Protein AF-0000000086457293 (afdb_homodimer)

Organism: Eptatretus burgeri (NCBI:txid7764)

InterPro domains:
  IPR001478 PDZ domain [PF00595] (113-181)
  IPR001478 PDZ domain [PF00595] (197-268)
  IPR001478 PDZ domain [PS50106] (112-191)
  IPR001478 PDZ domain [PS50106] (196-271)
  IPR001478 PDZ domain [SM00228] (121-192)
  IPR001478 PDZ domain [SM00228] (205-271)
  IPR036034 PDZ superfamily [G3DSA:2.30.42.10] (98-192)
  IPR036034 PDZ superfamily [G3DSA:2.30.42.10] (193-277)
  IPR036034 PDZ superfamily [SSF50156] (101-192)
  IPR036034 PDZ superfamily [SSF50156] (193-292)
  IPR051230 Amyloid-beta A4 Precursor Protein-Binding [PTHR12345] (1-294)

Radius of gyration: 26.19 Å; Cα contacts (8 Å, |Δi|>4): 1211; chains: 2; bounding box: 53×84×74 Å

Solvent-accessible surface area (backbone atoms only — not comparable to full-atom values): 31393 Å² total; per-residue (Å²): 133,70,31,8,63,25,54,68,15,44,52,52,46,51,51,50,51,50,50,51,50,50,51,50,50,50,50,51,42,43,66,70,59,75,51,61,75,77,72,60,65,71,63,62,79,63,64,82,56,70,62,60,34,61,45,93,40,26,82,49,51,72,65,55,34,46,70,31,41,65,71,71,72,76,58,90,91,63,78,82,71,75,74,54,28,83,64,91,62,22,35,27,36,70,57,38,83,44,62,30,48,68,48,37,58,72,47,76,28,31,33,75,42,68,39,34,37,45,98,82,70,40,39,34,70,39,63,36,53,54,54,40,28,32,28,31,57,39,30,24,57,91,24,36,37,39,74,62,62,59,47,68,46,22,31,46,25,24,54,69,83,40,68,31,49,66,40,48,40,66,57,53,51,50,52,59,68,70,40,55,53,78,57,39,43,30,37,34,35,41,28,77,72,50,45,55,45,44,35,42,34,32,82,88,56,48,40,33,68,45,63,58,89,44,26,26,70,45,67,38,81,94,22,35,32,25,48,49,56,57,48,37,61,18,26,51,42,20,56,40,33,20,42,42,61,56,55,54,56,70,58,51,52,49,51,58,62,69,42,64,58,62,44,22,37,27,33,27,50,36,71,58,48,52,63,59,47,54,97,53,58,65,69,53,39,48,71,36,42,44,57,63,72,68,89,119,134,70,31,7,62,24,53,66,15,43,54,50,47,51,50,50,52,51,50,51,49,50,50,49,50,50,50,50,43,44,66,70,59,76,51,62,74,76,72,60,64,72,63,63,81,63,64,81,56,71,61,61,34,62,45,91,42,25,81,48,51,72,66,55,34,47,69,30,42,65,70,72,73,76,57,89,90,62,79,83,71,76,73,54,28,85,63,91,63,21,34,26,36,70,58,38,82,43,61,28,49,67,47,38,60,71,47,78,29,32,34,77,42,69,39,36,38,45,99,82,70,41,40,34,69,39,63,37,53,53,55,40,28,31,26,30,60,38,30,22,56,91,26,36,37,40,74,62,62,58,48,68,46,23,30,45,23,23,55,70,82,40,67,31,49,65,40,47,40,66,58,52,50,50,51,59,68,70,41,55,54,78,58,38,43,30,36,36,33,42,28,78,72,47,45,54,45,44,36,42,34,32,83,87,56,47,39,33,67,46,64,58,89,45,26,27,70,46,66,39,82,93,21,34,32,24,48,50,57,54,48,38,60,18,27,50,41,20,56,40,34,20,41,42,63,57,56,53,56,70,59,51,52,49,52,58,62,70,42,66,58,61,44,21,37,28,34,28,50,35,70,58,48,51,62,59,47,54,96,53,56,64,70,53,37,47,72,36,41,43,58,62,72,68,88,120

Sequence (592 aa):
MSLYPSLEDMKVDQALQAQEQFAQQQNMAAIDGALSPEAGAARAQTSLYPALEEYMGLSLTSNEISRNMPLVVKNPAGPLALRHSGLNQMVAPVTGNDIGLRRAETQSGIREVTLCKDGEEKIGLRLRAIDKGIFVQLVQAGKPAALVGLRFGDQILQIDGQNCCGWDADKAHKALKKASAERIVMAVRDRPFERTITLHKDSAGYVGFTFKNGKITSIAKDTSAARNGLLIDHHLCEVNGQNVIGVKDAQISEMLQTAGSVITLTIMPSYIYDHMMKKMAFSLVKKQMDHSIPEVMSLYPSLEDMKVDQALQAQEQFAQQQNMAAIDGALSPEAGAARAQTSLYPALEEYMGLSLTSNEISRNMPLVVKNPAGPLALRHSGLNQMVAPVTGNDIGLRRAETQSGIREVTLCKDGEEKIGLRLRAIDKGIFVQLVQAGKPAALVGLRFGDQILQIDGQNCCGWDADKAHKALKKASAERIVMAVRDRPFERTITLHKDSAGYVGFTFKNGKITSIAKDTSAARNGLLIDHHLCEVNGQNVIGVKDAQISEMLQTAGSVITLTIMPSYIYDHMMKKMAFSLVKKQMDHSIPEV

Structure (mmCIF, N/CA/C/O backbone):
data_AF-0000000086457293-model_v1
#
loop_
_entity.id
_entity.type
_entity.pdbx_description
1 polymer 'Syndecan binding protein (syntenin) 2'
#
loop_
_atom_site.group_PDB
_atom_site.id
_atom_site.type_symbol
_atom_site.label_atom_id
_atom_site.label_alt_id
_atom_site.label_comp_id
_atom_site.label_asym_id
_atom_site.label_entity_id
_atom_site.label_seq_id
_atom_site.pdbx_PDB_ins_code
_atom_site.Cartn_x
_atom_site.Cartn_y
_atom_site.Cartn_z
_atom_site.occupancy
_atom_site.B_iso_or_equiv
_atom_site.auth_seq_id
_atom_site.auth_comp_id
_atom_site.auth_asym_id
_atom_site.auth_atom_id
_atom_site.pdbx_PDB_model_num
ATOM 1 N N . MET A 1 1 ? 7.617 5.387 17.172 1 67.25 1 MET A N 1
ATOM 2 C CA . MET A 1 1 ? 6.52 6.324 16.938 1 67.25 1 MET A CA 1
ATOM 3 C C . MET A 1 1 ? 5.242 5.586 16.562 1 67.25 1 MET A C 1
ATOM 5 O O . MET A 1 1 ? 5.289 4.562 15.883 1 67.25 1 MET A O 1
ATOM 9 N N . SER A 1 2 ? 4.145 6.035 17.109 1 81.56 2 SER A N 1
ATOM 10 C CA . SER A 1 2 ? 2.869 5.355 16.906 1 81.56 2 SER A CA 1
ATOM 11 C C . SER A 1 2 ? 2.301 5.641 15.523 1 81.56 2 SER A C 1
ATOM 13 O O . SER A 1 2 ? 2.545 6.707 14.953 1 81.56 2 SER A O 1
ATOM 15 N N . LEU A 1 3 ? 1.694 4.641 14.977 1 87.81 3 LEU A N 1
ATOM 16 C CA . LEU A 1 3 ? 0.96 4.777 13.719 1 87.81 3 LEU A CA 1
ATOM 17 C C . LEU A 1 3 ? -0.543 4.805 13.969 1 87.81 3 LEU A C 1
ATOM 19 O O . LEU A 1 3 ? -1.037 4.137 14.883 1 87.81 3 LEU A O 1
ATOM 23 N N . TYR A 1 4 ? -1.226 5.645 13.141 1 90.5 4 TYR A N 1
ATOM 24 C CA . TYR A 1 4 ? -2.666 5.824 13.289 1 90.5 4 TYR A CA 1
ATOM 25 C C . TYR A 1 4 ? -3.385 5.574 11.969 1 90.5 4 TYR A C 1
ATOM 27 O O . TYR A 1 4 ? -2.895 5.965 10.906 1 90.5 4 TYR A O 1
ATOM 35 N N . PRO A 1 5 ? -4.543 4.996 12.016 1 89.94 5 PRO A N 1
ATOM 36 C CA . PRO A 1 5 ? -5.301 4.801 10.781 1 89.94 5 PRO A CA 1
ATOM 37 C C . PRO A 1 5 ? -5.785 6.117 10.172 1 89.94 5 PRO A C 1
ATOM 39 O O . PRO A 1 5 ? -5.98 6.207 8.953 1 89.94 5 PRO A O 1
ATOM 42 N N . SER A 1 6 ? -6.027 7.035 11.055 1 91.62 6 SER A N 1
ATOM 43 C CA . SER A 1 6 ? -6.543 8.32 10.594 1 91.62 6 SER A CA 1
ATOM 44 C C . SER A 1 6 ? -5.973 9.469 11.43 1 91.62 6 SER A C 1
ATOM 46 O O . SER A 1 6 ? -5.422 9.25 12.508 1 91.62 6 SER A O 1
ATOM 48 N N . LEU A 1 7 ? -6.133 10.633 10.82 1 92.81 7 LEU A N 1
ATOM 49 C CA . LEU A 1 7 ? -5.707 11.812 11.562 1 92.81 7 LEU A CA 1
ATOM 50 C C . LEU A 1 7 ? -6.543 12 12.82 1 92.81 7 LEU A C 1
ATOM 52 O O . LEU A 1 7 ? -6.023 12.414 13.859 1 92.81 7 LEU A O 1
ATOM 56 N N . GLU A 1 8 ? -7.832 11.727 12.789 1 90.75 8 GLU A N 1
ATOM 57 C CA . GLU A 1 8 ? -8.703 11.789 13.961 1 90.75 8 GLU A CA 1
ATOM 58 C C . GLU A 1 8 ? -8.188 10.883 15.078 1 90.75 8 GLU A C 1
ATOM 60 O O . GLU A 1 8 ? -8.172 11.273 16.25 1 90.75 8 GLU A O 1
ATOM 65 N N . ASP A 1 9 ? -7.816 9.711 14.664 1 89.12 9 ASP A N 1
ATOM 66 C CA . ASP A 1 9 ? -7.266 8.797 15.656 1 89.12 9 ASP A CA 1
ATOM 67 C C . ASP A 1 9 ? -6.023 9.391 16.328 1 89.12 9 ASP A C 1
ATOM 69 O O . ASP A 1 9 ? -5.867 9.305 17.547 1 89.12 9 ASP A O 1
ATOM 73 N N . MET A 1 10 ? -5.18 9.906 15.531 1 90.25 10 MET A N 1
ATOM 74 C CA . MET A 1 10 ? -3.939 10.484 16.047 1 90.25 10 MET A CA 1
ATOM 75 C C . MET A 1 10 ? -4.23 11.641 17 1 90.25 10 MET A C 1
ATOM 77 O O . MET A 1 10 ? -3.715 11.672 18.109 1 90.25 10 MET A O 1
ATOM 81 N N . LYS A 1 11 ? -5.055 12.578 16.625 1 88.94 11 LYS A N 1
ATOM 82 C CA . LYS A 1 11 ? -5.352 13.773 17.406 1 88.94 11 LYS A CA 1
ATOM 83 C C . LYS A 1 11 ? -6.062 13.414 18.703 1 88.94 11 LYS A C 1
ATOM 85 O O . LYS A 1 11 ? -5.766 13.984 19.766 1 88.94 11 LYS A O 1
ATOM 90 N N . VAL A 1 12 ? -6.957 12.516 18.641 1 84.56 12 VAL A N 1
ATOM 91 C CA . VAL A 1 12 ? -7.684 12.102 19.828 1 84.56 12 VAL A CA 1
ATOM 92 C C . VAL A 1 12 ? -6.73 11.422 20.812 1 84.56 12 VAL A C 1
ATOM 94 O O . VAL A 1 12 ? -6.789 11.664 22.016 1 84.56 12 VAL A O 1
ATOM 97 N N . ASP A 1 13 ? -5.906 10.531 20.234 1 84 13 ASP A N 1
ATOM 98 C CA . ASP A 1 13 ? -4.926 9.883 21.109 1 84 13 ASP A CA 1
ATOM 99 C C . ASP A 1 13 ? -4.031 10.914 21.797 1 84 13 ASP A C 1
ATOM 101 O O . ASP A 1 13 ? -3.746 10.797 22.984 1 84 13 ASP A O 1
ATOM 105 N N . GLN A 1 14 ? -3.578 11.836 21.078 1 83.69 14 GLN A N 1
ATOM 106 C CA . GLN A 1 14 ? -2.713 12.883 21.625 1 83.69 14 GLN A CA 1
ATOM 107 C C . GLN A 1 14 ? -3.432 13.688 22.703 1 83.69 14 GLN A C 1
ATOM 109 O O . GLN A 1 14 ? -2.836 14.039 23.719 1 83.69 14 GLN A O 1
ATOM 114 N N . ALA A 1 15 ? -4.668 13.992 22.438 1 81.69 15 ALA A N 1
ATOM 115 C CA . ALA A 1 15 ? -5.469 14.711 23.422 1 81.69 15 ALA A CA 1
ATOM 116 C C . ALA A 1 15 ? -5.625 13.891 24.703 1 81.69 15 ALA A C 1
ATOM 118 O O . ALA A 1 15 ? -5.527 14.43 25.797 1 81.69 15 ALA A O 1
ATOM 119 N N . LEU A 1 16 ? -5.871 12.656 24.531 1 77.31 16 LEU A N 1
ATOM 120 C CA . LEU A 1 16 ? -6.02 11.758 25.688 1 77.31 16 LEU A CA 1
ATOM 121 C C . LEU A 1 16 ? -4.73 11.695 26.5 1 77.31 16 LEU A C 1
ATOM 123 O O . LEU A 1 16 ? -4.762 11.711 27.719 1 77.31 16 LEU A O 1
ATOM 127 N N . GLN A 1 17 ? -3.658 11.578 25.781 1 77.44 17 GLN A N 1
ATOM 128 C CA . GLN A 1 17 ? -2.365 11.523 26.453 1 77.44 17 GLN A CA 1
ATOM 129 C C . GLN A 1 17 ? -2.084 12.82 27.219 1 77.44 17 GLN A C 1
ATOM 131 O O . GLN A 1 17 ? -1.538 12.789 28.328 1 77.44 17 GLN A O 1
ATOM 136 N N . ALA A 1 18 ? -2.428 13.914 26.641 1 75.38 18 ALA A N 1
ATOM 137 C CA . ALA A 1 18 ? -2.242 15.203 27.297 1 75.38 18 ALA A CA 1
ATOM 138 C C . ALA A 1 18 ? -3.094 15.312 28.562 1 75.38 18 ALA A C 1
ATOM 140 O O . ALA A 1 18 ? -2.641 15.836 29.578 1 75.38 18 ALA A O 1
ATOM 141 N N . GLN A 1 19 ? -4.266 14.852 28.438 1 72.88 19 GLN A N 1
ATOM 142 C CA . GLN A 1 19 ? -5.168 14.883 29.578 1 72.88 19 GLN A CA 1
ATOM 143 C C . GLN A 1 19 ? -4.648 14 30.719 1 72.88 19 GLN A C 1
ATOM 145 O O . GLN A 1 19 ? -4.734 14.375 31.875 1 72.88 19 GLN A O 1
ATOM 150 N N . GLU A 1 20 ? -4.156 12.883 30.297 1 68.56 20 GLU A N 1
ATOM 151 C CA . GLU A 1 20 ? -3.6 11.977 31.297 1 68.56 20 GLU A CA 1
ATOM 152 C C . GLU A 1 20 ? -2.379 12.594 31.969 1 68.56 20 GLU A C 1
ATOM 154 O O . GLU A 1 20 ? -2.203 12.453 33.188 1 68.56 20 GLU A O 1
ATOM 159 N N . GLN A 1 21 ? -1.556 13.172 31.25 1 67.88 21 GLN A N 1
ATOM 160 C CA . GLN A 1 21 ? -0.372 13.82 31.812 1 67.88 21 GLN A CA 1
ATOM 161 C C . GLN A 1 21 ? -0.757 14.961 32.75 1 67.88 21 GLN A C 1
ATOM 163 O O . GLN A 1 21 ? -0.141 15.148 33.812 1 67.88 21 GLN A O 1
ATOM 168 N N . PHE A 1 22 ? -1.698 15.695 32.312 1 67.75 22 PHE A N 1
ATOM 169 C CA . PHE A 1 22 ? -2.172 16.797 33.156 1 67.75 22 PHE A CA 1
ATOM 170 C C . PHE A 1 22 ? -2.75 16.266 34.469 1 67.75 22 PHE A C 1
ATOM 172 O O . PHE A 1 22 ? -2.486 16.828 35.531 1 67.75 22 PHE A O 1
ATOM 179 N N . ALA A 1 23 ? -3.471 15.266 34.344 1 66.12 23 ALA A N 1
ATOM 180 C CA . ALA A 1 23 ? -4.059 14.664 35.531 1 66.12 23 ALA A CA 1
ATOM 181 C C . ALA A 1 23 ? -2.975 14.141 36.5 1 66.12 23 ALA A C 1
ATOM 183 O O . ALA A 1 23 ? -3.074 14.297 37.719 1 66.12 23 ALA A O 1
ATOM 184 N N . GLN A 1 24 ? -2.016 13.562 35.906 1 64.62 24 GLN A N 1
ATOM 185 C CA . GLN A 1 24 ? -0.916 13.039 36.719 1 64.62 24 GLN A CA 1
ATOM 186 C C . GLN A 1 24 ? -0.141 14.164 37.375 1 64.62 24 GLN A C 1
ATOM 188 O O . GLN A 1 24 ? 0.27 14.031 38.531 1 64.62 24 GLN A O 1
ATOM 193 N N . GLN A 1 25 ? -0.002 15.195 36.688 1 66.38 25 GLN A N 1
ATOM 194 C CA . GLN A 1 25 ? 0.709 16.328 37.25 1 66.38 25 GLN A CA 1
ATOM 195 C C . GLN A 1 25 ? -0.081 16.969 38.375 1 66.38 25 GLN A C 1
ATOM 197 O O . GLN A 1 25 ? 0.498 17.375 39.375 1 66.38 25 GLN A O 1
ATOM 202 N N . GLN A 1 26 ? -1.304 16.953 38.188 1 65 26 GLN A N 1
ATOM 203 C CA . GLN A 1 26 ? -2.152 17.5 39.219 1 65 26 GLN A CA 1
ATOM 204 C C . GLN A 1 26 ? -2.129 16.625 40.469 1 65 26 GLN A C 1
ATOM 206 O O . GLN A 1 26 ? -2.119 17.125 41.594 1 65 26 GLN A O 1
ATOM 211 N N . ASN A 1 27 ? -2.107 15.336 40.156 1 63.84 27 ASN A N 1
ATOM 212 C CA . ASN A 1 27 ? -2.047 14.391 41.281 1 63.84 27 ASN A CA 1
ATOM 213 C C . ASN A 1 27 ? -0.717 14.484 42.031 1 63.84 27 ASN A C 1
ATOM 215 O O . ASN A 1 27 ? -0.682 14.414 43.25 1 63.84 27 ASN A O 1
ATOM 219 N N . MET A 1 28 ? 0.253 14.617 41.312 1 60.53 28 MET A N 1
ATOM 220 C CA . MET A 1 28 ? 1.57 14.742 41.938 1 60.53 28 MET A CA 1
ATOM 221 C C . MET A 1 28 ? 1.688 16.047 42.719 1 60.53 28 MET A C 1
ATOM 223 O O . MET A 1 28 ? 2.287 16.094 43.781 1 60.53 28 MET A O 1
ATOM 227 N N . ALA A 1 29 ? 1.139 17.125 42.156 1 59.19 29 ALA A N 1
ATOM 228 C CA . ALA A 1 29 ? 1.15 18.406 42.844 1 59.19 29 ALA A CA 1
ATOM 229 C C . ALA A 1 29 ? 0.328 18.344 44.125 1 59.19 29 ALA A C 1
ATOM 231 O O . ALA A 1 29 ? 0.687 18.969 45.125 1 59.19 29 ALA A O 1
ATOM 232 N N . ALA A 1 30 ? -0.702 17.578 44.094 1 58.66 30 ALA A N 1
ATOM 233 C CA . ALA A 1 30 ? -1.539 17.422 45.281 1 58.66 30 ALA A CA 1
ATOM 234 C C . ALA A 1 30 ? -0.799 16.656 46.375 1 58.66 30 ALA A C 1
ATOM 236 O O . ALA A 1 30 ? -0.928 16.969 47.562 1 58.66 30 ALA A O 1
ATOM 237 N N . ILE A 1 31 ? -0.049 15.703 45.906 1 58.56 31 ILE A N 1
ATOM 238 C CA . ILE A 1 31 ? 0.693 14.914 46.875 1 58.56 31 ILE A CA 1
ATOM 239 C C . ILE A 1 31 ? 1.797 15.758 47.5 1 58.56 31 ILE A C 1
ATOM 241 O O . ILE A 1 31 ? 2.078 15.641 48.688 1 58.56 31 ILE A O 1
ATOM 245 N N . ASP A 1 32 ? 2.43 16.516 46.688 1 57.28 32 ASP A N 1
ATOM 246 C CA . ASP A 1 32 ? 3.559 17.266 47.219 1 57.28 32 ASP A CA 1
ATOM 247 C C . ASP A 1 32 ? 3.082 18.438 48.062 1 57.28 32 ASP A C 1
ATOM 249 O O . ASP A 1 32 ? 3.895 19.203 48.594 1 57.28 32 ASP A O 1
ATOM 253 N N . GLY A 1 33 ? 1.852 18.438 48.719 1 55.47 33 GLY A N 1
ATOM 254 C CA . GLY A 1 33 ? 1.354 19.328 49.75 1 55.47 33 GLY A CA 1
ATOM 255 C C . GLY A 1 33 ? 1.064 20.719 49.219 1 55.47 33 GLY A C 1
ATOM 256 O O . GLY A 1 33 ? 0.696 21.609 50 1 55.47 33 GLY A O 1
ATOM 257 N N . ALA A 1 34 ? 1.504 21.172 48.188 1 49.59 34 ALA A N 1
ATOM 258 C CA . ALA A 1 34 ? 1.335 22.578 47.812 1 49.59 34 ALA A CA 1
ATOM 259 C C . ALA A 1 34 ? -0.129 22.891 47.531 1 49.59 34 ALA A C 1
ATOM 261 O O . ALA A 1 34 ? -0.514 24.062 47.438 1 49.59 34 ALA A O 1
ATOM 262 N N . LEU A 1 35 ? -1.016 22 47 1 45.31 35 LEU A N 1
ATOM 263 C CA . LEU A 1 35 ? -2.424 22.312 46.781 1 45.31 35 LEU A CA 1
ATOM 264 C C . LEU A 1 35 ? -3.264 21.891 48 1 45.31 35 LEU A C 1
ATOM 266 O O . LEU A 1 35 ? -3.117 20.781 48.5 1 45.31 35 LEU A O 1
ATOM 270 N N . SER A 1 36 ? -3.607 22.781 49.062 1 43.38 36 SER A N 1
ATOM 271 C CA . SER A 1 36 ? -4.543 22.562 50.156 1 43.38 36 SER A CA 1
ATOM 272 C C . SER A 1 36 ? -5.73 21.719 49.719 1 43.38 36 SER A C 1
ATOM 274 O O . SER A 1 36 ? -6.176 21.812 48.562 1 43.38 36 SER A O 1
ATOM 276 N N . PRO A 1 37 ? -6.152 20.688 50.438 1 43.75 37 PRO A N 1
ATOM 277 C CA . PRO A 1 37 ? -7.285 19.797 50.219 1 43.75 37 PRO A CA 1
ATOM 278 C C . PRO A 1 37 ? -8.555 20.547 49.812 1 43.75 37 PRO A C 1
ATOM 280 O O . PRO A 1 37 ? -9.445 19.984 49.188 1 43.75 37 PRO A O 1
ATOM 283 N N . GLU A 1 38 ? -9 21.641 50.594 1 40 38 GLU A N 1
ATOM 284 C CA . GLU A 1 38 ? -10.289 22.312 50.438 1 40 38 GLU A CA 1
ATOM 285 C C . GLU A 1 38 ? -10.469 22.859 49.031 1 40 38 GLU A C 1
ATOM 287 O O . GLU A 1 38 ? -11.594 23.047 48.562 1 40 38 GLU A O 1
ATOM 292 N N . ALA A 1 39 ? -9.469 23.594 48.5 1 36.81 39 ALA A N 1
ATOM 293 C CA . ALA A 1 39 ? -9.57 24.219 47.188 1 36.81 39 ALA A CA 1
ATOM 294 C C . ALA A 1 39 ? -9.656 23.172 46.094 1 36.81 39 ALA A C 1
ATOM 296 O O . ALA A 1 39 ? -9.805 23.5 44.906 1 36.81 39 ALA A O 1
ATOM 297 N N . GLY A 1 40 ? -9.359 21.953 46.375 1 37.09 40 GLY A N 1
ATOM 298 C CA . GLY A 1 40 ? -9.406 20.875 45.375 1 37.09 40 GLY A CA 1
ATOM 299 C C . GLY A 1 40 ? -10.82 20.484 45 1 37.09 40 GLY A C 1
ATOM 300 O O . GLY A 1 40 ? -11.016 19.578 44.188 1 37.09 40 GLY A O 1
ATOM 301 N N . ALA A 1 41 ? -11.766 20.641 46 1 35.78 41 ALA A N 1
ATOM 302 C CA . ALA A 1 41 ? -13.117 20.188 45.656 1 35.78 41 ALA A CA 1
ATOM 303 C C . ALA A 1 41 ? -13.641 20.891 44.406 1 35.78 41 ALA A C 1
ATOM 305 O O . ALA A 1 41 ? -14.289 20.266 43.562 1 35.78 41 ALA A O 1
ATOM 306 N N . ALA A 1 42 ? -13.938 22.234 44.594 1 34.53 42 ALA A N 1
ATOM 307 C CA . ALA A 1 42 ? -14.852 22.969 43.719 1 34.53 42 ALA A CA 1
ATOM 308 C C . ALA A 1 42 ? -14.258 23.141 42.344 1 34.53 42 ALA A C 1
ATOM 310 O O . ALA A 1 42 ? -14.898 23.719 41.438 1 34.53 42 ALA A O 1
ATOM 311 N N . ARG A 1 43 ? -12.93 23.359 42.344 1 36.19 43 ARG A N 1
ATOM 312 C CA . ARG A 1 43 ? -12.664 23.609 40.906 1 36.19 43 ARG A CA 1
ATOM 313 C C . ARG A 1 43 ? -13.117 22.422 40.062 1 36.19 43 ARG A C 1
ATOM 315 O O . ARG A 1 43 ? -12.625 21.297 40.25 1 36.19 43 ARG A O 1
ATOM 322 N N . ALA A 1 44 ? -14.234 22.297 39.812 1 34.06 44 ALA A N 1
ATOM 323 C CA . ALA A 1 44 ? -14.859 21.656 38.656 1 34.06 44 ALA A CA 1
ATOM 324 C C . ALA A 1 44 ? -13.859 21.438 37.531 1 34.06 44 ALA A C 1
ATOM 326 O O . ALA A 1 44 ? -13.211 22.391 37.062 1 34.06 44 ALA A O 1
ATOM 327 N N . GLN A 1 45 ? -13.086 20.359 37.469 1 35.75 45 GLN A N 1
ATOM 328 C CA . GLN A 1 45 ? -12.344 19.875 36.312 1 35.75 45 GLN A CA 1
ATOM 329 C C . GLN A 1 45 ? -12.93 20.438 35.031 1 35.75 45 GLN A C 1
ATOM 331 O O . GLN A 1 45 ? -13.875 19.875 34.469 1 35.75 45 GLN A O 1
ATOM 336 N N . THR A 1 46 ? -13.336 21.625 34.969 1 36.28 46 THR A N 1
ATOM 337 C CA . THR A 1 46 ? -13.586 22.172 33.625 1 36.28 46 THR A CA 1
ATOM 338 C C . THR A 1 46 ? -12.602 21.594 32.625 1 36.28 46 THR A C 1
ATOM 340 O O . THR A 1 46 ? -11.391 21.734 32.781 1 36.28 46 THR A O 1
ATOM 343 N N . SER A 1 47 ? -12.773 20.438 32.156 1 40.75 47 SER A N 1
ATOM 344 C CA . SER A 1 47 ? -12.062 19.812 31.031 1 40.75 47 SER A CA 1
ATOM 345 C C . SER A 1 47 ? -11.414 20.859 30.141 1 40.75 47 SER A C 1
ATOM 347 O O . SER A 1 47 ? -12.109 21.656 29.5 1 40.75 47 SER A O 1
ATOM 349 N N . LEU A 1 48 ? -10.547 21.688 30.672 1 41.44 48 LEU A N 1
ATOM 350 C CA . LEU A 1 48 ? -9.75 22.594 29.844 1 41.44 48 LEU A CA 1
ATOM 351 C C . LEU A 1 48 ? -9.672 22.109 28.406 1 41.44 48 LEU A C 1
ATOM 353 O O . LEU A 1 48 ? -9.234 22.844 27.516 1 41.44 48 LEU A O 1
ATOM 357 N N . TYR A 1 49 ? -9.625 20.828 28.234 1 44.78 49 TYR A N 1
ATOM 358 C CA . TYR A 1 49 ? -9.586 20.344 26.844 1 44.78 49 TYR A CA 1
ATOM 359 C C . TYR A 1 49 ? -10.992 20.188 26.281 1 44.78 49 TYR A C 1
ATOM 361 O O . TYR A 1 49 ? -11.914 19.781 27 1 44.78 49 TYR A O 1
ATOM 369 N N . PRO A 1 50 ? -11.391 21.078 25.453 1 46.72 50 PRO A N 1
ATOM 370 C CA . PRO A 1 50 ? -12.688 20.875 24.812 1 46.72 50 PRO A CA 1
ATOM 371 C C . PRO A 1 50 ? -13.117 19.406 24.812 1 46.72 50 PRO A C 1
ATOM 373 O O . PRO A 1 50 ? -12.273 18.516 24.781 1 46.72 50 PRO A O 1
ATOM 376 N N . ALA A 1 51 ? -14.289 19.234 25.312 1 49.12 51 ALA A N 1
ATOM 377 C CA . ALA A 1 51 ? -14.914 17.906 25.219 1 49.12 51 ALA A CA 1
ATOM 378 C C . ALA A 1 51 ? -14.641 17.266 23.859 1 49.12 51 ALA A C 1
ATOM 380 O O . ALA A 1 51 ? -14.75 17.922 22.828 1 49.12 51 ALA A O 1
ATOM 381 N N . LEU A 1 52 ? -13.789 16.203 23.844 1 50.78 52 LEU A N 1
ATOM 382 C CA . LEU A 1 52 ? -13.5 15.43 22.641 1 50.78 52 LEU A CA 1
ATOM 383 C C . LEU A 1 52 ? -14.727 15.32 21.75 1 50.78 52 LEU A C 1
ATOM 385 O O . LEU A 1 52 ? -14.609 15.047 20.562 1 50.78 52 LEU A O 1
ATOM 389 N N . GLU A 1 53 ? -15.984 15.711 22.312 1 48.16 53 GLU A N 1
ATOM 390 C CA . GLU A 1 53 ? -17.234 15.562 21.562 1 48.16 53 GLU A CA 1
ATOM 391 C C . GLU A 1 53 ? -17.25 16.453 20.328 1 48.16 53 GLU A C 1
ATOM 393 O O . GLU A 1 53 ? -17.875 16.109 19.328 1 48.16 53 GLU A O 1
ATOM 398 N N . GLU A 1 54 ? -16.562 17.562 20.438 1 55.12 54 GLU A N 1
ATOM 399 C CA . GLU A 1 54 ? -16.594 18.453 19.281 1 55.12 54 GLU A CA 1
ATOM 400 C C . GLU A 1 54 ? -15.227 18.531 18.609 1 55.12 54 GLU A C 1
ATOM 402 O O . GLU A 1 54 ? -15.023 19.344 17.703 1 55.12 54 GLU A O 1
ATOM 407 N N . TYR A 1 55 ? -14.531 17.547 19 1 58.19 55 TYR A N 1
ATOM 408 C CA . TYR A 1 55 ? -13.172 17.625 18.453 1 58.19 55 TYR A CA 1
ATOM 409 C C . TYR A 1 55 ? -13.125 17.125 17.031 1 58.19 55 TYR A C 1
ATOM 411 O O . TYR A 1 55 ? -13.508 15.984 16.75 1 58.19 55 TYR A O 1
ATOM 419 N N . MET A 1 56 ? -12.711 18.016 16.203 1 65.88 56 MET A N 1
ATOM 420 C CA . MET A 1 56 ? -12.594 17.75 14.766 1 65.88 56 MET A CA 1
ATOM 421 C C . MET A 1 56 ? -13.953 17.391 14.164 1 65.88 56 MET A C 1
ATOM 423 O O . MET A 1 56 ? -14.031 16.641 13.195 1 65.88 56 MET A O 1
ATOM 427 N N . GLY A 1 57 ? -15.055 17.828 14.797 1 63.66 57 GLY A N 1
ATOM 428 C CA . GLY A 1 57 ? -16.406 17.562 14.32 1 63.66 57 GLY A CA 1
ATOM 429 C C . GLY A 1 57 ? -16.922 16.188 14.703 1 63.66 57 GLY A C 1
ATOM 430 O O . GLY A 1 57 ? -17.938 15.734 14.18 1 63.66 57 GLY A O 1
ATOM 431 N N . LEU A 1 58 ? -16.094 15.562 15.586 1 67.62 58 LEU A N 1
ATOM 432 C CA . LEU A 1 58 ? -16.469 14.219 16.016 1 67.62 58 LEU A CA 1
ATOM 433 C C . LEU A 1 58 ? -17.406 14.266 17.203 1 67.62 58 LEU A C 1
ATOM 435 O O . LEU A 1 58 ? -17.344 15.188 18.016 1 67.62 58 LEU A O 1
ATOM 439 N N . SER A 1 59 ? -18.484 13.492 17.172 1 62.28 59 SER A N 1
ATOM 440 C CA . SER A 1 59 ? -19.328 13.273 18.344 1 62.28 59 SER A CA 1
ATOM 441 C C . SER A 1 59 ? -18.859 12.055 19.141 1 62.28 59 SER A C 1
ATOM 443 O O . SER A 1 59 ? -19.375 10.953 18.953 1 62.28 59 SER A O 1
ATOM 445 N N . LEU A 1 60 ? -17.719 12.273 19.797 1 62.25 60 LEU A N 1
ATOM 446 C CA . LEU A 1 60 ? -17.125 11.133 20.5 1 62.25 60 LEU A CA 1
ATOM 447 C C . LEU A 1 60 ? -17.562 11.109 21.969 1 62.25 60 LEU A C 1
ATOM 449 O O . LEU A 1 60 ? -17.578 12.156 22.625 1 62.25 60 LEU A O 1
ATOM 453 N N . THR A 1 61 ? -18.281 10.031 22.297 1 62.12 61 THR A N 1
ATOM 454 C CA . THR A 1 61 ? -18.547 9.859 23.719 1 62.12 61 THR A CA 1
ATOM 455 C C . THR A 1 61 ? -17.375 9.18 24.422 1 62.12 61 THR A C 1
ATOM 457 O O . THR A 1 61 ? -16.609 8.445 23.781 1 62.12 61 THR A O 1
ATOM 460 N N . SER A 1 62 ? -17.062 9.57 25.562 1 60.28 62 SER A N 1
ATOM 461 C CA . SER A 1 62 ? -16.031 8.961 26.375 1 60.28 62 SER A CA 1
ATOM 462 C C . SER A 1 62 ? -16.125 7.441 26.359 1 60.28 62 SER A C 1
ATOM 464 O O . SER A 1 62 ? -15.109 6.742 26.344 1 60.28 62 SER A O 1
ATOM 466 N N . ASN A 1 63 ? -17.25 6.98 26.25 1 59.34 63 ASN A N 1
ATOM 467 C CA . ASN A 1 63 ? -17.484 5.543 26.266 1 59.34 63 ASN A CA 1
ATOM 468 C C . ASN A 1 63 ? -16.969 4.879 24.984 1 59.34 63 ASN A C 1
ATOM 470 O O . ASN A 1 63 ? -16.422 3.781 25.047 1 59.34 63 ASN A O 1
ATOM 474 N N . GLU A 1 64 ? -17.078 5.578 23.953 1 63.41 64 GLU A N 1
ATOM 475 C CA . GLU A 1 64 ? -16.609 5.02 22.688 1 63.41 64 GLU A CA 1
ATOM 476 C C . GLU A 1 64 ? -15.094 4.902 22.656 1 63.41 64 GLU A C 1
ATOM 478 O O . GLU A 1 64 ? -14.555 3.906 22.172 1 63.41 64 GLU A O 1
ATOM 483 N N . ILE A 1 65 ? -14.484 5.84 23.219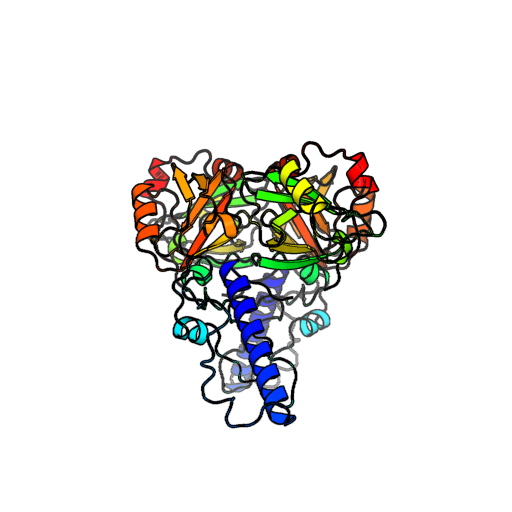 1 67.75 65 ILE A N 1
ATOM 484 C CA . ILE A 1 65 ? -13.031 5.855 23.25 1 67.75 65 ILE A CA 1
ATOM 485 C C . ILE A 1 65 ? -12.508 4.754 24.156 1 67.75 65 ILE A C 1
ATOM 487 O O . ILE A 1 65 ? -11.562 4.043 23.812 1 67.75 65 ILE A O 1
ATOM 491 N N . SER A 1 66 ? -13.141 4.629 25.281 1 64.75 66 SER A N 1
ATOM 492 C CA . SER A 1 66 ? -12.734 3.602 26.234 1 64.75 66 SER A CA 1
ATOM 493 C C . SER A 1 66 ? -12.883 2.205 25.641 1 64.75 66 SER A C 1
ATOM 495 O O . SER A 1 66 ? -12.062 1.323 25.906 1 64.75 66 SER A O 1
ATOM 497 N N . ARG A 1 67 ? -13.867 2.107 24.859 1 63.38 67 ARG A N 1
ATOM 498 C CA . ARG A 1 67 ? -14.102 0.811 24.234 1 63.38 67 ARG A CA 1
ATOM 499 C C . ARG A 1 67 ? -13.031 0.509 23.188 1 63.38 67 ARG A C 1
ATOM 501 O O . ARG A 1 67 ? -12.656 -0.649 22.984 1 63.38 67 ARG A O 1
ATOM 508 N N . ASN A 1 68 ? -12.594 1.572 22.641 1 68.06 68 ASN A N 1
ATOM 509 C CA . ASN A 1 68 ? -11.625 1.399 21.562 1 68.06 68 ASN A CA 1
ATOM 510 C C . ASN A 1 68 ? -10.203 1.306 22.094 1 68.06 68 ASN A C 1
ATOM 512 O O . ASN A 1 68 ? -9.305 0.812 21.406 1 68.06 68 ASN A O 1
ATOM 516 N N . MET A 1 69 ? -9.977 1.894 23.266 1 60.19 69 MET A N 1
ATOM 517 C CA . MET A 1 69 ? -8.648 1.865 23.859 1 60.19 69 MET A CA 1
ATOM 518 C C . MET A 1 69 ? -8.68 1.213 25.234 1 60.19 69 MET A C 1
ATOM 520 O O . MET A 1 69 ? -8.617 1.901 26.25 1 60.19 69 MET A O 1
ATOM 524 N N . PRO A 1 70 ? -8.961 -0.131 25.203 1 47.97 70 PRO A N 1
ATOM 525 C CA . PRO A 1 70 ? -8.961 -0.676 26.562 1 47.97 70 PRO A CA 1
ATOM 526 C C . PRO A 1 70 ? -7.66 -0.39 27.297 1 47.97 70 PRO A C 1
ATOM 528 O O . PRO A 1 70 ? -6.582 -0.418 26.703 1 47.97 70 PRO A O 1
ATOM 531 N N . LEU A 1 71 ? -7.77 0.575 28.203 1 46.25 71 LEU A N 1
ATOM 532 C CA . LEU A 1 71 ? -6.648 0.961 29.047 1 46.25 71 LEU A CA 1
ATOM 533 C C . LEU A 1 71 ? -5.855 -0.264 29.5 1 46.25 71 LEU A C 1
ATOM 535 O O . LEU A 1 71 ? -6.434 -1.234 29.984 1 46.25 71 LEU A O 1
ATOM 539 N N . VAL A 1 72 ? -4.84 -0.631 28.688 1 42.19 72 VAL A N 1
ATOM 540 C CA . VAL A 1 72 ? -3.982 -1.534 29.453 1 42.19 72 VAL A CA 1
ATOM 541 C C . VAL A 1 72 ? -3.568 -0.871 30.766 1 42.19 72 VAL A C 1
ATOM 543 O O . VAL A 1 72 ? -3.082 0.262 30.766 1 42.19 72 VAL A O 1
ATOM 546 N N . VAL A 1 73 ? -4.227 -1.184 31.719 1 37.28 73 VAL A N 1
ATOM 547 C CA . VAL A 1 73 ? -3.936 -0.781 33.094 1 37.28 73 VAL A CA 1
ATOM 548 C C . VAL A 1 73 ? -2.426 -0.768 33.312 1 37.28 73 VAL A C 1
ATOM 550 O O . VAL A 1 73 ? -1.743 -1.761 33.062 1 37.28 73 VAL A O 1
ATOM 553 N N . LYS A 1 74 ? -1.896 0.554 33.344 1 37.16 74 LYS A N 1
ATOM 554 C CA . LYS A 1 74 ? -0.565 0.819 33.875 1 37.16 74 LYS A CA 1
ATOM 555 C C . LYS A 1 74 ? -0.304 -0.007 35.125 1 37.16 74 LYS A C 1
ATOM 557 O O . LYS A 1 74 ? -1.037 0.104 36.125 1 37.16 74 LYS A O 1
ATOM 562 N N . ASN A 1 75 ? 0.2 -1.225 34.938 1 35.28 75 ASN A N 1
ATOM 563 C CA . ASN A 1 75 ? 0.788 -1.65 36.219 1 35.28 75 ASN A CA 1
ATOM 564 C C . ASN A 1 75 ? 1.819 -0.645 36.719 1 35.28 75 ASN A C 1
ATOM 566 O O . ASN A 1 75 ? 2.615 -0.121 35.938 1 35.28 75 ASN A O 1
ATOM 570 N N . PRO A 1 76 ? 1.761 0.006 37.938 1 34.66 76 PRO A N 1
ATOM 571 C CA . PRO A 1 76 ? 2.727 0.923 38.562 1 34.66 76 PRO A CA 1
ATOM 572 C C . PRO A 1 76 ? 4.164 0.633 38.125 1 34.66 76 PRO A C 1
ATOM 574 O O . PRO A 1 76 ? 5.02 1.519 38.188 1 34.66 76 PRO A O 1
ATOM 577 N N . ALA A 1 77 ? 4.793 -0.592 38.438 1 37.16 77 ALA A N 1
ATOM 578 C CA . ALA A 1 77 ? 6.238 -0.797 38.469 1 37.16 77 ALA A CA 1
ATOM 579 C C . ALA A 1 77 ? 6.832 -0.689 37.062 1 37.16 77 ALA A C 1
ATOM 581 O O . ALA A 1 77 ? 8.055 -0.65 36.906 1 37.16 77 ALA A O 1
ATOM 582 N N . GLY A 1 78 ? 6.363 -1.308 35.906 1 34.28 78 GLY A N 1
ATOM 583 C CA . GLY A 1 78 ? 7.113 -1.582 34.688 1 34.28 78 GLY A CA 1
ATOM 584 C C . GLY A 1 78 ? 6.688 -0.713 33.5 1 34.28 78 GLY A C 1
ATOM 585 O O . GLY A 1 78 ? 5.707 0.027 33.594 1 34.28 78 GLY A O 1
ATOM 586 N N . PRO A 1 79 ? 7.488 -0.813 32.312 1 35.06 79 PRO A N 1
ATOM 587 C CA . PRO A 1 79 ? 7.547 -0 31.094 1 35.06 79 PRO A CA 1
ATOM 588 C C . PRO A 1 79 ? 6.172 0.246 30.469 1 35.06 79 PRO A C 1
ATOM 590 O O . PRO A 1 79 ? 5.238 -0.522 30.719 1 35.06 79 PRO A O 1
ATOM 593 N N . LEU A 1 80 ? 5.883 1.446 30.016 1 35.94 80 LEU A N 1
ATOM 594 C CA . LEU A 1 80 ? 4.77 2.027 29.281 1 35.94 80 LEU A CA 1
ATOM 595 C C . LEU A 1 80 ? 4.121 0.987 28.359 1 35.94 80 LEU A C 1
ATOM 597 O O . LEU A 1 80 ? 4.82 0.263 27.656 1 35.94 80 LEU A O 1
ATOM 601 N N . ALA A 1 81 ? 3.094 0.353 28.812 1 35.84 81 ALA A N 1
ATOM 602 C CA . ALA A 1 81 ? 2.227 -0.517 28.016 1 35.84 81 ALA A CA 1
ATOM 603 C C . ALA A 1 81 ? 2.004 0.056 26.625 1 35.84 81 ALA A C 1
ATOM 605 O O . ALA A 1 81 ? 1.546 1.191 26.484 1 35.84 81 ALA A O 1
ATOM 606 N N . LEU A 1 82 ? 2.768 -0.347 25.766 1 40 82 LEU A N 1
ATOM 607 C CA . LEU A 1 82 ? 2.576 0.061 24.375 1 40 82 LEU A CA 1
ATOM 608 C C . LEU A 1 82 ? 1.122 -0.118 23.953 1 40 82 LEU A C 1
ATOM 610 O O . LEU A 1 82 ? 0.542 -1.188 24.156 1 40 82 LEU A O 1
ATOM 614 N N . ARG A 1 83 ? 0.2 0.9 24.203 1 41.69 83 ARG A N 1
ATOM 615 C CA . ARG A 1 83 ? -1.168 1.094 23.719 1 41.69 83 ARG A CA 1
ATOM 616 C C . ARG A 1 83 ? -1.342 0.549 22.312 1 41.69 83 ARG A C 1
ATOM 618 O O . ARG A 1 83 ? -1.233 1.294 21.344 1 41.69 83 ARG A O 1
ATOM 625 N N . HIS A 1 84 ? -0.643 -0.637 22.047 1 42.59 84 HIS A N 1
ATOM 626 C CA . HIS A 1 84 ? -0.823 -1.03 20.656 1 42.59 84 HIS A CA 1
ATOM 627 C C . HIS A 1 84 ? -2.234 -1.553 20.406 1 42.59 84 HIS A C 1
ATOM 629 O O . HIS A 1 84 ? -2.758 -2.338 21.203 1 42.59 84 HIS A O 1
ATOM 635 N N . SER A 1 85 ? -3.145 -0.757 19.938 1 42.91 85 SER A N 1
ATOM 636 C CA . SER A 1 85 ? -4.418 -1.27 19.438 1 42.91 85 SER A CA 1
ATOM 637 C C . SER A 1 85 ? -4.203 -2.391 18.438 1 42.91 85 SER A C 1
ATOM 639 O O . SER A 1 85 ? -3.127 -2.506 17.844 1 42.91 85 SER A O 1
ATOM 641 N N . GLY A 1 86 ? -5.031 -3.344 18.484 1 39.78 86 GLY A N 1
ATOM 642 C CA . GLY A 1 86 ? -5.133 -4.617 17.797 1 39.78 86 GLY A CA 1
ATOM 643 C C . GLY A 1 86 ? -4.77 -4.527 16.328 1 39.78 86 GLY A C 1
ATOM 644 O O . GLY A 1 86 ? -4.316 -5.508 15.734 1 39.78 86 GLY A O 1
ATOM 645 N N . LEU A 1 87 ? -5.242 -3.502 15.562 1 46.41 87 LEU A N 1
ATOM 646 C CA . LEU A 1 87 ? -5.109 -3.635 14.117 1 46.41 87 LEU A CA 1
ATOM 647 C C . LEU A 1 87 ? -3.682 -3.33 13.672 1 46.41 87 LEU A C 1
ATOM 649 O O . LEU A 1 87 ? -3.205 -2.203 13.836 1 46.41 87 LEU A O 1
ATOM 653 N N . ASN A 1 88 ? -2.945 -4.254 13.109 1 58.78 88 ASN A N 1
ATOM 654 C CA . ASN A 1 88 ? -1.623 -4.145 12.5 1 58.78 88 ASN A CA 1
ATOM 655 C C . ASN A 1 88 ? -0.715 -3.215 13.297 1 58.78 88 ASN A C 1
ATOM 657 O O . ASN A 1 88 ? -0.026 -2.369 12.719 1 58.78 88 ASN A O 1
ATOM 661 N N . GLN A 1 89 ? -0.938 -3.148 14.75 1 67.62 89 GLN A N 1
ATOM 662 C CA . GLN A 1 89 ? -0.048 -2.441 15.664 1 67.62 89 GLN A CA 1
ATOM 663 C C . GLN A 1 89 ? -0.292 -0.936 15.617 1 67.62 89 GLN A C 1
ATOM 665 O O . GLN A 1 89 ? 0.59 -0.147 15.969 1 67.62 89 GLN A O 1
ATOM 670 N N . MET A 1 90 ? -1.483 -0.5 15.102 1 80.38 90 MET A N 1
ATOM 671 C CA . MET A 1 90 ? -1.794 0.927 15.07 1 80.38 90 MET A CA 1
ATOM 672 C C . MET A 1 90 ? -2.633 1.326 16.281 1 80.38 90 MET A C 1
ATOM 674 O O . MET A 1 90 ? -3.371 0.505 16.828 1 80.38 90 MET A O 1
ATOM 678 N N . VAL A 1 91 ? -2.537 2.59 16.688 1 83.5 91 VAL A N 1
ATOM 679 C CA . VAL A 1 91 ? -3.342 3.18 17.766 1 83.5 91 VAL A CA 1
ATOM 680 C C . VAL A 1 91 ? -4.602 3.807 17.172 1 83.5 91 VAL A C 1
ATOM 682 O O . VAL A 1 91 ? -4.52 4.734 16.359 1 83.5 91 VAL A O 1
ATOM 685 N N . ALA A 1 92 ? -5.789 3.275 17.578 1 87.5 92 ALA A N 1
ATOM 686 C CA . ALA A 1 92 ? -7.031 3.68 16.922 1 87.5 92 ALA A CA 1
ATOM 687 C C . ALA A 1 92 ? -8.117 3.971 17.953 1 87.5 92 ALA A C 1
ATOM 689 O O . ALA A 1 92 ? -9.141 3.285 18 1 87.5 92 ALA A O 1
ATOM 690 N N . PRO A 1 93 ? -8 5.027 18.641 1 81.25 93 PRO A N 1
ATOM 691 C CA . PRO A 1 93 ? -8.992 5.324 19.688 1 81.25 93 PRO A CA 1
ATOM 692 C C . PRO A 1 93 ? -10.367 5.664 19.109 1 81.25 93 PRO A C 1
ATOM 694 O O . PRO A 1 93 ? -11.375 5.535 19.797 1 81.25 93 PRO A O 1
ATOM 697 N N . VAL A 1 94 ? -10.445 6.133 17.875 1 85.62 94 VAL A N 1
ATOM 698 C CA . VAL A 1 94 ? -11.719 6.504 17.266 1 85.62 94 VAL A CA 1
ATOM 699 C C . VAL A 1 94 ? -12.203 5.379 16.359 1 85.62 94 VAL A C 1
ATOM 701 O O . VAL A 1 94 ? -13.32 4.883 16.516 1 85.62 94 VAL A O 1
ATOM 704 N N . THR A 1 95 ? -11.32 4.922 15.547 1 87.06 95 THR A N 1
ATOM 705 C CA . THR A 1 95 ? -11.648 3.867 14.594 1 87.06 95 THR A CA 1
ATOM 706 C C . THR A 1 95 ? -11.914 2.547 15.312 1 87.06 95 THR A C 1
ATOM 708 O O . THR A 1 95 ? -12.75 1.752 14.883 1 87.06 95 THR A O 1
ATOM 711 N N . GLY A 1 96 ? -11.188 2.338 16.375 1 83.25 96 GLY A N 1
ATOM 712 C CA . GLY A 1 96 ? -11.344 1.104 17.125 1 83.25 96 GLY A CA 1
ATOM 713 C C . GLY A 1 96 ? -11.164 -0.141 16.281 1 83.25 96 GLY A C 1
ATOM 714 O O . GLY A 1 96 ? -10.227 -0.231 15.484 1 83.25 96 GLY A O 1
ATOM 715 N N . ASN A 1 97 ? -12.016 -1.104 16.547 1 80.75 97 ASN A N 1
ATOM 716 C CA . ASN A 1 97 ? -11.984 -2.363 15.812 1 80.75 97 ASN A CA 1
ATOM 717 C C . ASN A 1 97 ? -13 -2.377 14.68 1 80.75 97 ASN A C 1
ATOM 719 O O . ASN A 1 97 ? -13.648 -3.398 14.43 1 80.75 97 ASN A O 1
ATOM 723 N N . ASP A 1 98 ? -13.102 -1.322 14.07 1 86.81 98 ASP A N 1
ATOM 724 C CA . ASP A 1 98 ? -14.078 -1.19 12.992 1 86.81 98 ASP A CA 1
ATOM 725 C C . ASP A 1 98 ? -13.914 -2.309 11.969 1 86.81 98 ASP A C 1
ATOM 727 O O . ASP A 1 98 ? -12.812 -2.543 11.469 1 86.81 98 ASP A O 1
ATOM 731 N N . ILE A 1 99 ? -14.961 -2.924 11.633 1 89.31 99 ILE A N 1
ATOM 732 C CA . ILE A 1 99 ? -14.953 -4.09 10.75 1 89.31 99 ILE A CA 1
ATOM 733 C C . ILE A 1 99 ? -14.633 -3.656 9.32 1 89.31 99 ILE A C 1
ATOM 735 O O . ILE A 1 99 ? -14.039 -4.418 8.555 1 89.31 99 ILE A O 1
ATOM 739 N N . GLY A 1 100 ? -15.062 -2.459 8.938 1 91.62 100 GLY A N 1
ATOM 740 C CA . GLY A 1 100 ? -14.75 -1.942 7.613 1 91.62 100 GLY A CA 1
ATOM 741 C C . GLY A 1 100 ? -13.258 -1.832 7.355 1 91.62 100 GLY A C 1
ATOM 742 O O . GLY A 1 100 ? -12.789 -2.16 6.266 1 91.62 100 GLY A O 1
ATOM 743 N N . LEU A 1 101 ? -12.578 -1.377 8.336 1 90.38 101 LEU A N 1
ATOM 744 C CA . LEU A 1 101 ? -11.125 -1.28 8.219 1 90.38 101 LEU A CA 1
ATOM 745 C C . LEU A 1 101 ? -10.5 -2.664 8.094 1 90.38 101 LEU A C 1
ATOM 747 O O . LEU A 1 101 ? -9.609 -2.877 7.262 1 90.38 101 LEU A O 1
ATOM 751 N N . ARG A 1 102 ? -10.922 -3.596 8.852 1 88.94 102 ARG A N 1
ATOM 752 C CA . ARG A 1 102 ? -10.383 -4.953 8.812 1 88.94 102 ARG A CA 1
ATOM 753 C C . ARG A 1 102 ? -10.633 -5.602 7.453 1 88.94 102 ARG A C 1
ATOM 755 O O . ARG A 1 102 ? -9.773 -6.312 6.93 1 88.94 102 ARG A O 1
ATOM 762 N N . ARG A 1 103 ? -11.812 -5.312 6.887 1 91.75 103 ARG A N 1
ATOM 763 C CA . ARG A 1 103 ? -12.18 -5.875 5.59 1 91.75 103 ARG A CA 1
ATOM 764 C C . ARG A 1 103 ? -11.375 -5.23 4.469 1 91.75 103 ARG A C 1
ATOM 766 O O . ARG A 1 103 ? -11.039 -5.887 3.48 1 91.75 103 ARG A O 1
ATOM 773 N N . ALA A 1 104 ? -11.07 -3.988 4.637 1 92.38 104 ALA A N 1
ATOM 774 C CA . ALA A 1 104 ? -10.523 -3.201 3.537 1 92.38 104 ALA A CA 1
ATOM 775 C C . ALA A 1 104 ? -8.992 -3.236 3.545 1 92.38 104 ALA A C 1
ATOM 777 O O . ALA A 1 104 ? -8.359 -2.889 2.549 1 92.38 104 ALA A O 1
ATOM 778 N N . GLU A 1 105 ? -8.43 -3.652 4.582 1 86 105 GLU A N 1
ATOM 779 C CA . GLU A 1 105 ? -6.984 -3.57 4.758 1 86 105 GLU A CA 1
ATOM 780 C C . GLU A 1 105 ? -6.254 -4.273 3.617 1 86 105 GLU A C 1
ATOM 782 O O . GLU A 1 105 ? -6.578 -5.41 3.271 1 86 105 GLU A O 1
ATOM 787 N N . THR A 1 106 ? -5.383 -3.533 2.967 1 85.38 106 THR A N 1
ATOM 788 C CA . THR A 1 106 ? -4.492 -4.098 1.957 1 85.38 106 THR A CA 1
ATOM 789 C C . THR A 1 106 ? -3.154 -4.496 2.576 1 85.38 106 THR A C 1
ATOM 791 O O . THR A 1 106 ? -2.502 -3.682 3.234 1 85.38 106 THR A O 1
ATOM 794 N N . GLN A 1 107 ? -2.859 -5.734 2.416 1 77.44 107 GLN A N 1
ATOM 795 C CA . GLN A 1 107 ? -1.593 -6.238 2.938 1 77.44 107 GLN A CA 1
ATOM 796 C C . GLN A 1 107 ? -0.617 -6.551 1.808 1 77.44 107 GLN A C 1
ATOM 798 O O . GLN A 1 107 ? -1.033 -6.879 0.695 1 77.44 107 GLN A O 1
ATOM 803 N N . SER A 1 108 ? 0.604 -6.172 1.866 1 80.88 108 SER A N 1
ATOM 804 C CA . SER A 1 108 ? 1.592 -6.438 0.825 1 80.88 108 SER A CA 1
ATOM 805 C C . SER A 1 108 ? 1.979 -7.91 0.79 1 80.88 108 SER A C 1
ATOM 807 O O . SER A 1 108 ? 2.85 -8.312 0.014 1 80.88 108 SER A O 1
ATOM 809 N N . GLY A 1 109 ? 1.312 -8.734 1.424 1 88.38 109 GLY A N 1
ATOM 810 C CA . GLY A 1 109 ? 1.671 -10.141 1.528 1 88.38 109 GLY A CA 1
ATOM 811 C C . GLY A 1 109 ? 1.044 -11 0.447 1 88.38 109 GLY A C 1
ATOM 812 O O . GLY A 1 109 ? 0.202 -10.523 -0.319 1 88.38 109 GLY A O 1
ATOM 813 N N . ILE A 1 110 ? 1.613 -12.203 0.322 1 93.94 110 ILE A N 1
ATOM 814 C CA . ILE A 1 110 ? 1.138 -13.211 -0.622 1 93.94 110 ILE A CA 1
ATOM 815 C C . ILE A 1 110 ? 0.321 -14.266 0.118 1 93.94 110 ILE A C 1
ATOM 817 O O . ILE A 1 110 ? 0.693 -14.695 1.214 1 93.94 110 ILE A O 1
ATOM 821 N N . ARG A 1 111 ? -0.754 -14.648 -0.487 1 93.5 111 ARG A N 1
ATOM 822 C CA . ARG A 1 111 ? -1.573 -15.719 0.075 1 93.5 111 ARG A CA 1
ATOM 823 C C . ARG A 1 111 ? -1.896 -16.766 -0.979 1 93.5 111 ARG A C 1
ATOM 825 O O . ARG A 1 111 ? -1.862 -16.484 -2.178 1 93.5 111 ARG A O 1
ATOM 832 N N . GLU A 1 112 ? -2.205 -17.906 -0.5 1 94.12 112 GLU A N 1
ATOM 833 C CA . GLU A 1 112 ? -2.674 -18.969 -1.381 1 94.12 112 GLU A CA 1
ATOM 834 C C . GLU A 1 112 ? -4.199 -19.031 -1.415 1 94.12 112 GLU A C 1
ATOM 836 O O . GLU A 1 112 ? -4.855 -18.875 -0.383 1 94.12 112 GLU A O 1
ATOM 841 N N . VAL A 1 113 ? -4.688 -19.234 -2.607 1 94.62 113 VAL A N 1
ATOM 842 C CA . VAL A 1 113 ? -6.121 -19.406 -2.814 1 94.62 113 VAL A CA 1
ATOM 843 C C . VAL A 1 113 ? -6.383 -20.688 -3.6 1 94.62 113 VAL A C 1
ATOM 845 O O . VAL A 1 113 ? -5.707 -20.969 -4.594 1 94.62 113 VAL A O 1
ATOM 848 N N . THR A 1 114 ? -7.273 -21.484 -3.104 1 95.69 114 THR A N 1
ATOM 849 C CA . THR A 1 114 ? -7.684 -22.688 -3.801 1 95.69 114 THR A CA 1
ATOM 850 C C . THR A 1 114 ? -9.133 -22.578 -4.266 1 95.69 114 THR A C 1
ATOM 852 O O . THR A 1 114 ? -10.023 -22.266 -3.473 1 95.69 114 THR A O 1
ATOM 855 N N . LEU A 1 115 ? -9.297 -22.797 -5.57 1 94.06 115 LEU A N 1
ATOM 856 C CA . LEU A 1 115 ? -10.664 -22.734 -6.066 1 94.06 115 LEU A CA 1
ATOM 857 C C . LEU A 1 115 ? -10.945 -23.875 -7.031 1 94.06 115 LEU A C 1
ATOM 859 O O . LEU A 1 115 ? -10.055 -24.688 -7.328 1 94.06 115 LEU A O 1
ATOM 863 N N . CYS A 1 116 ? -12.227 -24.094 -7.359 1 96.12 116 CYS A N 1
ATOM 864 C CA . CYS A 1 116 ? -12.695 -25.094 -8.305 1 96.12 116 CYS A CA 1
ATOM 865 C C . CYS A 1 116 ? -13.57 -24.469 -9.375 1 96.12 116 CYS A C 1
ATOM 867 O O . CYS A 1 116 ? -13.914 -23.281 -9.289 1 96.12 116 CYS A O 1
ATOM 869 N N . LYS A 1 117 ? -13.828 -25.266 -10.305 1 95.69 117 LYS A N 1
ATOM 870 C CA . LYS A 1 117 ? -14.789 -24.844 -11.32 1 95.69 117 LYS A CA 1
ATOM 871 C C . LYS A 1 117 ? -16.219 -25.188 -10.914 1 95.69 117 LYS A C 1
ATOM 873 O O . LYS A 1 117 ? -16.438 -26.141 -10.156 1 95.69 117 LYS A O 1
ATOM 878 N N . ASP A 1 118 ? -17.125 -24.391 -11.406 1 94.62 118 ASP A N 1
ATOM 879 C CA . ASP A 1 118 ? -18.516 -24.703 -11.117 1 94.62 118 ASP A CA 1
ATOM 880 C C . ASP A 1 118 ? -19.078 -25.734 -12.109 1 94.62 118 ASP A C 1
ATOM 882 O O . ASP A 1 118 ? -18.312 -26.344 -12.852 1 94.62 118 ASP A O 1
ATOM 886 N N . GLY A 1 119 ? -20.438 -26 -12.055 1 93.19 119 GLY A N 1
ATOM 887 C CA . GLY A 1 119 ? -21.062 -27 -12.891 1 93.19 119 GLY A CA 1
ATOM 888 C C . GLY A 1 119 ? -20.938 -26.703 -14.375 1 93.19 119 GLY A C 1
ATOM 889 O O . GLY A 1 119 ? -21.016 -27.609 -15.203 1 93.19 119 GLY A O 1
ATOM 890 N N . GLU A 1 120 ? -20.672 -25.484 -14.719 1 93.88 120 GLU A N 1
ATOM 891 C CA . GLU A 1 120 ? -20.516 -25.078 -16.109 1 93.88 120 GLU A CA 1
ATOM 892 C C . GLU A 1 120 ? -19.031 -24.938 -16.484 1 93.88 120 GLU A C 1
ATOM 894 O O . GLU A 1 120 ? -18.703 -24.328 -17.5 1 93.88 120 GLU A O 1
ATOM 899 N N . GLU A 1 121 ? -18.125 -25.328 -15.586 1 93.56 121 GLU A N 1
ATOM 900 C CA . GLU A 1 121 ? -16.672 -25.312 -15.758 1 93.56 121 GLU A CA 1
ATOM 901 C C . GLU A 1 121 ? -16.156 -23.875 -15.781 1 93.56 121 GLU A C 1
ATOM 903 O O . GLU A 1 121 ? -15.219 -23.562 -16.516 1 93.56 121 GLU A O 1
ATOM 908 N N . LYS A 1 122 ? -16.875 -23.094 -15.062 1 94.19 122 LYS A N 1
ATOM 909 C CA . LYS A 1 122 ? -16.469 -21.688 -14.992 1 94.19 122 LYS A CA 1
ATOM 910 C C . LYS A 1 122 ? -15.906 -21.344 -13.617 1 94.19 122 LYS A C 1
ATOM 912 O O . LYS A 1 122 ? -16.266 -21.969 -12.617 1 94.19 122 LYS A O 1
ATOM 917 N N . ILE A 1 123 ? -15 -20.375 -13.641 1 95.75 123 ILE A N 1
ATOM 918 C CA . ILE A 1 123 ? -14.406 -19.938 -12.375 1 95.75 123 ILE A CA 1
ATOM 919 C C . ILE A 1 123 ? -14.938 -18.547 -12.016 1 95.75 123 ILE A C 1
ATOM 921 O O . ILE A 1 123 ? -14.953 -18.172 -10.844 1 95.75 123 ILE A O 1
ATOM 925 N N . GLY A 1 124 ? -15.367 -17.781 -13.023 1 97.12 124 GLY A N 1
ATOM 926 C CA . GLY A 1 124 ? -15.922 -16.453 -12.805 1 97.12 124 GLY A CA 1
ATOM 927 C C . GLY A 1 124 ? -14.859 -15.383 -12.641 1 97.12 124 GLY A C 1
ATOM 928 O O . GLY A 1 124 ? -14.984 -14.508 -11.781 1 97.12 124 GLY A O 1
ATOM 929 N N . LEU A 1 125 ? -13.844 -15.484 -13.445 1 96.44 125 LEU A N 1
ATOM 930 C CA . LEU A 1 125 ? -12.727 -14.547 -13.359 1 96.44 125 LEU A CA 1
ATOM 931 C C . LEU A 1 125 ? -12.375 -14 -14.742 1 96.44 125 LEU A C 1
ATOM 933 O O . LEU A 1 125 ? -12.383 -14.734 -15.727 1 96.44 125 LEU A O 1
ATOM 937 N N . ARG A 1 126 ? -12.172 -12.758 -14.773 1 96.81 126 ARG A N 1
ATOM 938 C CA . ARG A 1 126 ? -11.492 -12.164 -15.914 1 96.81 126 ARG A CA 1
ATOM 939 C C . ARG A 1 126 ? -10.148 -11.57 -15.5 1 96.81 126 ARG A C 1
ATOM 941 O O . ARG A 1 126 ? -10.07 -10.859 -14.5 1 96.81 126 ARG A O 1
ATOM 948 N N . LEU A 1 127 ? -9.133 -11.844 -16.281 1 97.12 127 LEU A N 1
ATOM 949 C CA . LEU A 1 127 ? -7.773 -11.422 -15.961 1 97.12 127 LEU A CA 1
ATOM 950 C C . LEU A 1 127 ? -7.258 -10.422 -16.984 1 97.12 127 LEU A C 1
ATOM 952 O O . LEU A 1 127 ? -7.68 -10.438 -18.141 1 97.12 127 LEU A O 1
ATOM 956 N N . ARG A 1 128 ? -6.352 -9.555 -16.516 1 96.44 128 ARG A N 1
ATOM 957 C CA . ARG A 1 128 ? -5.707 -8.531 -17.344 1 96.44 128 ARG A CA 1
ATOM 958 C C . ARG A 1 128 ? -4.191 -8.562 -17.156 1 96.44 128 ARG A C 1
ATOM 960 O O . ARG A 1 128 ? -3.699 -8.742 -16.031 1 96.44 128 ARG A O 1
ATOM 967 N N . ALA A 1 129 ? -3.521 -8.445 -18.297 1 96.44 129 ALA A N 1
ATOM 968 C CA . ALA A 1 129 ? -2.066 -8.328 -18.25 1 96.44 129 ALA A CA 1
ATOM 969 C C . ALA A 1 129 ? -1.633 -6.863 -18.219 1 96.44 129 ALA A C 1
ATOM 971 O O . ALA A 1 129 ? -2.045 -6.07 -19.062 1 96.44 129 ALA A O 1
ATOM 972 N N . ILE A 1 130 ? -0.857 -6.508 -17.219 1 94.75 130 ILE A N 1
ATOM 973 C CA . ILE A 1 130 ? -0.307 -5.164 -17.078 1 94.75 130 ILE A CA 1
ATOM 974 C C . ILE A 1 130 ? 1.163 -5.246 -16.672 1 94.75 130 ILE A C 1
ATOM 976 O O . ILE A 1 130 ? 1.496 -5.82 -15.633 1 94.75 130 ILE A O 1
ATOM 980 N N . ASP A 1 131 ? 2.07 -4.719 -17.469 1 96.06 131 ASP A N 1
ATOM 981 C CA . ASP A 1 131 ? 3.482 -4.57 -17.141 1 96.06 131 ASP A CA 1
ATOM 982 C C . ASP A 1 131 ? 4.094 -5.906 -16.719 1 96.06 131 ASP A C 1
ATOM 984 O O . ASP A 1 131 ? 4.785 -5.992 -15.703 1 96.06 131 ASP A O 1
ATOM 988 N N . LYS A 1 132 ? 3.705 -6.938 -17.344 1 97.25 132 LYS A N 1
ATOM 989 C CA . LYS A 1 132 ? 4.215 -8.297 -17.188 1 97.25 132 LYS A CA 1
ATOM 990 C C . LYS A 1 132 ? 3.625 -8.969 -15.945 1 97.25 132 LYS A C 1
ATOM 992 O O . LYS A 1 132 ? 4.117 -10.016 -15.508 1 97.25 132 LYS A O 1
ATOM 997 N N . GLY A 1 133 ? 2.607 -8.328 -15.375 1 97.62 133 GLY A N 1
ATOM 998 C CA . GLY A 1 133 ? 1.83 -8.945 -14.32 1 97.62 133 GLY A CA 1
ATOM 999 C C . GLY A 1 133 ? 0.427 -9.328 -14.75 1 97.62 133 GLY A C 1
ATOM 1000 O O . GLY A 1 133 ? -0.07 -8.836 -15.766 1 97.62 133 GLY A O 1
ATOM 1001 N N . ILE A 1 134 ? -0.133 -10.273 -14.039 1 98.25 134 ILE A N 1
ATOM 1002 C CA . ILE A 1 134 ? -1.509 -10.703 -14.273 1 98.25 134 ILE A CA 1
ATOM 1003 C C . ILE A 1 134 ? -2.391 -10.266 -13.109 1 98.25 134 ILE A C 1
ATOM 1005 O O . ILE A 1 134 ? -2.102 -10.578 -11.953 1 98.25 134 ILE A O 1
ATOM 1009 N N . PHE A 1 135 ? -3.496 -9.562 -13.477 1 98.19 135 PHE A N 1
ATOM 1010 C CA . PHE A 1 135 ? -4.332 -8.969 -12.445 1 98.19 135 PHE A CA 1
ATOM 1011 C C . PHE A 1 135 ? -5.793 -9.367 -12.625 1 98.19 135 PHE A C 1
ATOM 1013 O O . PHE A 1 135 ? -6.238 -9.602 -13.75 1 98.19 135 PHE A O 1
ATOM 1020 N N . VAL A 1 136 ? -6.473 -9.422 -11.5 1 98 136 VAL A N 1
ATOM 1021 C CA . VAL A 1 136 ? -7.902 -9.695 -11.516 1 98 136 VAL A CA 1
ATOM 1022 C C . VAL A 1 136 ? -8.664 -8.438 -11.93 1 98 136 VAL A C 1
ATOM 1024 O O . VAL A 1 136 ? -8.609 -7.418 -11.242 1 98 136 VAL A O 1
ATOM 1027 N N . GLN A 1 137 ? -9.375 -8.57 -12.984 1 96.94 137 GLN A N 1
ATOM 1028 C CA . GLN A 1 137 ? -10.117 -7.449 -13.547 1 96.94 137 GLN A CA 1
ATOM 1029 C C . GLN A 1 137 ? -11.602 -7.539 -13.203 1 96.94 137 GLN A C 1
ATOM 1031 O O . GLN A 1 137 ? -12.273 -6.516 -13.055 1 96.94 137 GLN A O 1
ATOM 1036 N N . LEU A 1 138 ? -12.086 -8.727 -13.117 1 97.5 138 LEU A N 1
ATOM 1037 C CA . LEU A 1 138 ? -13.492 -8.984 -12.828 1 97.5 138 LEU A CA 1
ATOM 1038 C C . LEU A 1 138 ? -13.648 -10.258 -12 1 97.5 138 LEU A C 1
ATOM 1040 O O . LEU A 1 138 ? -13.016 -11.281 -12.297 1 97.5 138 LEU A O 1
ATOM 1044 N N . VAL A 1 139 ? -14.383 -10.172 -10.961 1 98 139 VAL A N 1
ATOM 1045 C CA . VAL A 1 139 ? -14.844 -11.312 -10.18 1 98 139 VAL A CA 1
ATOM 1046 C C . VAL A 1 139 ? -16.359 -11.438 -10.273 1 98 139 VAL A C 1
ATOM 1048 O O . VAL A 1 139 ? -17.094 -10.531 -9.859 1 98 139 VAL A O 1
ATOM 1051 N N . GLN A 1 140 ? -16.797 -12.492 -10.781 1 97.62 140 GLN A N 1
ATOM 1052 C CA . GLN A 1 140 ? -18.234 -12.656 -11.023 1 97.62 140 GLN A CA 1
ATOM 1053 C C . GLN A 1 140 ? -18.953 -13.109 -9.758 1 97.62 140 GLN A C 1
ATOM 1055 O O . GLN A 1 140 ? -18.5 -14.023 -9.07 1 97.62 140 GLN A O 1
ATOM 1060 N N . ALA A 1 141 ? -20.141 -12.492 -9.562 1 97 141 ALA A N 1
ATOM 1061 C CA . ALA A 1 141 ? -20.953 -12.773 -8.383 1 97 141 ALA A CA 1
ATOM 1062 C C . ALA A 1 141 ? -21.422 -14.219 -8.375 1 97 141 ALA A C 1
ATOM 1064 O O . ALA A 1 141 ? -21.906 -14.727 -9.398 1 97 141 ALA A O 1
ATOM 1065 N N . GLY A 1 142 ? -21.234 -14.844 -7.273 1 94.69 142 GLY A N 1
ATOM 1066 C CA . GLY A 1 142 ? -21.781 -16.172 -7.086 1 94.69 142 GLY A CA 1
ATOM 1067 C C . GLY A 1 142 ? -20.922 -17.266 -7.711 1 94.69 142 GLY A C 1
ATOM 1068 O O . GLY A 1 142 ? -21.25 -18.453 -7.637 1 94.69 142 GLY A O 1
ATOM 1069 N N . LYS A 1 143 ? -19.844 -16.969 -8.312 1 96.06 143 LYS A N 1
ATOM 1070 C CA . LYS A 1 143 ? -18.953 -17.922 -8.938 1 96.06 143 LYS A CA 1
ATOM 1071 C C . LYS A 1 143 ? -17.797 -18.297 -8.008 1 96.06 143 LYS A C 1
ATOM 1073 O O . LYS A 1 143 ? -17.578 -17.625 -7 1 96.06 143 LYS A O 1
ATOM 1078 N N . PRO A 1 144 ? -17.078 -19.328 -8.305 1 95.94 144 PRO A N 1
ATOM 1079 C CA . PRO A 1 144 ? -16.031 -19.844 -7.414 1 95.94 144 PRO A CA 1
ATOM 1080 C C . PRO A 1 144 ? -15 -18.781 -7.039 1 95.94 144 PRO A C 1
ATOM 1082 O O . PRO A 1 144 ? -14.562 -18.719 -5.887 1 95.94 144 PRO A O 1
ATOM 1085 N N . ALA A 1 145 ? -14.609 -17.969 -7.953 1 96.88 145 ALA A N 1
ATOM 1086 C CA . ALA A 1 145 ? -13.609 -16.938 -7.672 1 96.88 145 ALA A CA 1
ATOM 1087 C C . ALA A 1 145 ? -14.07 -16.031 -6.535 1 96.88 145 ALA A C 1
ATOM 1089 O O . ALA A 1 145 ? -13.281 -15.688 -5.652 1 96.88 145 ALA A O 1
ATOM 1090 N N . ALA A 1 146 ? -15.32 -15.641 -6.562 1 96.12 146 ALA A N 1
ATOM 1091 C CA . ALA A 1 146 ? -15.875 -14.797 -5.508 1 96.12 146 ALA A CA 1
ATOM 1092 C C . ALA A 1 146 ? -15.914 -15.531 -4.172 1 96.12 146 ALA A C 1
ATOM 1094 O O . ALA A 1 146 ? -15.617 -14.953 -3.125 1 96.12 146 ALA A O 1
ATOM 1095 N N . LEU A 1 147 ? -16.203 -16.766 -4.227 1 93.44 147 LEU A N 1
ATOM 1096 C CA . LEU A 1 147 ? -16.391 -17.578 -3.02 1 93.44 147 LEU A CA 1
ATOM 1097 C C . LEU A 1 147 ? -15.07 -17.75 -2.275 1 93.44 147 LEU A C 1
ATOM 1099 O O . LEU A 1 147 ? -15.055 -17.859 -1.047 1 93.44 147 LEU A O 1
ATOM 1103 N N . VAL A 1 148 ? -14.039 -17.75 -3.016 1 94.12 148 VAL A N 1
ATOM 1104 C CA . VAL A 1 148 ? -12.758 -17.984 -2.357 1 94.12 148 VAL A CA 1
ATOM 1105 C C . VAL A 1 148 ? -12.109 -16.656 -1.981 1 94.12 148 VAL A C 1
ATOM 1107 O O . VAL A 1 148 ? -10.992 -16.625 -1.47 1 94.12 148 VAL A O 1
ATOM 1110 N N . GLY A 1 149 ? -12.672 -15.539 -2.377 1 94.25 149 GLY A N 1
ATOM 1111 C CA . GLY A 1 149 ? -12.25 -14.25 -1.86 1 94.25 149 GLY A CA 1
ATOM 1112 C C . GLY A 1 149 ? -11.32 -13.5 -2.799 1 94.25 149 GLY A C 1
ATOM 1113 O O . GLY A 1 149 ? -10.594 -12.602 -2.377 1 94.25 149 GLY A O 1
ATOM 1114 N N . LEU A 1 150 ? -11.211 -13.867 -4.008 1 96.56 150 LEU A N 1
ATOM 1115 C CA . LEU A 1 150 ? -10.477 -13.055 -4.969 1 96.56 150 LEU A CA 1
ATOM 1116 C C . LEU A 1 150 ? -11.148 -11.695 -5.156 1 96.56 150 LEU A C 1
ATOM 1118 O O . LEU A 1 150 ? -12.383 -11.594 -5.113 1 96.56 150 LEU A O 1
ATOM 1122 N N . ARG A 1 151 ? -10.344 -10.711 -5.324 1 96.5 151 ARG A N 1
ATOM 1123 C CA . ARG A 1 151 ? -10.852 -9.344 -5.441 1 96.5 151 ARG A CA 1
ATOM 1124 C C . ARG A 1 151 ? -10.273 -8.648 -6.672 1 96.5 151 ARG A C 1
ATOM 1126 O O . ARG A 1 151 ? -9.203 -9.031 -7.16 1 96.5 151 ARG A O 1
ATOM 1133 N N . PHE A 1 152 ? -11.016 -7.648 -7.102 1 97.5 152 PHE A N 1
ATOM 1134 C CA . PHE A 1 152 ? -10.477 -6.77 -8.133 1 97.5 152 PHE A CA 1
ATOM 1135 C C . PHE A 1 152 ? -9.125 -6.207 -7.723 1 97.5 152 PHE A C 1
ATOM 1137 O O . PHE A 1 152 ? -8.961 -5.734 -6.594 1 97.5 152 PHE A O 1
ATOM 1144 N N . GLY A 1 153 ? -8.211 -6.312 -8.641 1 97.19 153 GLY A N 1
ATOM 1145 C CA . GLY A 1 153 ? -6.914 -5.699 -8.375 1 97.19 153 GLY A CA 1
ATOM 1146 C C . GLY A 1 153 ? -5.898 -6.68 -7.824 1 97.19 153 GLY A C 1
ATOM 1147 O O . GLY A 1 153 ? -4.699 -6.387 -7.793 1 97.19 153 GLY A O 1
ATOM 1148 N N . ASP A 1 154 ? -6.336 -7.828 -7.383 1 97.81 154 ASP A N 1
ATOM 1149 C CA . ASP A 1 154 ? -5.387 -8.852 -6.965 1 97.81 154 ASP A CA 1
ATOM 1150 C C . ASP A 1 154 ? -4.406 -9.188 -8.086 1 97.81 154 ASP A C 1
ATOM 1152 O O . ASP A 1 154 ? -4.793 -9.258 -9.258 1 97.81 154 ASP A O 1
ATOM 1156 N N . GLN A 1 155 ? -3.164 -9.391 -7.695 1 98.19 155 GLN A N 1
ATOM 1157 C CA . GLN A 1 155 ? -2.188 -9.883 -8.656 1 98.19 155 GLN A CA 1
ATOM 1158 C C . GLN A 1 155 ? -2.004 -11.391 -8.539 1 98.19 155 GLN A C 1
ATOM 1160 O O . GLN A 1 155 ? -1.715 -11.898 -7.453 1 98.19 155 GLN A O 1
ATOM 1165 N N . ILE A 1 156 ? -2.203 -12.078 -9.656 1 98.44 156 ILE A N 1
ATOM 1166 C CA . ILE A 1 156 ? -1.982 -13.516 -9.68 1 98.44 156 ILE A CA 1
ATOM 1167 C C . ILE A 1 156 ? -0.523 -13.812 -10.023 1 98.44 156 ILE A C 1
ATOM 1169 O O . ILE A 1 156 ? -0.054 -13.469 -11.109 1 98.44 156 ILE A O 1
ATOM 1173 N N . LEU A 1 157 ? 0.122 -14.469 -9.094 1 98.12 157 LEU A N 1
ATOM 1174 C CA . LEU A 1 157 ? 1.544 -14.742 -9.273 1 98.12 157 LEU A CA 1
ATOM 1175 C C . LEU A 1 157 ? 1.763 -16.125 -9.875 1 98.12 157 LEU A C 1
ATOM 1177 O O . LEU A 1 157 ? 2.643 -16.312 -10.719 1 98.12 157 LEU A O 1
ATOM 1181 N N . GLN A 1 158 ? 0.968 -17.078 -9.43 1 97.56 158 GLN A N 1
ATOM 1182 C CA . GLN A 1 158 ? 1.064 -18.453 -9.906 1 97.56 158 GLN A CA 1
ATOM 1183 C C . GLN A 1 158 ? -0.319 -19.078 -10.078 1 97.56 158 GLN A C 1
ATOM 1185 O O . GLN A 1 158 ? -1.232 -18.797 -9.305 1 97.56 158 GLN A O 1
ATOM 1190 N N . ILE A 1 159 ? -0.456 -19.891 -11.055 1 97.31 159 ILE A N 1
ATOM 1191 C CA . ILE A 1 159 ? -1.589 -20.781 -11.234 1 97.31 159 ILE A CA 1
ATOM 1192 C C . ILE A 1 159 ? -1.094 -22.234 -11.328 1 97.31 159 ILE A C 1
ATOM 1194 O O . ILE A 1 159 ? -0.37 -22.578 -12.258 1 97.31 159 ILE A O 1
ATOM 1198 N N . ASP A 1 160 ? -1.437 -23.016 -10.383 1 96.12 160 ASP A N 1
ATOM 1199 C CA . ASP A 1 160 ? -1.032 -24.406 -10.312 1 96.12 160 ASP A CA 1
ATOM 1200 C C . ASP A 1 160 ? 0.481 -24.562 -10.461 1 96.12 160 ASP A C 1
ATOM 1202 O O . ASP A 1 160 ? 0.958 -25.359 -11.258 1 96.12 160 ASP A O 1
ATOM 1206 N N . GLY A 1 161 ? 1.138 -23.672 -9.797 1 92.94 161 GLY A N 1
ATOM 1207 C CA . GLY A 1 161 ? 2.586 -23.781 -9.727 1 92.94 161 GLY A CA 1
ATOM 1208 C C . GLY A 1 161 ? 3.297 -23.125 -10.883 1 92.94 161 GLY A C 1
ATOM 1209 O O . GLY A 1 161 ? 4.52 -22.969 -10.867 1 92.94 161 GLY A O 1
ATOM 1210 N N . GLN A 1 162 ? 2.59 -22.672 -11.844 1 95.62 162 GLN A N 1
ATOM 1211 C CA . GLN A 1 162 ? 3.199 -21.984 -12.977 1 95.62 162 GLN A CA 1
ATOM 1212 C C . GLN A 1 162 ? 3.254 -20.484 -12.742 1 95.62 162 GLN A C 1
ATOM 1214 O O . GLN A 1 162 ? 2.24 -19.859 -12.414 1 95.62 162 GLN A O 1
ATOM 1219 N N . ASN A 1 163 ? 4.434 -19.922 -12.945 1 95.38 163 ASN A N 1
ATOM 1220 C CA . ASN A 1 163 ? 4.59 -18.484 -12.789 1 95.38 163 ASN A CA 1
ATOM 1221 C C . ASN A 1 163 ? 3.885 -17.719 -13.898 1 95.38 163 ASN A C 1
ATOM 1223 O O . ASN A 1 163 ? 4.043 -18.047 -15.078 1 95.38 163 ASN A O 1
ATOM 1227 N N . CYS A 1 164 ? 3.199 -16.672 -13.547 1 97.5 164 CYS A N 1
ATOM 1228 C CA . CYS A 1 164 ? 2.354 -15.953 -14.5 1 97.5 164 CYS A CA 1
ATOM 1229 C C . CYS A 1 164 ? 3.094 -14.766 -15.102 1 97.5 164 CYS A C 1
ATOM 1231 O O . CYS A 1 164 ? 2.592 -14.117 -16.031 1 97.5 164 CYS A O 1
ATOM 1233 N N . CYS A 1 165 ? 4.25 -14.5 -14.586 1 97.06 165 CYS A N 1
ATOM 1234 C CA . CYS A 1 165 ? 4.992 -13.344 -15.086 1 97.06 165 CYS A CA 1
ATOM 1235 C C . CYS A 1 165 ? 5.18 -13.43 -16.594 1 97.06 165 CYS A C 1
ATOM 1237 O O . CYS A 1 165 ? 5.633 -14.453 -17.109 1 97.06 165 CYS A O 1
ATOM 1239 N N . GLY A 1 166 ? 4.812 -12.336 -17.281 1 97 166 GLY A N 1
ATOM 1240 C CA . GLY A 1 166 ? 5.039 -12.25 -18.719 1 97 166 GLY A CA 1
ATOM 1241 C C . GLY A 1 166 ? 3.9 -12.828 -19.531 1 97 166 GLY A C 1
ATOM 1242 O O . GLY A 1 166 ? 3.883 -12.695 -20.75 1 97 166 GLY A O 1
ATOM 1243 N N . TRP A 1 167 ? 2.957 -13.477 -18.875 1 97.44 167 TRP A N 1
ATOM 1244 C CA . TRP A 1 167 ? 1.787 -13.984 -19.594 1 97.44 167 TRP A CA 1
ATOM 1245 C C . TRP A 1 167 ? 0.927 -12.836 -20.109 1 97.44 167 TRP A C 1
ATOM 1247 O O . TRP A 1 167 ? 0.928 -11.742 -19.531 1 97.44 167 TRP A O 1
ATOM 1257 N N . ASP A 1 168 ? 0.31 -13.07 -21.188 1 96.88 168 ASP A N 1
ATOM 1258 C CA . ASP A 1 168 ? -0.82 -12.211 -21.547 1 96.88 168 ASP A CA 1
ATOM 1259 C C . ASP A 1 168 ? -2.131 -12.789 -21.016 1 96.88 168 ASP A C 1
ATOM 1261 O O . ASP A 1 168 ? -2.143 -13.867 -20.406 1 96.88 168 ASP A O 1
ATOM 1265 N N . ALA A 1 169 ? -3.188 -12.07 -21.203 1 95.06 169 ALA A N 1
ATOM 1266 C CA . ALA A 1 169 ? -4.484 -12.469 -20.672 1 95.06 169 ALA A CA 1
ATOM 1267 C C . ALA A 1 169 ? -4.953 -13.789 -21.281 1 95.06 169 ALA A C 1
ATOM 1269 O O . ALA A 1 169 ? -5.508 -14.641 -20.578 1 95.06 169 ALA A O 1
ATOM 1270 N N . ASP A 1 170 ? -4.738 -14.008 -22.562 1 97.12 170 ASP A N 1
ATOM 1271 C CA . ASP A 1 170 ? -5.164 -15.219 -23.25 1 97.12 170 ASP A CA 1
ATOM 1272 C C . ASP A 1 170 ? -4.465 -16.453 -22.672 1 97.12 170 ASP A C 1
ATOM 1274 O O . ASP A 1 170 ? -5.102 -17.469 -22.422 1 97.12 170 ASP A O 1
ATOM 1278 N N . LYS A 1 171 ? -3.205 -16.312 -22.5 1 97.75 171 LYS A N 1
ATOM 1279 C CA . LYS A 1 171 ? -2.445 -17.422 -21.938 1 97.75 171 LYS A CA 1
ATOM 1280 C C . LYS A 1 171 ? -2.924 -17.75 -20.531 1 97.75 171 LYS A C 1
ATOM 1282 O O . LYS A 1 171 ? -3.027 -18.922 -20.172 1 97.75 171 LYS A O 1
ATOM 1287 N N . ALA A 1 172 ? -3.156 -16.75 -19.75 1 97.75 172 ALA A N 1
ATOM 1288 C CA . ALA A 1 172 ? -3.65 -16.969 -18.391 1 97.75 172 ALA A CA 1
ATOM 1289 C C . ALA A 1 172 ? -4.996 -17.688 -18.406 1 97.75 172 ALA A C 1
ATOM 1291 O O . ALA A 1 172 ? -5.203 -18.641 -17.656 1 97.75 172 ALA A O 1
ATOM 1292 N N . HIS A 1 173 ? -5.871 -17.297 -19.281 1 97 173 HIS A N 1
ATOM 1293 C CA . HIS A 1 173 ? -7.191 -17.922 -19.359 1 97 173 HIS A CA 1
ATOM 1294 C C . HIS A 1 173 ? -7.098 -19.344 -19.891 1 97 173 HIS A C 1
ATOM 1296 O O . HIS A 1 173 ? -7.875 -20.219 -19.484 1 97 173 HIS A O 1
ATOM 1302 N N . LYS A 1 174 ? -6.207 -19.562 -20.797 1 97.38 174 LYS A N 1
ATOM 1303 C CA . LYS A 1 174 ? -5.984 -20.906 -21.297 1 97.38 174 LYS A CA 1
ATOM 1304 C C . LYS A 1 174 ? -5.5 -21.828 -20.188 1 97.38 174 LYS A C 1
ATOM 1306 O O . LYS A 1 174 ? -5.926 -22.984 -20.094 1 97.38 174 LYS A O 1
ATOM 1311 N N . ALA A 1 175 ? -4.625 -21.266 -19.375 1 97.19 175 ALA A N 1
ATOM 1312 C CA . ALA A 1 175 ? -4.137 -22.047 -18.25 1 97.19 175 ALA A CA 1
ATOM 1313 C C . ALA A 1 175 ? -5.281 -22.422 -17.312 1 97.19 175 ALA A C 1
ATOM 1315 O O . ALA A 1 175 ? -5.336 -23.547 -16.812 1 97.19 175 ALA A O 1
ATOM 1316 N N . LEU A 1 176 ? -6.18 -21.531 -17.078 1 96.56 176 LEU A N 1
ATOM 1317 C CA . LEU A 1 176 ? -7.324 -21.781 -16.203 1 96.56 176 LEU A CA 1
ATOM 1318 C C . LEU A 1 176 ? -8.273 -22.797 -16.828 1 96.56 176 LEU A C 1
ATOM 1320 O O . LEU A 1 176 ? -8.828 -23.641 -16.141 1 96.56 176 LEU A O 1
ATOM 1324 N N . LYS A 1 177 ? -8.453 -22.688 -18.109 1 95.38 177 LYS A N 1
ATOM 1325 C CA . LYS A 1 177 ? -9.32 -23.625 -18.828 1 95.38 177 LYS A CA 1
ATOM 1326 C C . LYS A 1 177 ? -8.766 -25.047 -18.75 1 95.38 177 LYS A C 1
ATOM 1328 O O . LYS A 1 177 ? -9.523 -26 -18.609 1 95.38 177 LYS A O 1
ATOM 1333 N N . LYS A 1 178 ? -7.477 -25.156 -18.828 1 95.88 178 LYS A N 1
ATOM 1334 C CA . LYS A 1 178 ? -6.82 -26.469 -18.844 1 95.88 178 LYS A CA 1
ATOM 1335 C C . LYS A 1 178 ? -6.703 -27.031 -17.438 1 95.88 178 LYS A C 1
ATOM 1337 O O . LYS A 1 178 ? -6.508 -28.25 -17.266 1 95.88 178 LYS A O 1
ATOM 1342 N N . ALA A 1 179 ? -6.773 -26.141 -16.484 1 95.38 179 ALA A N 1
ATOM 1343 C CA . ALA A 1 179 ? -6.617 -26.578 -15.102 1 95.38 179 ALA A CA 1
ATOM 1344 C C . ALA A 1 179 ? -7.73 -27.531 -14.703 1 95.38 179 ALA A C 1
ATOM 1346 O O . ALA A 1 179 ? -8.805 -27.531 -15.297 1 95.38 179 ALA A O 1
ATOM 1347 N N . SER A 1 180 ? -7.445 -28.359 -13.664 1 94.12 180 SER A N 1
ATOM 1348 C CA . SER A 1 180 ? -8.414 -29.312 -13.141 1 94.12 180 SER A CA 1
ATOM 1349 C C . SER A 1 180 ? -9.664 -28.609 -12.617 1 94.12 180 SER A C 1
ATOM 1351 O O . SER A 1 180 ? -9.57 -27.516 -12.062 1 94.12 180 SER A O 1
ATOM 1353 N N . ALA A 1 181 ? -10.766 -29.25 -12.773 1 93.19 181 ALA A N 1
ATOM 1354 C CA . ALA A 1 181 ? -12.023 -28.672 -12.312 1 93.19 181 ALA A CA 1
ATOM 1355 C C . ALA A 1 181 ? -12.133 -28.734 -10.789 1 93.19 181 ALA A C 1
ATOM 1357 O O . ALA A 1 181 ? -12.797 -27.891 -10.172 1 93.19 181 ALA A O 1
ATOM 1358 N N . GLU A 1 182 ? -11.43 -29.625 -10.211 1 93.94 182 GLU A N 1
ATOM 1359 C CA . GLU A 1 182 ? -11.609 -29.906 -8.789 1 93.94 182 GLU A CA 1
ATOM 1360 C C . GLU A 1 182 ? -10.75 -29 -7.922 1 93.94 182 GLU A C 1
ATOM 1362 O O . GLU A 1 182 ? -11.133 -28.641 -6.805 1 93.94 182 GLU A O 1
ATOM 1367 N N . ARG A 1 183 ? -9.625 -28.734 -8.484 1 95.69 183 ARG A N 1
ATOM 1368 C CA . ARG A 1 183 ? -8.711 -28.016 -7.617 1 95.69 183 ARG A CA 1
ATOM 1369 C C . ARG A 1 183 ? -7.746 -27.156 -8.43 1 95.69 183 ARG A C 1
ATOM 1371 O O . ARG A 1 183 ? -6.938 -27.688 -9.195 1 95.69 183 ARG A O 1
ATOM 1378 N N . ILE A 1 184 ? -7.84 -25.844 -8.336 1 96.56 184 ILE A N 1
ATOM 1379 C CA . ILE A 1 184 ? -6.922 -24.859 -8.898 1 96.56 184 ILE A CA 1
ATOM 1380 C C . ILE A 1 184 ? -6.262 -24.062 -7.773 1 96.56 184 ILE A C 1
ATOM 1382 O O . ILE A 1 184 ? -6.945 -23.453 -6.949 1 96.56 184 ILE A O 1
ATOM 1386 N N . VAL A 1 185 ? -4.953 -24.109 -7.656 1 96.31 185 VAL A N 1
ATOM 1387 C CA . VAL A 1 185 ? -4.223 -23.406 -6.605 1 96.31 185 VAL A CA 1
ATOM 1388 C C . VAL A 1 185 ? -3.551 -22.172 -7.18 1 96.31 185 VAL A C 1
ATOM 1390 O O . VAL A 1 185 ? -2.836 -22.25 -8.18 1 96.31 185 VAL A O 1
ATOM 1393 N N . MET A 1 186 ? -3.803 -21.016 -6.504 1 96.88 186 MET A N 1
ATOM 1394 C CA . MET A 1 186 ? -3.223 -19.766 -6.961 1 96.88 186 MET A CA 1
ATOM 1395 C C . MET A 1 186 ? -2.428 -19.094 -5.844 1 96.88 186 MET A C 1
ATOM 1397 O O . MET A 1 186 ? -2.803 -19.172 -4.672 1 96.88 186 MET A O 1
ATOM 1401 N N . ALA A 1 187 ? -1.279 -18.547 -6.176 1 97.44 187 ALA A N 1
ATOM 1402 C CA . ALA A 1 187 ? -0.608 -17.562 -5.32 1 97.44 187 ALA A CA 1
ATOM 1403 C C . ALA A 1 187 ? -1.008 -16.141 -5.699 1 97.44 187 ALA A C 1
ATOM 1405 O O . ALA A 1 187 ? -0.891 -15.742 -6.859 1 97.44 187 ALA A O 1
ATOM 1406 N N . VAL A 1 188 ? -1.464 -15.391 -4.676 1 97.5 188 VAL A N 1
ATOM 1407 C CA . VAL A 1 188 ? -2.1 -14.109 -4.973 1 97.5 188 VAL A CA 1
ATOM 1408 C C . VAL A 1 188 ? -1.487 -13.016 -4.105 1 97.5 188 VAL A C 1
ATOM 1410 O O . VAL A 1 188 ? -1.317 -13.195 -2.898 1 97.5 188 VAL A O 1
ATOM 1413 N N . ARG A 1 189 ? -1.025 -11.953 -4.727 1 96.88 189 ARG A N 1
ATOM 1414 C CA . ARG A 1 189 ? -0.652 -10.75 -3.996 1 96.88 189 ARG A CA 1
ATOM 1415 C C . ARG A 1 189 ? -1.847 -9.812 -3.834 1 96.88 189 ARG A C 1
ATOM 1417 O O . ARG A 1 189 ? -2.578 -9.562 -4.793 1 96.88 189 ARG A O 1
ATOM 1424 N N . ASP A 1 190 ? -1.966 -9.297 -2.688 1 93.5 190 ASP A N 1
ATOM 1425 C CA . ASP A 1 190 ? -3.145 -8.531 -2.299 1 93.5 190 ASP A CA 1
ATOM 1426 C C . ASP A 1 190 ? -3.07 -7.102 -2.83 1 93.5 190 ASP A C 1
ATOM 1428 O O . ASP A 1 190 ? -2.492 -6.223 -2.188 1 93.5 190 ASP A O 1
ATOM 1432 N N . ARG A 1 191 ? -3.75 -6.793 -3.945 1 94.06 191 ARG A N 1
ATOM 1433 C CA . ARG A 1 191 ? -4.133 -5.516 -4.535 1 94.06 191 ARG A CA 1
ATOM 1434 C C . ARG A 1 191 ? -2.998 -4.5 -4.426 1 94.06 191 ARG A C 1
ATOM 1436 O O . ARG A 1 191 ? -3.146 -3.461 -3.781 1 94.06 191 ARG A O 1
ATOM 1443 N N . PRO A 1 192 ? -1.956 -4.723 -5.184 1 93.75 192 PRO A N 1
ATOM 1444 C CA . PRO A 1 192 ? -0.745 -3.914 -5.027 1 93.75 192 PRO A CA 1
ATOM 1445 C C . PRO A 1 192 ? -0.938 -2.469 -5.48 1 93.75 192 PRO A C 1
ATOM 1447 O O . PRO A 1 192 ? -0.142 -1.594 -5.129 1 93.75 192 PRO A O 1
ATOM 1450 N N . PHE A 1 193 ? -1.958 -2.139 -6.215 1 95 193 PHE A N 1
ATOM 1451 C CA . PHE A 1 193 ? -2.115 -0.788 -6.738 1 95 193 PHE A CA 1
ATOM 1452 C C . PHE A 1 193 ? -3.143 -0.009 -5.922 1 95 193 PHE A C 1
ATOM 1454 O O . PHE A 1 193 ? -3.414 1.159 -6.211 1 95 193 PHE A O 1
ATOM 1461 N N . GLU A 1 194 ? -3.688 -0.655 -4.945 1 95.25 194 GLU A N 1
ATOM 1462 C CA . GLU A 1 194 ? -4.738 -0.018 -4.156 1 95.25 194 GLU A CA 1
ATOM 1463 C C . GLU A 1 194 ? -4.215 0.435 -2.799 1 95.25 194 GLU A C 1
ATOM 1465 O O . GLU A 1 194 ? -3.174 -0.041 -2.338 1 95.25 194 GLU A O 1
ATOM 1470 N N . ARG A 1 195 ? -4.871 1.366 -2.238 1 93.56 195 ARG A N 1
ATOM 1471 C CA . ARG A 1 195 ? -4.598 1.781 -0.867 1 93.56 195 ARG A CA 1
ATOM 1472 C C . ARG A 1 195 ? -5.891 2.029 -0.099 1 93.56 195 ARG A C 1
ATOM 1474 O O . ARG A 1 195 ? -6.938 2.281 -0.7 1 93.56 195 ARG A O 1
ATOM 1481 N N . THR A 1 196 ? -5.777 1.994 1.181 1 94.44 196 THR A N 1
ATOM 1482 C CA . THR A 1 196 ? -6.938 2.188 2.045 1 94.44 196 THR A CA 1
ATOM 1483 C C . THR A 1 196 ? -6.824 3.498 2.818 1 94.44 196 THR A C 1
ATOM 1485 O O . THR A 1 196 ? -5.738 3.857 3.281 1 94.44 196 THR A O 1
ATOM 1488 N N . ILE A 1 197 ? -7.922 4.195 2.947 1 96.25 197 ILE A N 1
ATOM 1489 C CA . ILE A 1 197 ? -8.008 5.43 3.721 1 96.25 197 ILE A CA 1
ATOM 1490 C C . ILE A 1 197 ? -9.195 5.359 4.672 1 96.25 197 ILE A C 1
ATOM 1492 O O . ILE A 1 197 ? -10.328 5.09 4.25 1 96.25 197 ILE A O 1
ATOM 1496 N N . THR A 1 198 ? -8.977 5.621 5.895 1 95.94 198 THR A N 1
ATOM 1497 C CA . THR A 1 198 ? -10.023 5.637 6.902 1 95.94 198 THR A CA 1
ATOM 1498 C C . THR A 1 198 ? -10.508 7.059 7.164 1 95.94 198 THR A C 1
ATOM 1500 O O . THR A 1 198 ? -9.703 7.957 7.414 1 95.94 198 THR A O 1
ATOM 1503 N N . LEU A 1 199 ? -11.766 7.227 7.098 1 96.25 199 LEU A N 1
ATOM 1504 C CA . LEU A 1 199 ? -12.414 8.523 7.285 1 96.25 199 LEU A CA 1
ATOM 1505 C C . LEU A 1 199 ? -13.445 8.461 8.406 1 96.25 199 LEU A C 1
ATOM 1507 O O . LEU A 1 199 ? -13.883 7.375 8.789 1 96.25 199 LEU A O 1
ATOM 1511 N N . HIS A 1 200 ? -13.82 9.648 8.859 1 93.75 200 HIS A N 1
ATOM 1512 C CA . HIS A 1 200 ? -14.82 9.789 9.914 1 93.75 200 HIS A CA 1
ATOM 1513 C C . HIS A 1 200 ? -15.891 10.797 9.531 1 93.75 200 HIS A C 1
ATOM 1515 O O . HIS A 1 200 ? -15.578 11.93 9.156 1 93.75 200 HIS A O 1
ATOM 1521 N N . LYS A 1 201 ? -17.078 10.367 9.703 1 92.31 201 LYS A N 1
ATOM 1522 C CA . LYS A 1 201 ? -18.188 11.273 9.43 1 92.31 201 LYS A CA 1
ATOM 1523 C C . LYS A 1 201 ? -18.219 12.422 10.438 1 92.31 201 LYS A C 1
ATOM 1525 O O . LYS A 1 201 ? -17.953 12.227 11.625 1 92.31 201 LYS A O 1
ATOM 1530 N N . ASP A 1 202 ? -18.594 13.539 9.906 1 87.56 202 ASP A N 1
ATOM 1531 C CA . ASP A 1 202 ? -18.812 14.664 10.812 1 87.56 202 ASP A CA 1
ATOM 1532 C C . ASP A 1 202 ? -20.219 14.617 11.422 1 87.56 202 ASP A C 1
ATOM 1534 O O . ASP A 1 202 ? -20.938 13.625 11.266 1 87.56 202 ASP A O 1
ATOM 1538 N N . SER A 1 203 ? -20.578 15.703 12.164 1 84.88 203 SER A N 1
ATOM 1539 C CA . SER A 1 203 ? -21.859 15.758 12.859 1 84.88 203 SER A CA 1
ATOM 1540 C C . SER A 1 203 ? -23.031 15.766 11.875 1 84.88 203 SER A C 1
ATOM 1542 O O . SER A 1 203 ? -24.141 15.383 12.227 1 84.88 203 SER A O 1
ATOM 1544 N N . ALA A 1 204 ? -22.781 16.219 10.641 1 86.25 204 ALA A N 1
ATOM 1545 C CA . ALA A 1 204 ? -23.812 16.25 9.617 1 86.25 204 ALA A CA 1
ATOM 1546 C C . ALA A 1 204 ? -23.875 14.93 8.852 1 86.25 204 ALA A C 1
ATOM 1548 O O . ALA A 1 204 ? -24.719 14.742 7.977 1 86.25 204 ALA A O 1
ATOM 1549 N N . GLY A 1 205 ? -22.906 14.062 9.117 1 89.62 205 GLY A N 1
ATOM 1550 C CA . GLY A 1 205 ? -22.906 12.75 8.5 1 89.62 205 GLY A CA 1
ATOM 1551 C C . GLY A 1 205 ? -22.109 12.695 7.211 1 89.62 205 GLY A C 1
ATOM 1552 O O . GLY A 1 205 ? -22.266 11.766 6.414 1 89.62 205 GLY A O 1
ATOM 1553 N N . TYR A 1 206 ? -21.266 13.648 6.973 1 90.5 206 TYR A N 1
ATOM 1554 C CA . TYR A 1 206 ? -20.5 13.703 5.727 1 90.5 206 TYR A CA 1
ATOM 1555 C C . TYR A 1 206 ? -19.016 13.469 5.98 1 90.5 206 TYR A C 1
ATOM 1557 O O . TYR A 1 206 ? -18.5 13.82 7.047 1 90.5 206 TYR A O 1
ATOM 1565 N N . VAL A 1 207 ? -18.406 12.852 4.977 1 94.94 207 VAL A N 1
ATOM 1566 C CA . VAL A 1 207 ? -16.969 12.648 5.074 1 94.94 207 VAL A CA 1
ATOM 1567 C C . VAL A 1 207 ? -16.234 13.695 4.234 1 94.94 207 VAL A C 1
ATOM 1569 O O . VAL A 1 207 ? -15.031 13.922 4.418 1 94.94 207 VAL A O 1
ATOM 1572 N N . GLY A 1 208 ? -16.828 14.258 3.227 1 97 208 GLY A N 1
ATOM 1573 C CA . GLY A 1 208 ? -16.328 15.5 2.682 1 97 208 GLY A CA 1
ATOM 1574 C C . GLY A 1 208 ? -15.727 15.352 1.297 1 97 208 GLY A C 1
ATOM 1575 O O . GLY A 1 208 ? -14.719 15.984 0.978 1 97 208 GLY A O 1
ATOM 1576 N N . PHE A 1 209 ? -16.266 14.492 0.352 1 98 209 PHE A N 1
ATOM 1577 C CA . PHE A 1 209 ? -15.789 14.422 -1.021 1 98 209 PHE A CA 1
ATOM 1578 C C . PHE A 1 209 ? -16.938 14.133 -1.983 1 98 209 PHE A C 1
ATOM 1580 O O . PHE A 1 209 ? -18.016 13.703 -1.563 1 98 209 PHE A O 1
ATOM 1587 N N . THR A 1 210 ? -16.719 14.469 -3.232 1 98 210 THR A N 1
ATOM 1588 C CA . THR A 1 210 ? -17.656 14.117 -4.297 1 98 210 THR A CA 1
ATOM 1589 C C . THR A 1 210 ? -16.969 13.258 -5.352 1 98 210 THR A C 1
ATOM 1591 O O . THR A 1 210 ? -15.734 13.203 -5.414 1 98 210 THR A O 1
ATOM 1594 N N . PHE A 1 211 ? -17.75 12.508 -6.043 1 98.31 211 PHE A N 1
ATOM 1595 C CA . PHE A 1 211 ? -17.234 11.633 -7.082 1 98.31 211 PHE A CA 1
ATOM 1596 C C . PHE A 1 211 ? -18.25 11.484 -8.219 1 98.31 211 PHE A C 1
ATOM 1598 O O . PHE A 1 211 ? -19.438 11.766 -8.047 1 98.31 211 PHE A O 1
ATOM 1605 N N . LYS A 1 212 ? -17.703 11.156 -9.352 1 98.19 212 LYS A N 1
ATOM 1606 C CA . LYS A 1 212 ? -18.484 10.859 -10.555 1 98.19 212 LYS A CA 1
ATOM 1607 C C . LYS A 1 212 ? -17.938 9.625 -11.266 1 98.19 212 LYS A C 1
ATOM 1609 O O . LYS A 1 212 ? -16.75 9.547 -11.586 1 98.19 212 LYS A O 1
ATOM 1614 N N . ASN A 1 213 ? -18.844 8.656 -11.539 1 96.12 213 ASN A N 1
ATOM 1615 C CA . ASN A 1 213 ? -18.469 7.371 -12.117 1 96.12 213 ASN A CA 1
ATOM 1616 C C . ASN A 1 213 ? -17.344 6.707 -11.32 1 96.12 213 ASN A C 1
ATOM 1618 O O . ASN A 1 213 ? -16.359 6.234 -11.891 1 96.12 213 ASN A O 1
ATOM 1622 N N . GLY A 1 214 ? -17.375 6.895 -10.039 1 97.19 214 GLY A N 1
ATOM 1623 C CA . GLY A 1 214 ? -16.422 6.266 -9.133 1 97.19 214 GLY A CA 1
ATOM 1624 C C . GLY A 1 214 ? -15.141 7.055 -8.969 1 97.19 214 GLY A C 1
ATOM 1625 O O . GLY A 1 214 ? -14.297 6.711 -8.141 1 97.19 214 GLY A O 1
ATOM 1626 N N . LYS A 1 215 ? -15 8.07 -9.75 1 98.38 215 LYS A N 1
ATOM 1627 C CA . LYS A 1 215 ? -13.789 8.891 -9.68 1 98.38 215 LYS A CA 1
ATOM 1628 C C . LYS A 1 215 ? -13.984 10.078 -8.742 1 98.38 215 LYS A C 1
ATOM 1630 O O . LYS A 1 215 ? -14.93 10.852 -8.898 1 98.38 215 LYS A O 1
ATOM 1635 N N . ILE A 1 216 ? -13.117 10.211 -7.777 1 98.69 216 ILE A N 1
ATOM 1636 C CA . ILE A 1 216 ? -13.172 11.344 -6.855 1 98.69 216 ILE A CA 1
ATOM 1637 C C . ILE A 1 216 ? -12.859 12.633 -7.605 1 98.69 216 ILE A C 1
ATOM 1639 O O . ILE A 1 216 ? -11.828 12.742 -8.266 1 98.69 216 ILE A O 1
ATOM 1643 N N . THR A 1 217 ? -13.672 13.656 -7.441 1 98.56 217 THR A N 1
ATOM 1644 C CA . THR A 1 217 ? -13.562 14.852 -8.266 1 98.56 217 THR A CA 1
ATOM 1645 C C . THR A 1 217 ? -13.281 16.078 -7.398 1 98.56 217 THR A C 1
ATOM 1647 O O . THR A 1 217 ? -12.68 17.047 -7.863 1 98.56 217 THR A O 1
ATOM 1650 N N . SER A 1 218 ? -13.742 16 -6.176 1 98.06 218 SER A N 1
ATOM 1651 C CA . SER A 1 218 ? -13.516 17.156 -5.301 1 98.06 218 SER A CA 1
ATOM 1652 C C . SER A 1 218 ? -13.445 16.734 -3.84 1 98.06 218 SER A C 1
ATOM 1654 O O . SER A 1 218 ? -13.945 15.664 -3.473 1 98.06 218 SER A O 1
ATOM 1656 N N . ILE A 1 219 ? -12.812 17.531 -3.094 1 98 219 ILE A N 1
ATOM 1657 C CA . ILE A 1 219 ? -12.672 17.344 -1.654 1 98 219 ILE A CA 1
ATOM 1658 C C . ILE A 1 219 ? -12.977 18.656 -0.933 1 98 219 ILE A C 1
ATOM 1660 O O . ILE A 1 219 ? -12.438 19.703 -1.281 1 98 219 ILE A O 1
ATOM 1664 N N . ALA A 1 220 ? -13.852 18.562 0.024 1 96.62 220 ALA A N 1
ATOM 1665 C CA . ALA A 1 220 ? -14.234 19.75 0.778 1 96.62 220 ALA A CA 1
ATOM 1666 C C . ALA A 1 220 ? -13.188 20.094 1.836 1 96.62 220 ALA A C 1
ATOM 1668 O O . ALA A 1 220 ? -12.641 19.188 2.482 1 96.62 220 ALA A O 1
ATOM 1669 N N . LYS A 1 221 ? -13.016 21.344 2.043 1 92.56 221 LYS A N 1
ATOM 1670 C CA . LYS A 1 221 ? -12.047 21.812 3.029 1 92.56 221 LYS A CA 1
ATOM 1671 C C . LYS A 1 221 ? -12.469 21.438 4.445 1 92.56 221 LYS A C 1
ATOM 1673 O O . LYS A 1 221 ? -13.664 21.406 4.754 1 92.56 221 LYS A O 1
ATOM 1678 N N . ASP A 1 222 ? -11.508 21.109 5.258 1 89.94 222 ASP A N 1
ATOM 1679 C CA . ASP A 1 222 ? -11.688 20.875 6.688 1 89.94 222 ASP A CA 1
ATOM 1680 C C . ASP A 1 222 ? -12.633 19.703 6.945 1 89.94 222 ASP A C 1
ATOM 1682 O O . ASP A 1 222 ? -13.469 19.766 7.848 1 89.94 222 ASP A O 1
ATOM 1686 N N . THR A 1 223 ? -12.664 18.812 6.02 1 94.31 223 THR A N 1
ATOM 1687 C CA . THR A 1 223 ? -13.398 17.562 6.188 1 94.31 223 THR A CA 1
ATOM 1688 C C . THR A 1 223 ? -12.438 16.406 6.473 1 94.31 223 THR A C 1
ATOM 1690 O O . THR A 1 223 ? -11.219 16.562 6.367 1 94.31 223 THR A O 1
ATOM 1693 N N . SER A 1 224 ? -13.031 15.281 6.926 1 96 224 SER A N 1
ATOM 1694 C CA . SER A 1 224 ? -12.211 14.109 7.184 1 96 224 SER A CA 1
ATOM 1695 C C . SER A 1 224 ? -11.461 13.664 5.93 1 96 224 SER A C 1
ATOM 1697 O O . SER A 1 224 ? -10.312 13.234 6.008 1 96 224 SER A O 1
ATOM 1699 N N . ALA A 1 225 ? -12.109 13.766 4.777 1 97.56 225 ALA A N 1
ATOM 1700 C CA . ALA A 1 225 ? -11.453 13.43 3.516 1 97.56 225 ALA A CA 1
ATOM 1701 C C . ALA A 1 225 ? -10.211 14.281 3.301 1 97.56 225 ALA A C 1
ATOM 1703 O O . ALA A 1 225 ? -9.156 13.773 2.914 1 97.56 225 ALA A O 1
ATOM 1704 N N . ALA A 1 226 ? -10.352 15.508 3.576 1 96.69 226 ALA A N 1
ATOM 1705 C CA . ALA A 1 226 ? -9.227 16.438 3.43 1 96.69 226 ALA A CA 1
ATOM 1706 C C . ALA A 1 226 ? -8.133 16.125 4.445 1 96.69 226 ALA A C 1
ATOM 1708 O O . ALA A 1 226 ? -6.949 16.062 4.098 1 96.69 226 ALA A O 1
ATOM 1709 N N . ARG A 1 227 ? -8.516 15.883 5.656 1 95.5 227 ARG A N 1
ATOM 1710 C CA . ARG A 1 227 ? -7.57 15.672 6.75 1 95.5 227 ARG A CA 1
ATOM 1711 C C . ARG A 1 227 ? -6.773 14.391 6.539 1 95.5 227 ARG A C 1
ATOM 1713 O O . ARG A 1 227 ? -5.602 14.312 6.922 1 95.5 227 ARG A O 1
ATOM 1720 N N . ASN A 1 228 ? -7.398 13.438 5.914 1 96.81 228 ASN A N 1
ATOM 1721 C CA . ASN A 1 228 ? -6.77 12.125 5.84 1 96.81 228 ASN A CA 1
ATOM 1722 C C . ASN A 1 228 ? -6.113 11.898 4.48 1 96.81 228 ASN A C 1
ATOM 1724 O O . ASN A 1 228 ? -5.676 10.781 4.176 1 96.81 228 ASN A O 1
ATOM 1728 N N . GLY A 1 229 ? -6.043 12.875 3.66 1 96.88 229 GLY A N 1
ATOM 1729 C CA . GLY A 1 229 ? -5.215 12.836 2.467 1 96.88 229 GLY A CA 1
ATOM 1730 C C . GLY A 1 229 ? -5.891 12.148 1.295 1 96.88 229 GLY A C 1
ATOM 1731 O O . GLY A 1 229 ? -5.219 11.555 0.448 1 96.88 229 GLY A O 1
ATOM 1732 N N . LEU A 1 230 ? -7.215 12.156 1.3 1 97.81 230 LEU A N 1
ATOM 1733 C CA . LEU A 1 230 ? -7.895 11.68 0.097 1 97.81 230 LEU A CA 1
ATOM 1734 C C . LEU A 1 230 ? -7.465 12.492 -1.122 1 97.81 230 LEU A C 1
ATOM 1736 O O . LEU A 1 230 ? -7.242 13.703 -1.021 1 97.81 230 LEU A O 1
ATOM 1740 N N . LEU A 1 231 ? -7.359 11.828 -2.256 1 97.81 231 LEU A N 1
ATOM 1741 C CA . LEU A 1 231 ? -6.867 12.477 -3.467 1 97.81 231 LEU A CA 1
ATOM 1742 C C . LEU A 1 231 ? -7.93 12.461 -4.559 1 97.81 231 LEU A C 1
ATOM 1744 O O . LEU A 1 231 ? -8.648 11.469 -4.723 1 97.81 231 LEU A O 1
ATOM 1748 N N . ILE A 1 232 ? -7.98 13.516 -5.297 1 98.12 232 ILE A N 1
ATOM 1749 C CA . ILE A 1 232 ? -8.789 13.484 -6.512 1 98.12 232 ILE A CA 1
ATOM 1750 C C . ILE A 1 232 ? -8.078 12.641 -7.574 1 98.12 232 ILE A C 1
ATOM 1752 O O . ILE A 1 232 ? -6.961 12.164 -7.355 1 98.12 232 ILE A O 1
ATOM 1756 N N . ASP A 1 233 ? -8.805 12.367 -8.695 1 97.06 233 ASP A N 1
ATOM 1757 C CA . ASP A 1 233 ? -8.289 11.555 -9.797 1 97.06 233 ASP A CA 1
ATOM 1758 C C . ASP A 1 233 ? -7.898 10.164 -9.312 1 97.06 233 ASP A C 1
ATOM 1760 O O . ASP A 1 233 ? -6.879 9.617 -9.742 1 97.06 233 ASP A O 1
ATOM 1764 N N . HIS A 1 234 ? -8.578 9.719 -8.336 1 98.25 234 HIS A N 1
ATOM 1765 C CA . HIS A 1 234 ? -8.578 8.336 -7.859 1 98.25 234 HIS A CA 1
ATOM 1766 C C . HIS A 1 234 ? -9.969 7.723 -7.945 1 98.25 234 HIS A C 1
ATOM 1768 O O . HIS A 1 234 ? -10.977 8.43 -7.82 1 98.25 234 HIS A O 1
ATOM 1774 N N . HIS A 1 235 ? -10.016 6.469 -8.18 1 98.31 235 HIS A N 1
ATOM 1775 C CA . HIS A 1 235 ? -11.289 5.758 -8.25 1 98.31 235 HIS A CA 1
ATOM 1776 C C . HIS A 1 235 ? -11.57 4.996 -6.961 1 98.31 235 HIS A C 1
ATOM 1778 O O . HIS A 1 235 ? -10.656 4.418 -6.367 1 98.31 235 HIS A O 1
ATOM 1784 N N . LEU A 1 236 ? -12.852 5.02 -6.566 1 98.5 236 LEU A N 1
ATOM 1785 C CA . LEU A 1 236 ? -13.336 4.176 -5.48 1 98.5 236 LEU A CA 1
ATOM 1786 C C . LEU A 1 236 ? -13.383 2.713 -5.91 1 98.5 236 LEU A C 1
ATOM 1788 O O . LEU A 1 236 ? -14.055 2.373 -6.887 1 98.5 236 LEU A O 1
ATOM 1792 N N . CYS A 1 237 ? -12.703 1.89 -5.18 1 98.25 237 CYS A N 1
ATOM 1793 C CA . CYS A 1 237 ? -12.734 0.456 -5.449 1 98.25 237 CYS A CA 1
ATOM 1794 C C . CYS A 1 237 ? -13.633 -0.265 -4.453 1 98.25 237 CYS A C 1
ATOM 1796 O O . CYS A 1 237 ? -14.359 -1.192 -4.82 1 98.25 237 CYS A O 1
ATOM 1798 N N . GLU A 1 238 ? -13.523 0.136 -3.17 1 98.25 238 GLU A N 1
ATOM 1799 C CA . GLU A 1 238 ? -14.32 -0.47 -2.104 1 98.25 238 GLU A CA 1
ATOM 1800 C C . GLU A 1 238 ? -14.758 0.574 -1.081 1 98.25 238 GLU A C 1
ATOM 1802 O O . GLU A 1 238 ? -14.062 1.57 -0.866 1 98.25 238 GLU A O 1
ATOM 1807 N N . VAL A 1 239 ? -15.883 0.332 -0.515 1 98.12 239 VAL A N 1
ATOM 1808 C CA . VAL A 1 239 ? -16.359 1.031 0.672 1 98.12 239 VAL A CA 1
ATOM 1809 C C . VAL A 1 239 ? -16.531 0.041 1.82 1 98.12 239 VAL A C 1
ATOM 1811 O O . VAL A 1 239 ? -17.359 -0.869 1.743 1 98.12 239 VAL A O 1
ATOM 1814 N N . ASN A 1 240 ? -15.766 0.251 2.861 1 96.69 240 ASN A N 1
ATOM 1815 C CA . ASN A 1 240 ? -15.773 -0.646 4.012 1 96.69 240 ASN A CA 1
ATOM 1816 C C . ASN A 1 240 ? -15.555 -2.098 3.594 1 96.69 240 ASN A C 1
ATOM 1818 O O . ASN A 1 240 ? -16.234 -2.996 4.082 1 96.69 240 ASN A O 1
ATOM 1822 N N . GLY A 1 241 ? -14.711 -2.246 2.609 1 96.12 241 GLY A N 1
ATOM 1823 C CA . GLY A 1 241 ? -14.344 -3.584 2.17 1 96.12 241 GLY A CA 1
ATOM 1824 C C . GLY A 1 241 ? -15.25 -4.121 1.075 1 96.12 241 GLY A C 1
ATOM 1825 O O . GLY A 1 241 ? -14.922 -5.117 0.428 1 96.12 241 GLY A O 1
ATOM 1826 N N . GLN A 1 242 ? -16.328 -3.527 0.837 1 97.44 242 GLN A N 1
ATOM 1827 C CA . GLN A 1 242 ? -17.25 -3.967 -0.203 1 97.44 242 GLN A CA 1
ATOM 1828 C C . GLN A 1 242 ? -16.906 -3.346 -1.552 1 97.44 242 GLN A C 1
ATOM 1830 O O . GLN A 1 242 ? -16.812 -2.123 -1.676 1 97.44 242 GLN A O 1
ATOM 1835 N N . ASN A 1 243 ? -16.734 -4.211 -2.535 1 98.06 243 ASN A N 1
ATOM 1836 C CA . ASN A 1 243 ? -16.422 -3.748 -3.885 1 98.06 243 ASN A CA 1
ATOM 1837 C C . ASN A 1 243 ? -17.547 -2.881 -4.449 1 98.06 243 ASN A C 1
ATOM 1839 O O . ASN A 1 243 ? -18.719 -3.246 -4.367 1 98.06 243 ASN A O 1
ATOM 1843 N N . VAL A 1 244 ? -17.188 -1.734 -5.062 1 98.25 244 VAL A N 1
ATOM 1844 C CA . VAL A 1 244 ? -18.219 -0.847 -5.586 1 98.25 244 VAL A CA 1
ATOM 1845 C C . VAL A 1 244 ? -17.969 -0.558 -7.062 1 98.25 244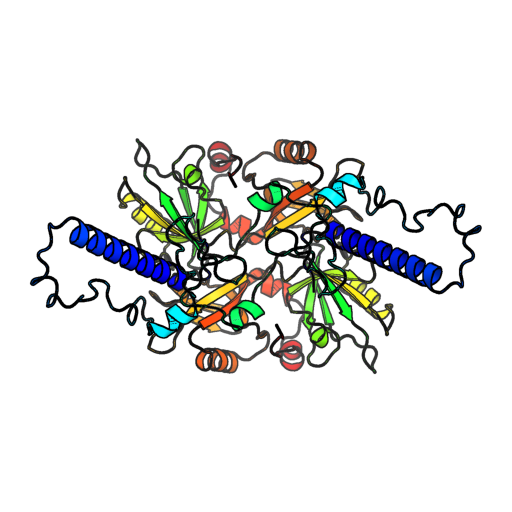 VAL A C 1
ATOM 1847 O O . VAL A 1 244 ? -18.578 0.342 -7.641 1 98.25 244 VAL A O 1
ATOM 1850 N N . ILE A 1 245 ? -17.031 -1.23 -7.637 1 97.38 245 ILE A N 1
ATOM 1851 C CA . ILE A 1 245 ? -16.766 -1.077 -9.062 1 97.38 245 ILE A CA 1
ATOM 1852 C C . ILE A 1 245 ? -17.984 -1.521 -9.859 1 97.38 245 ILE A C 1
ATOM 1854 O O . ILE A 1 245 ? -18.484 -2.633 -9.672 1 97.38 245 ILE A O 1
ATOM 1858 N N . GLY A 1 246 ? -18.469 -0.646 -10.719 1 95.56 246 GLY A N 1
ATOM 1859 C CA . GLY A 1 246 ? -19.656 -0.949 -11.516 1 95.56 246 GLY A CA 1
ATOM 1860 C C . GLY A 1 246 ? -20.953 -0.556 -10.836 1 95.56 246 GLY A C 1
ATOM 1861 O O . GLY A 1 246 ? -22.016 -0.633 -11.445 1 95.56 246 GLY A O 1
ATOM 1862 N N . VAL A 1 247 ? -20.906 -0.214 -9.594 1 97.25 247 VAL A N 1
ATOM 1863 C CA . VAL A 1 247 ? -22.094 0.242 -8.875 1 97.25 247 VAL A CA 1
ATOM 1864 C C . VAL A 1 247 ? -22.391 1.691 -9.25 1 97.25 247 VAL A C 1
ATOM 1866 O O . VAL A 1 247 ? -21.484 2.504 -9.406 1 97.25 247 VAL A O 1
ATOM 1869 N N . LYS A 1 248 ? -23.625 2.006 -9.367 1 96.81 248 LYS A N 1
ATOM 1870 C CA . LYS A 1 248 ? -24.031 3.363 -9.719 1 96.81 248 LYS A CA 1
ATOM 1871 C C . LYS A 1 248 ? -23.656 4.352 -8.625 1 96.81 248 LYS A C 1
ATOM 1873 O O . LYS A 1 248 ? -23.75 4.031 -7.434 1 96.81 248 LYS A O 1
ATOM 1878 N N . ASP A 1 249 ? -23.391 5.543 -8.984 1 97.62 249 ASP A N 1
ATOM 1879 C CA . ASP A 1 249 ? -22.953 6.574 -8.047 1 97.62 249 ASP A CA 1
ATOM 1880 C C . ASP A 1 249 ? -24 6.816 -6.969 1 97.62 249 ASP A C 1
ATOM 1882 O O . ASP A 1 249 ? -23.656 7 -5.797 1 97.62 249 ASP A O 1
ATOM 1886 N N . ALA A 1 250 ? -25.234 6.832 -7.367 1 97.69 250 ALA A N 1
ATOM 1887 C CA . ALA A 1 250 ? -26.312 7.059 -6.406 1 97.69 250 ALA A CA 1
ATOM 1888 C C . ALA A 1 250 ? -26.312 5.984 -5.324 1 97.69 250 ALA A C 1
ATOM 1890 O O . ALA A 1 250 ? -26.562 6.273 -4.152 1 97.69 250 ALA A O 1
ATOM 1891 N N . GLN A 1 251 ? -26.078 4.777 -5.75 1 97.62 251 GLN A N 1
ATOM 1892 C CA . GLN A 1 251 ? -26.047 3.664 -4.805 1 97.62 251 GLN A CA 1
ATOM 1893 C C . GLN A 1 251 ? -24.828 3.746 -3.896 1 97.62 251 GLN A C 1
ATOM 1895 O O . GLN A 1 251 ? -24.906 3.436 -2.707 1 97.62 251 GLN A O 1
ATOM 1900 N N . ILE A 1 252 ? -23.734 4.148 -4.434 1 98.06 252 ILE A N 1
ATOM 1901 C CA . ILE A 1 252 ? -22.531 4.332 -3.627 1 98.06 252 ILE A CA 1
ATOM 1902 C C . ILE A 1 252 ? -22.766 5.422 -2.584 1 98.06 252 ILE A C 1
ATOM 1904 O O . ILE A 1 252 ? -22.391 5.266 -1.418 1 98.06 252 ILE A O 1
ATOM 1908 N N . SER A 1 253 ? -23.375 6.484 -3.016 1 97.38 253 SER A N 1
ATOM 1909 C CA . SER A 1 253 ? -23.688 7.574 -2.1 1 97.38 253 SER A CA 1
ATOM 1910 C C . SER A 1 253 ? -24.578 7.098 -0.963 1 97.38 253 SER A C 1
ATOM 1912 O O . SER A 1 253 ? -24.391 7.488 0.19 1 97.38 253 SER A O 1
ATOM 1914 N N . GLU A 1 254 ? -25.531 6.309 -1.318 1 96.81 254 GLU A N 1
ATOM 1915 C CA . GLU A 1 254 ? -26.406 5.738 -0.305 1 96.81 254 GLU A CA 1
ATOM 1916 C C . GLU A 1 254 ? -25.641 4.844 0.661 1 96.81 254 GLU A C 1
ATOM 1918 O O . GLU A 1 254 ? -25.875 4.867 1.868 1 96.81 254 GLU A O 1
ATOM 1923 N N . MET A 1 255 ? -24.734 4.047 0.127 1 96.12 255 MET A N 1
ATOM 1924 C CA . MET A 1 255 ? -23.891 3.195 0.955 1 96.12 255 MET A CA 1
ATOM 1925 C C . MET A 1 255 ? -23.078 4.031 1.943 1 96.12 255 MET A C 1
ATOM 1927 O O . MET A 1 255 ? -22.938 3.66 3.111 1 96.12 255 MET A O 1
ATOM 1931 N N . LEU A 1 256 ? -22.562 5.125 1.506 1 96.69 256 LEU A N 1
ATOM 1932 C CA . LEU A 1 256 ? -21.781 6.027 2.342 1 96.69 256 LEU A CA 1
ATOM 1933 C C . LEU A 1 256 ? -22.656 6.672 3.414 1 96.69 256 LEU A C 1
ATOM 1935 O O . LEU A 1 256 ? -22.234 6.809 4.562 1 96.69 256 LEU A O 1
ATOM 1939 N N . GLN A 1 257 ? -23.828 7.031 3.061 1 94.62 257 GLN A N 1
ATOM 1940 C CA . GLN A 1 257 ? -24.75 7.695 3.982 1 94.62 257 GLN A CA 1
ATOM 1941 C C . GLN A 1 257 ? -25.203 6.746 5.082 1 94.62 257 GLN A C 1
ATOM 1943 O O . GLN A 1 257 ? -25.391 7.152 6.23 1 94.62 257 GLN A O 1
ATOM 1948 N N . THR A 1 258 ? -25.344 5.512 4.723 1 93.81 258 THR A N 1
ATOM 1949 C CA . THR A 1 258 ? -25.906 4.555 5.664 1 93.81 258 THR A CA 1
ATOM 1950 C C . THR A 1 258 ? -24.812 3.867 6.465 1 93.81 258 THR A C 1
ATOM 1952 O O . THR A 1 258 ? -25.094 3.17 7.441 1 93.81 258 THR A O 1
ATOM 1955 N N . ALA A 1 259 ? -23.641 4.113 6.02 1 92.81 259 ALA A N 1
ATOM 1956 C CA . ALA A 1 259 ? -22.516 3.533 6.742 1 92.81 259 ALA A CA 1
ATOM 1957 C C . ALA A 1 259 ? -22.375 4.141 8.133 1 92.81 259 ALA A C 1
ATOM 1959 O O . ALA A 1 259 ? -22.984 5.176 8.43 1 92.81 259 ALA A O 1
ATOM 1960 N N . GLY A 1 260 ? -21.641 3.447 9.023 1 90.69 260 GLY A N 1
ATOM 1961 C CA . GLY A 1 260 ? -21.375 3.979 10.352 1 90.69 260 GLY A CA 1
ATOM 1962 C C . GLY A 1 260 ? -20.5 5.223 10.328 1 90.69 260 GLY A C 1
ATOM 1963 O O . GLY A 1 260 ? -20.25 5.793 9.266 1 90.69 260 GLY A O 1
ATOM 1964 N N . SER A 1 261 ? -20.078 5.691 11.508 1 90.94 261 SER A N 1
ATOM 1965 C CA . SER A 1 261 ? -19.312 6.93 11.648 1 90.94 261 SER A CA 1
ATOM 1966 C C . SER A 1 261 ? -17.922 6.781 11.062 1 90.94 261 SER A C 1
ATOM 1968 O O . SER A 1 261 ? -17.281 7.777 10.719 1 90.94 261 SER A O 1
ATOM 1970 N N . VAL A 1 262 ? -17.469 5.559 11.055 1 93.38 262 VAL A N 1
ATOM 1971 C CA . VAL A 1 262 ? -16.172 5.277 10.469 1 93.38 262 VAL A CA 1
ATOM 1972 C C . VAL A 1 262 ? -16.344 4.672 9.078 1 93.38 262 VAL A C 1
ATOM 1974 O O . VAL A 1 262 ? -17.125 3.736 8.898 1 93.38 262 VAL A O 1
ATOM 1977 N N . ILE A 1 263 ? -15.664 5.254 8.094 1 96.38 263 ILE A N 1
ATOM 1978 C CA . ILE A 1 263 ? -15.719 4.758 6.723 1 96.38 263 ILE A CA 1
ATOM 1979 C C . ILE A 1 263 ? -14.305 4.492 6.211 1 96.38 263 ILE A C 1
ATOM 1981 O O . ILE A 1 263 ? -13.43 5.355 6.316 1 96.38 263 ILE A O 1
ATOM 1985 N N . THR A 1 264 ? -14.062 3.33 5.703 1 97.06 264 THR A N 1
ATOM 1986 C CA . THR A 1 264 ? -12.789 3.008 5.066 1 97.06 264 THR A CA 1
ATOM 1987 C C . THR A 1 264 ? -12.961 2.867 3.557 1 97.06 264 THR A C 1
ATOM 1989 O O . THR A 1 264 ? -13.781 2.076 3.09 1 97.06 264 THR A O 1
ATOM 1992 N N . LEU A 1 265 ? -12.219 3.637 2.848 1 97.94 265 LEU A N 1
ATOM 1993 C CA . LEU A 1 265 ? -12.242 3.598 1.389 1 97.94 265 LEU A CA 1
ATOM 1994 C C . LEU A 1 265 ? -11.016 2.879 0.845 1 97.94 265 LEU A C 1
ATOM 1996 O O . LEU A 1 265 ? -9.906 3.051 1.366 1 97.94 265 LEU A O 1
ATOM 2000 N N . THR A 1 266 ? -11.18 1.994 -0.119 1 97.75 266 THR A N 1
ATOM 2001 C CA . THR A 1 266 ? -10.094 1.519 -0.967 1 97.75 266 THR A CA 1
ATOM 2002 C C . THR A 1 266 ? -10.086 2.252 -2.305 1 97.75 266 THR A C 1
ATOM 2004 O O . THR A 1 266 ? -11.109 2.297 -2.998 1 97.75 266 THR A O 1
ATOM 2007 N N . ILE A 1 267 ? -8.945 2.826 -2.611 1 97.94 267 ILE A N 1
ATOM 2008 C CA . ILE A 1 267 ? -8.906 3.658 -3.809 1 97.94 267 ILE A CA 1
ATOM 2009 C C . ILE A 1 267 ? -7.715 3.254 -4.676 1 97.94 267 ILE A C 1
ATOM 2011 O O . ILE A 1 267 ? -6.824 2.533 -4.223 1 97.94 267 ILE A O 1
ATOM 2015 N N . MET A 1 268 ? -7.777 3.703 -5.902 1 97.12 268 MET A N 1
ATOM 2016 C CA . MET A 1 268 ? -6.73 3.471 -6.895 1 97.12 268 MET A CA 1
ATOM 2017 C C . MET A 1 268 ? -6.57 4.68 -7.812 1 97.12 268 MET A C 1
ATOM 2019 O O . MET A 1 268 ? -7.562 5.293 -8.211 1 97.12 268 MET A O 1
ATOM 2023 N N . PRO A 1 269 ? -5.27 5.043 -8.117 1 95.94 269 PRO A N 1
ATOM 2024 C CA . PRO A 1 269 ? -5.117 6.129 -9.086 1 95.94 269 PRO A CA 1
ATOM 2025 C C . PRO A 1 269 ? -5.891 5.879 -10.383 1 95.94 269 PRO A C 1
ATOM 2027 O O . PRO A 1 269 ? -5.871 4.766 -10.914 1 95.94 269 PRO A O 1
ATOM 2030 N N . SER A 1 270 ? -6.543 6.93 -10.883 1 96.12 270 SER A N 1
ATOM 2031 C CA . SER A 1 270 ? -7.414 6.781 -12.039 1 96.12 270 SER A CA 1
ATOM 2032 C C . SER A 1 270 ? -6.637 6.273 -13.25 1 96.12 270 SER A C 1
ATOM 2034 O O . SER A 1 270 ? -7.16 5.488 -14.047 1 96.12 270 SER A O 1
ATOM 2036 N N . TYR A 1 271 ? -5.492 6.699 -13.375 1 92.5 271 TYR A N 1
ATOM 2037 C CA . TYR A 1 271 ? -4.664 6.262 -14.492 1 92.5 271 TYR A CA 1
ATOM 2038 C C . TYR A 1 271 ? -4.527 4.746 -14.516 1 92.5 271 TYR A C 1
ATOM 2040 O O . TYR A 1 271 ? -4.672 4.113 -15.562 1 92.5 271 TYR A O 1
ATOM 2048 N N . ILE A 1 272 ? -4.207 4.168 -13.383 1 94.38 272 ILE A N 1
ATOM 2049 C CA . ILE A 1 272 ? -4.043 2.723 -13.266 1 94.38 272 ILE A CA 1
ATOM 2050 C C . ILE A 1 272 ? -5.395 2.033 -13.453 1 94.38 272 ILE A C 1
ATOM 2052 O O . ILE A 1 272 ? -5.492 1.033 -14.172 1 94.38 272 ILE A O 1
ATOM 2056 N N . TYR A 1 273 ? -6.387 2.6 -12.852 1 96.44 273 TYR A N 1
ATOM 2057 C CA . TYR A 1 273 ? -7.738 2.068 -12.977 1 96.44 273 TYR A CA 1
ATOM 2058 C C . TYR A 1 273 ? -8.141 1.959 -14.445 1 96.44 273 TYR A C 1
ATOM 2060 O O . TYR A 1 273 ? -8.672 0.93 -14.875 1 96.44 273 TYR A O 1
ATOM 2068 N N . ASP A 1 274 ? -7.875 3.002 -15.188 1 93.62 274 ASP A N 1
ATOM 2069 C CA . ASP A 1 274 ? -8.242 3.039 -16.594 1 93.62 274 ASP A CA 1
ATOM 2070 C C . ASP A 1 274 ? -7.516 1.948 -17.391 1 93.62 274 ASP A C 1
ATOM 2072 O O . ASP A 1 274 ? -8.094 1.333 -18.281 1 93.62 274 ASP A O 1
ATOM 2076 N N . HIS A 1 275 ? -6.309 1.724 -17 1 91.94 275 HIS A N 1
ATOM 2077 C CA . HIS A 1 275 ? -5.559 0.66 -17.656 1 91.94 275 HIS A CA 1
ATOM 2078 C C . HIS A 1 275 ? -6.117 -0.712 -17.297 1 91.94 275 HIS A C 1
ATOM 2080 O O . HIS A 1 275 ? -6.145 -1.617 -18.125 1 91.94 275 HIS A O 1
ATOM 2086 N N . MET A 1 276 ? -6.516 -0.884 -16.047 1 93.38 276 MET A N 1
ATOM 2087 C CA . MET A 1 276 ? -7.098 -2.133 -15.562 1 93.38 276 MET A CA 1
ATOM 2088 C C . MET A 1 276 ? -8.422 -2.418 -16.266 1 93.38 276 MET A C 1
ATOM 2090 O O . MET A 1 276 ? -8.727 -3.57 -16.578 1 93.38 276 MET A O 1
ATOM 2094 N N . MET A 1 277 ? -9.125 -1.376 -16.531 1 94.19 277 MET A N 1
ATOM 2095 C CA . MET A 1 277 ? -10.484 -1.532 -17.016 1 94.19 277 MET A CA 1
ATOM 2096 C C . MET A 1 277 ? -10.523 -1.433 -18.547 1 94.19 277 MET A C 1
ATOM 2098 O O . MET A 1 277 ? -11.594 -1.556 -19.156 1 94.19 277 MET A O 1
ATOM 2102 N N . LYS A 1 278 ? -9.328 -1.294 -19.047 1 88.12 278 LYS A N 1
ATOM 2103 C CA . LYS A 1 278 ? -9.281 -1.189 -20.516 1 88.12 278 LYS A CA 1
ATOM 2104 C C . LYS A 1 278 ? -9.875 -2.43 -21.172 1 88.12 278 LYS A C 1
ATOM 2106 O O . LYS A 1 278 ? -9.648 -3.551 -20.719 1 88.12 278 LYS A O 1
ATOM 2111 N N . LYS A 1 279 ? -10.648 -2.428 -22.188 1 84.88 279 LYS A N 1
ATOM 2112 C CA . LYS A 1 279 ? -11.266 -3.488 -22.984 1 84.88 279 LYS A CA 1
ATOM 2113 C C . LYS A 1 279 ? -12.367 -4.195 -22.188 1 84.88 279 LYS A C 1
ATOM 2115 O O . LYS A 1 279 ? -12.727 -5.332 -22.5 1 84.88 279 LYS A O 1
ATOM 2120 N N . MET A 1 280 ? -12.688 -3.67 -21.094 1 88.06 280 MET A N 1
ATOM 2121 C CA . MET A 1 280 ? -13.805 -4.188 -20.312 1 88.06 280 MET A CA 1
ATOM 2122 C C . MET A 1 280 ? -15.07 -3.367 -20.562 1 88.06 280 MET A C 1
ATOM 2124 O O . MET A 1 280 ? -15.047 -2.143 -20.453 1 88.06 280 MET A O 1
ATOM 2128 N N . ALA A 1 281 ? -16.062 -4.062 -21 1 85.81 281 ALA A N 1
ATOM 2129 C CA . ALA A 1 281 ? -17.344 -3.373 -21.172 1 85.81 281 ALA A CA 1
ATOM 2130 C C . ALA A 1 281 ? -17.969 -3.031 -19.828 1 85.81 281 ALA A C 1
ATOM 2132 O O . ALA A 1 281 ? -18.125 -3.9 -18.969 1 85.81 281 ALA A O 1
ATOM 2133 N N . PHE A 1 282 ? -18.312 -1.819 -19.719 1 86.38 282 PHE A N 1
ATOM 2134 C CA . PHE A 1 282 ? -18.891 -1.35 -18.469 1 86.38 282 PHE A CA 1
ATOM 2135 C C . PHE A 1 282 ? -20.172 -2.119 -18.156 1 86.38 282 PHE A C 1
ATOM 2137 O O . PHE A 1 282 ? -20.453 -2.395 -16.984 1 86.38 282 PHE A O 1
ATOM 2144 N N . SER A 1 283 ? -20.922 -2.436 -19.172 1 90.06 283 SER A N 1
ATOM 2145 C CA . SER A 1 283 ? -22.172 -3.176 -18.984 1 90.06 283 SER A CA 1
ATOM 2146 C C . SER A 1 283 ? -21.906 -4.535 -18.344 1 90.06 283 SER A C 1
ATOM 2148 O O . SER A 1 283 ? -22.703 -4.996 -17.516 1 90.06 283 SER A O 1
ATOM 2150 N N . LEU A 1 284 ? -20.828 -5.109 -18.703 1 91.19 284 LEU A N 1
ATOM 2151 C CA . LEU A 1 284 ? -20.453 -6.402 -18.141 1 91.19 284 LEU A CA 1
ATOM 2152 C C . LEU A 1 284 ? -20.109 -6.266 -16.656 1 91.19 284 LEU A C 1
ATOM 2154 O O . LEU A 1 284 ? -20.531 -7.078 -15.836 1 91.19 284 LEU A O 1
ATOM 2158 N N . VAL A 1 285 ? -19.359 -5.289 -16.344 1 94 285 VAL A N 1
ATOM 2159 C CA . VAL A 1 285 ? -18.953 -5.039 -14.961 1 94 285 VAL A CA 1
ATOM 2160 C C . VAL A 1 285 ? -20.188 -4.762 -14.102 1 94 285 VAL A C 1
ATOM 2162 O O . VAL A 1 285 ? -20.328 -5.336 -13.016 1 94 285 VAL A O 1
ATOM 2165 N N . LYS A 1 286 ? -21.031 -4.004 -14.562 1 93.06 286 LYS A N 1
ATOM 2166 C CA . LYS A 1 286 ? -22.25 -3.639 -13.836 1 93.06 286 LYS A CA 1
ATOM 2167 C C . LYS A 1 286 ? -23.094 -4.867 -13.547 1 93.06 286 LYS A C 1
ATOM 2169 O O . LYS A 1 286 ? -23.688 -4.98 -12.469 1 93.06 286 LYS A O 1
ATOM 2174 N N . LYS A 1 287 ? -23.094 -5.75 -14.445 1 93.5 287 LYS A N 1
ATOM 2175 C CA . LYS A 1 287 ? -24 -6.895 -14.359 1 93.5 287 LYS A CA 1
ATOM 2176 C C . LYS A 1 287 ? -23.375 -8.039 -13.57 1 93.5 287 LYS A C 1
ATOM 2178 O O . LYS A 1 287 ? -24.062 -8.742 -12.828 1 93.5 287 LYS A O 1
ATOM 2183 N N . GLN A 1 288 ? -22.078 -8.148 -13.711 1 96.12 288 GLN A N 1
ATOM 2184 C CA . GLN A 1 288 ? -21.516 -9.43 -13.289 1 96.12 288 GLN A CA 1
ATOM 2185 C C . GLN A 1 288 ? -20.594 -9.258 -12.086 1 96.12 288 GLN A C 1
ATOM 2187 O O . GLN A 1 288 ? -20.297 -10.219 -11.375 1 96.12 288 GLN A O 1
ATOM 2192 N N . MET A 1 289 ? -20.141 -8.102 -11.812 1 97.44 289 MET A N 1
ATOM 2193 C CA . MET A 1 289 ? -19.172 -7.887 -10.742 1 97.44 289 MET A CA 1
ATOM 2194 C C . MET A 1 289 ? -19.734 -8.297 -9.391 1 97.44 289 MET A C 1
ATOM 2196 O O . MET A 1 289 ? -20.891 -7.996 -9.086 1 97.44 289 MET A O 1
ATOM 2200 N N . ASP A 1 290 ? -18.969 -8.883 -8.555 1 97.31 290 ASP A N 1
ATOM 2201 C CA . ASP A 1 290 ? -19.359 -9.289 -7.203 1 97.31 290 ASP A CA 1
ATOM 2202 C C . ASP A 1 290 ? -19.297 -8.109 -6.238 1 97.31 290 ASP A C 1
ATOM 2204 O O . ASP A 1 290 ? -18.25 -7.469 -6.098 1 97.31 290 ASP A O 1
ATOM 2208 N N . HIS A 1 291 ? -20.344 -7.855 -5.559 1 97.31 291 HIS A N 1
ATOM 2209 C CA . HIS A 1 291 ? -20.406 -6.77 -4.59 1 97.31 291 HIS A CA 1
ATOM 2210 C C . HIS A 1 291 ? -20.766 -7.289 -3.199 1 97.31 291 HIS A C 1
ATOM 2212 O O . HIS A 1 291 ? -21.266 -6.543 -2.361 1 97.31 291 HIS A O 1
ATOM 2218 N N . SER A 1 292 ? -20.484 -8.531 -2.932 1 94.69 292 SER A N 1
ATOM 2219 C CA . SER A 1 292 ? -20.766 -9.086 -1.612 1 94.69 292 SER A CA 1
ATOM 2220 C C . SER A 1 292 ? -19.812 -8.531 -0.559 1 94.69 292 SER A C 1
ATOM 2222 O O . SER A 1 292 ? -18.719 -8.078 -0.885 1 94.69 292 SER A O 1
ATOM 2224 N N . ILE A 1 293 ? -20.234 -8.539 0.638 1 93.31 293 ILE A N 1
ATOM 2225 C CA . ILE A 1 293 ? -19.391 -8.094 1.752 1 93.31 293 ILE A CA 1
ATOM 2226 C C . ILE A 1 293 ? -18.438 -9.219 2.152 1 93.31 293 ILE A C 1
ATOM 2228 O O . ILE A 1 293 ? -18.875 -10.312 2.52 1 93.31 293 ILE A O 1
ATOM 2232 N N . PRO A 1 294 ? -17.172 -8.906 2.031 1 89.69 294 PRO A N 1
ATOM 2233 C CA . PRO A 1 294 ? -16.219 -9.961 2.383 1 89.69 294 PRO A CA 1
ATOM 2234 C C . PRO A 1 294 ? -16.297 -10.367 3.855 1 89.69 294 PRO A C 1
ATOM 2236 O O . PRO A 1 294 ? -16.609 -9.531 4.707 1 89.69 294 PRO A O 1
ATOM 2239 N N . GLU A 1 295 ? -15.984 -11.648 4.113 1 80.94 295 GLU A N 1
ATOM 2240 C CA . GLU A 1 295 ? -15.953 -12.148 5.488 1 80.94 295 GLU A CA 1
ATOM 2241 C C . GLU A 1 295 ? -14.57 -11.969 6.105 1 80.94 295 GLU A C 1
ATOM 2243 O O . GLU A 1 295 ? -13.555 -12.094 5.418 1 80.94 295 GLU A O 1
ATOM 2248 N N . VAL A 1 296 ? -14.5 -11.336 7.191 1 76.25 296 VAL A N 1
ATOM 2249 C CA . VAL A 1 296 ? -13.211 -11.25 7.875 1 76.25 296 VAL A CA 1
ATOM 2250 C C . VAL A 1 296 ? -13.344 -11.781 9.305 1 76.25 296 VAL A C 1
ATOM 2252 O O . VAL A 1 296 ? -14.43 -11.727 9.891 1 76.25 296 VAL A O 1
ATOM 2255 N N . MET B 1 1 ? -6.086 -17.453 6.746 1 67.19 1 MET B N 1
ATOM 2256 C CA . MET B 1 1 ? -5.043 -17.828 5.797 1 67.19 1 MET B CA 1
ATOM 2257 C C . MET B 1 1 ? -3.77 -17.031 6.043 1 67.19 1 MET B C 1
ATOM 2259 O O . MET B 1 1 ? -3.83 -15.852 6.414 1 67.19 1 MET B O 1
ATOM 2263 N N . SER B 1 2 ? -2.654 -17.688 5.934 1 81.44 2 SER B N 1
ATOM 2264 C CA . SER B 1 2 ? -1.375 -17.062 6.25 1 81.44 2 SER B CA 1
ATOM 2265 C C . SER B 1 2 ? -0.92 -16.141 5.121 1 81.44 2 SER B C 1
ATOM 2267 O O . SER B 1 2 ? -1.238 -16.375 3.955 1 81.44 2 SER B O 1
ATOM 2269 N N . LEU B 1 3 ? -0.328 -15.062 5.52 1 87.94 3 LEU B N 1
ATOM 2270 C CA . LEU B 1 3 ? 0.305 -14.141 4.582 1 87.94 3 LEU B CA 1
ATOM 2271 C C . LEU B 1 3 ? 1.822 -14.305 4.602 1 87.94 3 LEU B C 1
ATOM 2273 O O . LEU B 1 3 ? 2.406 -14.586 5.652 1 87.94 3 LEU B O 1
ATOM 2277 N N . TYR B 1 4 ? 2.412 -14.148 3.373 1 90.44 4 TYR B N 1
ATOM 2278 C CA . TYR B 1 4 ? 3.852 -14.328 3.219 1 90.44 4 TYR B CA 1
ATOM 2279 C C . TYR B 1 4 ? 4.48 -13.109 2.543 1 90.44 4 TYR B C 1
ATOM 2281 O O . TYR B 1 4 ? 3.9 -12.539 1.616 1 90.44 4 TYR B O 1
ATOM 2289 N N . PRO B 1 5 ? 5.656 -12.742 2.943 1 90.25 5 PRO B N 1
ATOM 2290 C CA . PRO B 1 5 ? 6.328 -11.625 2.271 1 90.25 5 PRO B CA 1
ATOM 2291 C C . PRO B 1 5 ? 6.723 -11.953 0.832 1 90.25 5 PRO B C 1
ATOM 2293 O O . PRO B 1 5 ? 6.82 -11.055 -0.005 1 90.25 5 PRO B O 1
ATOM 2296 N N . SER B 1 6 ? 6.996 -13.211 0.643 1 92 6 SER B N 1
ATOM 2297 C CA . SER B 1 6 ? 7.43 -13.641 -0.683 1 92 6 SER B CA 1
ATOM 2298 C C . SER B 1 6 ? 6.883 -15.023 -1.022 1 92 6 SER B C 1
ATOM 2300 O O . SER B 1 6 ? 6.418 -15.742 -0.139 1 92 6 SER B O 1
ATOM 2302 N N . LEU B 1 7 ? 6.957 -15.258 -2.32 1 93.06 7 LEU B N 1
ATOM 2303 C CA . LEU B 1 7 ? 6.543 -16.594 -2.756 1 93.06 7 LEU B CA 1
ATOM 2304 C C . LEU B 1 7 ? 7.465 -17.656 -2.182 1 93.06 7 LEU B C 1
ATOM 2306 O O . LEU B 1 7 ? 7.008 -18.75 -1.825 1 93.06 7 LEU B O 1
ATOM 2310 N N . GLU B 1 8 ? 8.758 -17.422 -2.09 1 90.88 8 GLU B N 1
ATOM 2311 C CA . GLU B 1 8 ? 9.711 -18.344 -1.478 1 90.88 8 GLU B CA 1
ATOM 2312 C C . GLU B 1 8 ? 9.312 -18.672 -0.041 1 90.88 8 GLU B C 1
ATOM 2314 O O . GLU B 1 8 ? 9.359 -19.828 0.373 1 90.88 8 GLU B O 1
ATOM 2319 N N . ASP B 1 9 ? 8.953 -17.641 0.647 1 89.19 9 ASP B N 1
ATOM 2320 C CA . ASP B 1 9 ? 8.508 -17.859 2.02 1 89.19 9 ASP B CA 1
ATOM 2321 C C . ASP B 1 9 ? 7.301 -18.797 2.057 1 89.19 9 ASP B C 1
ATOM 2323 O O . ASP B 1 9 ? 7.238 -19.703 2.887 1 89.19 9 ASP B O 1
ATOM 2327 N N . MET B 1 10 ? 6.375 -18.531 1.23 1 90.31 10 MET B N 1
ATOM 2328 C CA . MET B 1 10 ? 5.16 -19.344 1.187 1 90.31 10 MET B CA 1
ATOM 2329 C C . MET B 1 10 ? 5.48 -20.797 0.847 1 90.31 10 MET B C 1
ATOM 2331 O O . MET B 1 10 ? 5.051 -21.703 1.551 1 90.31 10 MET B O 1
ATOM 2335 N N . LYS B 1 11 ? 6.246 -21.047 -0.183 1 89.19 11 LYS B N 1
ATOM 2336 C CA . LYS B 1 11 ? 6.555 -22.406 -0.656 1 89.19 11 LYS B CA 1
ATOM 2337 C C . LYS B 1 11 ? 7.371 -23.172 0.378 1 89.19 11 LYS B C 1
ATOM 2339 O O . LYS B 1 11 ? 7.137 -24.359 0.603 1 89.19 11 LYS B O 1
ATOM 2344 N N . VAL B 1 12 ? 8.289 -22.516 0.97 1 84.62 12 VAL B N 1
ATOM 2345 C CA . VAL B 1 12 ? 9.125 -23.172 1.976 1 84.62 12 VAL B CA 1
ATOM 2346 C C . VAL B 1 12 ? 8.266 -23.547 3.184 1 84.62 12 VAL B C 1
ATOM 2348 O O . VAL B 1 12 ? 8.406 -24.641 3.734 1 84.62 12 VAL B O 1
ATOM 2351 N N . ASP B 1 13 ? 7.441 -22.578 3.594 1 84.12 13 ASP B N 1
ATOM 2352 C CA . ASP B 1 13 ? 6.555 -22.891 4.711 1 84.12 13 ASP B CA 1
ATOM 2353 C C . ASP B 1 13 ? 5.676 -24.094 4.398 1 84.12 13 ASP B C 1
ATOM 2355 O O . ASP B 1 13 ? 5.484 -24.969 5.25 1 84.12 13 ASP B O 1
ATOM 2359 N N . GLN B 1 14 ? 5.133 -24.141 3.271 1 83.56 14 GLN B N 1
ATOM 2360 C CA . GLN B 1 14 ? 4.273 -25.25 2.854 1 83.56 14 GLN B CA 1
ATOM 2361 C C . GLN B 1 14 ? 5.043 -26.562 2.832 1 83.56 14 GLN B C 1
ATOM 2363 O O . GLN B 1 14 ? 4.516 -27.594 3.234 1 83.56 14 GLN B O 1
ATOM 2368 N N . ALA B 1 15 ? 6.246 -26.5 2.322 1 81.56 15 ALA B N 1
ATOM 2369 C CA . ALA B 1 15 ? 7.094 -27.688 2.311 1 81.56 15 ALA B CA 1
ATOM 2370 C C . ALA B 1 15 ? 7.371 -28.172 3.73 1 81.56 15 ALA B C 1
ATOM 2372 O O . ALA B 1 15 ? 7.344 -29.375 3.998 1 81.56 15 ALA B O 1
ATOM 2373 N N . LEU B 1 16 ? 7.648 -27.266 4.586 1 76.94 16 LEU B N 1
ATOM 2374 C CA . LEU B 1 16 ? 7.914 -27.609 5.98 1 76.94 16 LEU B CA 1
ATOM 2375 C C . LEU B 1 16 ? 6.691 -28.25 6.629 1 76.94 16 LEU B C 1
ATOM 2377 O O . LEU B 1 16 ? 6.816 -29.219 7.371 1 76.94 16 LEU B O 1
ATOM 2381 N N . GLN B 1 17 ? 5.578 -27.656 6.367 1 77.19 17 GLN B N 1
ATOM 2382 C CA . GLN B 1 17 ? 4.34 -28.203 6.922 1 77.19 17 GLN B CA 1
ATOM 2383 C C . GLN B 1 17 ? 4.07 -29.609 6.395 1 77.19 17 GLN B C 1
ATOM 2385 O O . GLN B 1 17 ? 3.609 -30.469 7.141 1 77.19 17 GLN B O 1
ATOM 2390 N N . ALA B 1 18 ? 4.316 -29.812 5.164 1 75.38 18 ALA B N 1
ATOM 2391 C CA . ALA B 1 18 ? 4.129 -31.141 4.57 1 75.38 18 ALA B CA 1
ATOM 2392 C C . ALA B 1 18 ? 5.066 -32.156 5.207 1 75.38 18 ALA B C 1
ATOM 2394 O O . ALA B 1 18 ? 4.672 -33.312 5.461 1 75.38 18 ALA B O 1
ATOM 2395 N N . GLN B 1 19 ? 6.242 -31.734 5.391 1 72.19 19 GLN B N 1
ATOM 2396 C CA . GLN B 1 19 ? 7.227 -32.625 6.012 1 72.19 19 GLN B CA 1
ATOM 2397 C C . GLN B 1 19 ? 6.824 -32.969 7.438 1 72.19 19 GLN B C 1
ATOM 2399 O O . GLN B 1 19 ? 6.984 -34.125 7.863 1 72.19 19 GLN B O 1
ATOM 2404 N N . GLU B 1 20 ? 6.348 -31.984 8.094 1 68.38 20 GLU B N 1
ATOM 2405 C CA . GLU B 1 20 ? 5.898 -32.219 9.461 1 68.38 20 GLU B CA 1
ATOM 2406 C C . GLU B 1 20 ? 4.711 -33.188 9.492 1 68.38 20 GLU B C 1
ATOM 2408 O O . GLU B 1 20 ? 4.633 -34.031 10.367 1 68.38 20 GLU B O 1
ATOM 2413 N N . GLN B 1 21 ? 3.818 -33 8.648 1 67.88 21 GLN B N 1
ATOM 2414 C CA . GLN B 1 21 ? 2.656 -33.906 8.578 1 67.88 21 GLN B CA 1
ATOM 2415 C C . GLN B 1 21 ? 3.07 -35.312 8.234 1 67.88 21 GLN B C 1
ATOM 2417 O O . GLN B 1 21 ? 2.527 -36.281 8.789 1 67.88 21 GLN B O 1
ATOM 2422 N N . PHE B 1 22 ? 3.943 -35.406 7.328 1 67.81 22 PHE B N 1
ATOM 2423 C CA . PHE B 1 22 ? 4.438 -36.719 6.953 1 67.81 22 PHE B CA 1
ATOM 2424 C C . PHE B 1 22 ? 5.133 -37.406 8.133 1 67.81 22 PHE B C 1
ATOM 2426 O O . PHE B 1 22 ? 4.918 -38.594 8.383 1 67.81 22 PHE B O 1
ATOM 2433 N N . ALA B 1 23 ? 5.875 -36.625 8.766 1 65.69 23 ALA B N 1
ATOM 2434 C CA . ALA B 1 23 ? 6.578 -37.188 9.93 1 65.69 23 ALA B CA 1
ATOM 2435 C C . ALA B 1 23 ? 5.59 -37.625 11 1 65.69 23 ALA B C 1
ATOM 2437 O O . ALA B 1 23 ? 5.777 -38.656 11.625 1 65.69 23 ALA B O 1
ATOM 2438 N N . GLN B 1 24 ? 4.617 -36.875 11.18 1 64.56 24 GLN B N 1
ATOM 2439 C CA . GLN B 1 24 ? 3.602 -37.188 12.172 1 64.56 24 GLN B CA 1
ATOM 2440 C C . GLN B 1 24 ? 2.836 -38.469 11.766 1 64.56 24 GLN B C 1
ATOM 2442 O O . GLN B 1 24 ? 2.52 -39.281 12.609 1 64.56 24 GLN B O 1
ATOM 2447 N N . GLN B 1 25 ? 2.586 -38.531 10.539 1 66.62 25 GLN B N 1
ATOM 2448 C CA . GLN B 1 25 ? 1.878 -39.719 10.047 1 66.62 25 GLN B CA 1
ATOM 2449 C C . GLN B 1 25 ? 2.727 -40.969 10.203 1 66.62 25 GLN B C 1
ATOM 2451 O O . GLN B 1 25 ? 2.209 -42.031 10.555 1 66.62 25 GLN B O 1
ATOM 2456 N N . GLN B 1 26 ? 3.945 -40.781 10 1 65.25 26 GLN B N 1
ATOM 2457 C CA . GLN B 1 26 ? 4.852 -41.906 10.156 1 65.25 26 GLN B CA 1
ATOM 2458 C C . GLN B 1 26 ? 4.957 -42.312 11.617 1 65.25 26 GLN B C 1
ATOM 2460 O O . GLN B 1 26 ? 5.012 -43.531 11.922 1 65.25 26 GLN B O 1
ATOM 2465 N N . ASN B 1 27 ? 4.965 -41.281 12.414 1 63.59 27 ASN B N 1
ATOM 2466 C CA . ASN B 1 27 ? 5.027 -41.562 13.844 1 63.59 27 ASN B CA 1
ATOM 2467 C C . ASN B 1 27 ? 3.758 -42.25 14.336 1 63.59 27 ASN B C 1
ATOM 2469 O O . ASN B 1 27 ? 3.82 -43.156 15.164 1 63.59 27 ASN B O 1
ATOM 2473 N N . MET B 1 28 ? 2.725 -41.812 13.906 1 60.78 28 MET B N 1
ATOM 2474 C CA . MET B 1 28 ? 1.455 -42.406 14.297 1 60.78 28 MET B CA 1
ATOM 2475 C C . MET B 1 28 ? 1.343 -43.844 13.766 1 60.78 28 MET B C 1
ATOM 2477 O O . MET B 1 28 ? 0.828 -44.719 14.453 1 60.78 28 MET B O 1
ATOM 2481 N N . ALA B 1 29 ? 1.799 -44.062 12.531 1 59.69 29 ALA B N 1
ATOM 2482 C CA . ALA B 1 29 ? 1.788 -45.406 11.961 1 59.69 29 ALA B CA 1
ATOM 2483 C C . ALA B 1 29 ? 2.713 -46.344 12.734 1 59.69 29 ALA B C 1
ATOM 2485 O O . ALA B 1 29 ? 2.412 -47.5 12.898 1 59.69 29 ALA B O 1
ATOM 2486 N N . ALA B 1 30 ? 3.777 -45.781 13.25 1 58.88 30 ALA B N 1
ATOM 2487 C CA . ALA B 1 30 ? 4.711 -46.594 14.047 1 58.88 30 ALA B CA 1
ATOM 2488 C C . ALA B 1 30 ? 4.094 -46.969 15.383 1 58.88 30 ALA B C 1
ATOM 2490 O O . ALA B 1 30 ? 4.301 -48.094 15.859 1 58.88 30 ALA B O 1
ATOM 2491 N N . ILE B 1 31 ? 3.336 -46.031 15.883 1 58.41 31 ILE B N 1
ATOM 2492 C CA . ILE B 1 31 ? 2.713 -46.312 17.172 1 58.41 31 ILE B CA 1
ATOM 2493 C C . ILE B 1 31 ? 1.619 -47.375 16.984 1 58.41 31 ILE B C 1
ATOM 2495 O O . ILE B 1 31 ? 1.438 -48.25 17.844 1 58.41 31 ILE B O 1
ATOM 2499 N N . ASP B 1 32 ? 0.883 -47.188 15.977 1 56.44 32 ASP B N 1
ATOM 2500 C CA . ASP B 1 32 ? -0.241 -48.094 15.82 1 56.44 32 ASP B CA 1
ATOM 2501 C C . ASP B 1 32 ? 0.237 -49.5 15.406 1 56.44 32 ASP B C 1
ATOM 2503 O O . ASP B 1 32 ? -0.574 -50.406 15.188 1 56.44 32 ASP B O 1
ATOM 2507 N N . GLY B 1 33 ? 1.522 -49.969 15.688 1 54.53 33 GLY B N 1
ATOM 2508 C CA . GLY B 1 33 ? 2.059 -51.312 15.594 1 54.53 33 GLY B CA 1
ATOM 2509 C C . GLY B 1 33 ? 2.236 -51.781 14.156 1 54.53 33 GLY B C 1
ATOM 2510 O O . GLY B 1 33 ? 2.625 -52.938 13.914 1 54.53 33 GLY B O 1
ATOM 2511 N N . ALA B 1 34 ? 1.697 -51.281 13.195 1 50.5 34 ALA B N 1
ATOM 2512 C CA . ALA B 1 34 ? 1.76 -51.906 11.867 1 50.5 34 ALA B CA 1
ATOM 2513 C C . ALA B 1 34 ? 3.178 -51.844 11.305 1 50.5 34 ALA B C 1
ATOM 2515 O O . ALA B 1 34 ? 3.482 -52.5 10.312 1 50.5 34 ALA B O 1
ATOM 2516 N N . LEU B 1 35 ? 4.062 -50.844 11.586 1 44.88 35 LEU B N 1
ATOM 2517 C CA . LEU B 1 35 ? 5.43 -50.844 11.07 1 44.88 35 LEU B CA 1
ATOM 2518 C C . LEU B 1 35 ? 6.383 -51.469 12.078 1 44.88 35 LEU B C 1
ATOM 2520 O O . LEU B 1 35 ? 6.332 -51.156 13.273 1 44.88 35 LEU B O 1
ATOM 2524 N N . SER B 1 36 ? 6.77 -52.844 12.055 1 43.12 36 SER B N 1
ATOM 2525 C CA . SER B 1 36 ? 7.801 -53.5 12.836 1 43.12 36 SER B CA 1
ATOM 2526 C C . SER B 1 36 ? 8.984 -52.594 13.102 1 43.12 36 SER B C 1
ATOM 2528 O O . SER B 1 36 ? 9.336 -51.75 12.266 1 43.12 36 SER B O 1
ATOM 2530 N N . PRO B 1 37 ? 9.523 -52.5 14.32 1 43.56 37 PRO B N 1
ATOM 2531 C CA . PRO B 1 37 ? 10.664 -51.719 14.766 1 43.56 37 PRO B CA 1
ATOM 2532 C C . PRO B 1 37 ? 11.867 -51.844 13.836 1 43.56 37 PRO B C 1
ATOM 2534 O O . PRO B 1 37 ? 12.734 -50.969 13.82 1 43.56 37 PRO B O 1
ATOM 2537 N N . GLU B 1 38 ? 12.328 -53.125 13.438 1 39.56 38 GLU B N 1
ATOM 2538 C CA . GLU B 1 38 ? 13.57 -53.375 12.719 1 39.56 38 GLU B CA 1
ATOM 2539 C C . GLU B 1 38 ? 13.625 -52.625 11.406 1 39.56 38 GLU B C 1
ATOM 2541 O O . GLU B 1 38 ? 14.711 -52.344 10.891 1 39.56 38 GLU B O 1
ATOM 2546 N N . ALA B 1 39 ? 12.586 -52.719 10.586 1 36.97 39 ALA B N 1
ATOM 2547 C CA . ALA B 1 39 ? 12.57 -52.094 9.266 1 36.97 39 ALA B CA 1
ATOM 2548 C C . ALA B 1 39 ? 12.594 -50.562 9.375 1 36.97 39 ALA B C 1
ATOM 2550 O O . ALA B 1 39 ? 12.648 -49.844 8.367 1 36.97 39 ALA B O 1
ATOM 2551 N N . GLY B 1 40 ? 12.305 -50.031 10.531 1 37.28 40 GLY B N 1
ATOM 2552 C CA . GLY B 1 40 ? 12.289 -48.594 10.719 1 37.28 40 GLY B CA 1
ATOM 2553 C C . GLY B 1 40 ? 13.68 -48 10.727 1 37.28 40 GLY B C 1
ATOM 2554 O O . GLY B 1 40 ? 13.82 -46.781 10.898 1 37.28 40 GLY B O 1
ATOM 2555 N N . ALA B 1 41 ? 14.672 -48.781 11.188 1 35.97 41 ALA B N 1
ATOM 2556 C CA . ALA B 1 41 ? 16 -48.188 11.25 1 35.97 41 ALA B CA 1
ATOM 2557 C C . ALA B 1 41 ? 16.422 -47.625 9.891 1 35.97 41 ALA B C 1
ATOM 2559 O O . ALA B 1 41 ? 17.016 -46.562 9.805 1 35.97 41 ALA B O 1
ATOM 2560 N N . ALA B 1 42 ? 16.703 -48.594 8.945 1 34.78 42 ALA B N 1
ATOM 2561 C CA . ALA B 1 42 ? 17.531 -48.312 7.773 1 34.78 42 ALA B CA 1
ATOM 2562 C C . ALA B 1 42 ? 16.828 -47.375 6.797 1 34.78 42 ALA B C 1
ATOM 2564 O O . ALA B 1 42 ? 17.375 -47.062 5.738 1 34.78 42 ALA B O 1
ATOM 2565 N N . ARG B 1 43 ? 15.5 -47.562 6.734 1 35.66 43 ARG B N 1
ATOM 2566 C CA . ARG B 1 43 ? 15.125 -46.625 5.684 1 35.66 43 ARG B CA 1
ATOM 2567 C C . ARG B 1 43 ? 15.555 -45.188 6.039 1 35.66 43 ARG B C 1
ATOM 2569 O O . ARG B 1 43 ? 15.133 -44.656 7.055 1 35.66 43 ARG B O 1
ATOM 2576 N N . ALA B 1 44 ? 16.656 -44.875 5.867 1 33.22 44 ALA B N 1
ATOM 2577 C CA . ALA B 1 44 ? 17.219 -43.531 5.621 1 33.22 44 ALA B CA 1
ATOM 2578 C C . ALA B 1 44 ? 16.141 -42.562 5.207 1 33.22 44 ALA B C 1
ATOM 2580 O O . ALA B 1 44 ? 15.383 -42.812 4.266 1 33.22 44 ALA B O 1
ATOM 2581 N N . GLN B 1 45 ? 15.445 -41.875 6.133 1 35.75 45 GLN B N 1
ATOM 2582 C CA . GLN B 1 45 ? 14.672 -40.688 5.852 1 35.75 45 GLN B CA 1
ATOM 2583 C C . GLN B 1 45 ? 15.133 -40 4.559 1 35.75 45 GLN B C 1
ATOM 2585 O O . GLN B 1 45 ? 16.078 -39.219 4.57 1 35.75 45 GLN B O 1
ATOM 2590 N N . THR B 1 46 ? 15.484 -40.688 3.58 1 36.03 46 THR B N 1
ATOM 2591 C CA . THR B 1 46 ? 15.617 -40 2.299 1 36.03 46 THR B CA 1
ATOM 2592 C C . THR B 1 46 ? 14.594 -38.875 2.174 1 36.03 46 THR B C 1
ATOM 2594 O O . THR B 1 46 ? 13.391 -39.125 2.264 1 36.03 46 THR B O 1
ATOM 2597 N N . SER B 1 47 ? 14.789 -37.781 2.777 1 40.75 47 SER B N 1
ATOM 2598 C CA . SER B 1 47 ? 14.039 -36.531 2.59 1 40.75 47 SER B CA 1
ATOM 2599 C C . SER B 1 47 ? 13.305 -36.531 1.254 1 40.75 47 SER B C 1
ATOM 2601 O O . SER B 1 47 ? 13.93 -36.5 0.193 1 40.75 47 SER B O 1
ATOM 2603 N N . LEU B 1 48 ? 12.461 -37.469 1.007 1 41.16 48 LEU B N 1
ATOM 2604 C CA . LEU B 1 48 ? 11.586 -37.469 -0.163 1 41.16 48 LEU B CA 1
ATOM 2605 C C . LEU B 1 48 ? 11.43 -36.031 -0.696 1 41.16 48 LEU B C 1
ATOM 2607 O O . LEU B 1 48 ? 10.922 -35.844 -1.802 1 41.16 48 LEU B O 1
ATOM 2611 N N . TYR B 1 49 ? 11.375 -35.094 0.193 1 44.75 49 TYR B N 1
ATOM 2612 C CA . TYR B 1 49 ? 11.25 -33.719 -0.315 1 44.75 49 TYR B CA 1
ATOM 2613 C C . TYR B 1 49 ? 12.617 -33.156 -0.638 1 44.75 49 TYR B C 1
ATOM 2615 O O . TYR B 1 49 ? 13.594 -33.406 0.07 1 44.75 49 TYR B O 1
ATOM 2623 N N . PRO B 1 50 ? 12.938 -33.031 -1.875 1 46.28 50 PRO B N 1
ATOM 2624 C CA . PRO B 1 50 ? 14.188 -32.344 -2.209 1 46.28 50 PRO B CA 1
ATOM 2625 C C . PRO B 1 50 ? 14.672 -31.422 -1.097 1 46.28 50 PRO B C 1
ATOM 2627 O O . PRO B 1 50 ? 13.852 -30.875 -0.353 1 46.28 50 PRO B O 1
ATOM 2630 N N . ALA B 1 51 ? 15.875 -31.656 -0.713 1 48.62 51 ALA B N 1
ATOM 2631 C CA . ALA B 1 51 ? 16.531 -30.734 0.215 1 48.62 51 ALA B CA 1
ATOM 2632 C C . ALA B 1 51 ? 16.172 -29.281 -0.101 1 48.62 51 ALA B C 1
ATOM 2634 O O . ALA B 1 51 ? 16.188 -28.875 -1.263 1 48.62 51 ALA B O 1
ATOM 2635 N N . LEU B 1 52 ? 15.359 -28.641 0.766 1 50.53 52 LEU B N 1
ATOM 2636 C CA . LEU B 1 52 ? 15.008 -27.234 0.659 1 50.53 52 LEU B CA 1
ATOM 2637 C C . LEU B 1 52 ? 16.172 -26.422 0.105 1 50.53 52 LEU B C 1
ATOM 2639 O O . LEU B 1 52 ? 15.977 -25.312 -0.404 1 50.53 52 LEU B O 1
ATOM 2643 N N . GLU B 1 53 ? 17.453 -27.047 0.043 1 47.75 53 GLU B N 1
ATOM 2644 C CA . GLU B 1 53 ? 18.641 -26.328 -0.398 1 47.75 53 GLU B CA 1
ATOM 2645 C C . GLU B 1 53 ? 18.531 -25.922 -1.862 1 47.75 53 GLU B C 1
ATOM 2647 O O . GLU B 1 53 ? 19.094 -24.906 -2.271 1 47.75 53 GLU B O 1
ATOM 2652 N N . GLU B 1 54 ? 17.812 -26.734 -2.611 1 55.06 54 GLU B N 1
ATOM 2653 C CA . GLU B 1 54 ? 17.734 -26.391 -4.027 1 55.06 54 GLU B CA 1
ATOM 2654 C C . GLU B 1 54 ? 16.312 -25.953 -4.402 1 55.06 54 GLU B C 1
ATOM 2656 O O . GLU B 1 54 ? 16 -25.766 -5.578 1 55.06 54 GLU B O 1
ATOM 2661 N N . TYR B 1 55 ? 15.688 -25.656 -3.336 1 58.47 55 TYR B N 1
ATOM 2662 C CA . TYR B 1 55 ? 14.297 -25.344 -3.613 1 58.47 55 TYR B CA 1
ATOM 2663 C C . TYR B 1 55 ? 14.156 -23.906 -4.098 1 58.47 55 TYR B C 1
ATOM 2665 O O . TYR B 1 55 ? 14.555 -22.969 -3.406 1 58.47 55 TYR B O 1
ATOM 2673 N N . MET B 1 56 ? 13.641 -23.828 -5.281 1 65.81 56 MET B N 1
ATOM 2674 C CA . MET B 1 56 ? 13.43 -22.531 -5.941 1 65.81 56 MET B CA 1
ATOM 2675 C C . MET B 1 56 ? 14.75 -21.797 -6.137 1 65.81 56 MET B C 1
ATOM 2677 O O . MET B 1 56 ? 14.781 -20.562 -6.145 1 65.81 56 MET B O 1
ATOM 2681 N N . GLY B 1 57 ? 15.883 -22.516 -6.164 1 63.66 57 GLY B N 1
ATOM 2682 C CA . GLY B 1 57 ? 17.203 -21.938 -6.352 1 63.66 57 GLY B CA 1
ATOM 2683 C C . GLY B 1 57 ? 17.797 -21.359 -5.078 1 63.66 57 GLY B C 1
ATOM 2684 O O . GLY B 1 57 ? 18.781 -20.625 -5.121 1 63.66 57 GLY B O 1
ATOM 2685 N N . LEU B 1 58 ? 17.078 -21.688 -3.977 1 67.81 58 LEU B N 1
ATOM 2686 C CA . LEU B 1 58 ? 17.516 -21.172 -2.688 1 67.81 58 LEU B CA 1
ATOM 2687 C C . LEU B 1 58 ? 18.531 -22.109 -2.051 1 67.81 58 LEU B C 1
ATOM 2689 O O . LEU B 1 58 ? 18.484 -23.328 -2.256 1 67.81 58 LEU B O 1
ATOM 2693 N N . SER B 1 59 ? 19.641 -21.562 -1.553 1 62.03 59 SER B N 1
ATOM 2694 C CA . SER B 1 59 ? 20.562 -22.328 -0.712 1 62.03 59 SER B CA 1
ATOM 2695 C C . SER B 1 59 ? 20.188 -22.219 0.762 1 62.03 59 SER B C 1
ATOM 2697 O O . SER B 1 59 ? 20.719 -21.359 1.477 1 62.03 59 SER B O 1
ATOM 2699 N N . LEU B 1 60 ? 19.094 -22.922 1.077 1 62.03 60 LEU B N 1
ATOM 2700 C CA . LEU B 1 60 ? 18.594 -22.781 2.441 1 62.03 60 LEU B CA 1
ATOM 2701 C C . LEU B 1 60 ? 19.141 -23.891 3.332 1 62.03 60 LEU B C 1
ATOM 2703 O O . LEU B 1 60 ? 19.172 -25.062 2.922 1 62.03 60 LEU B O 1
ATOM 2707 N N . THR B 1 61 ? 19.938 -23.453 4.336 1 61.69 61 THR B N 1
ATOM 2708 C CA . THR B 1 61 ? 20.312 -24.453 5.332 1 61.69 61 THR B CA 1
ATOM 2709 C C . THR B 1 61 ? 19.219 -24.609 6.383 1 61.69 61 THR B C 1
ATOM 2711 O O . THR B 1 61 ? 18.453 -23.672 6.633 1 61.69 61 THR B O 1
ATOM 2714 N N . SER B 1 62 ? 18.953 -25.766 6.789 1 59.88 62 SER B N 1
ATOM 2715 C CA . SER B 1 62 ? 18 -26.062 7.848 1 59.88 62 SER B CA 1
ATOM 2716 C C . SER B 1 62 ? 18.156 -25.094 9.023 1 59.88 62 SER B C 1
ATOM 2718 O O . SER B 1 62 ? 17.172 -24.688 9.633 1 59.88 62 SER B O 1
ATOM 2720 N N . ASN B 1 63 ? 19.297 -24.688 9.234 1 58.56 63 ASN B N 1
ATOM 2721 C CA . ASN B 1 63 ? 19.578 -23.797 10.352 1 58.56 63 ASN B CA 1
ATOM 2722 C C . ASN B 1 63 ? 19 -22.406 10.125 1 58.56 63 ASN B C 1
ATOM 2724 O O . ASN B 1 63 ? 18.484 -21.781 11.062 1 58.56 63 ASN B O 1
ATOM 2728 N N . GLU B 1 64 ? 18.984 -22.016 8.938 1 62.59 64 GLU B N 1
ATOM 2729 C CA . GLU B 1 64 ? 18.469 -20.688 8.633 1 62.59 64 GLU B CA 1
ATOM 2730 C C . GLU B 1 64 ? 16.953 -20.641 8.812 1 62.59 64 GLU B C 1
ATOM 2732 O O . GLU B 1 64 ? 16.422 -19.656 9.336 1 62.59 64 GLU B O 1
ATOM 2737 N N . ILE B 1 65 ? 16.359 -21.688 8.484 1 67 65 ILE B N 1
ATOM 2738 C CA . ILE B 1 65 ? 14.906 -21.766 8.594 1 67 65 ILE B CA 1
ATOM 2739 C C . ILE B 1 65 ? 14.5 -21.812 10.062 1 67 65 ILE B C 1
ATOM 2741 O O . ILE B 1 65 ? 13.555 -21.141 10.484 1 67 65 ILE B O 1
ATOM 2745 N N . SER B 1 66 ? 15.203 -22.594 10.805 1 64.06 66 SER B N 1
ATOM 2746 C CA . SER B 1 66 ? 14.906 -22.719 12.227 1 64.06 66 SER B CA 1
ATOM 2747 C C . SER B 1 66 ? 15.062 -21.391 12.945 1 64.06 66 SER B C 1
ATOM 2749 O O . SER B 1 66 ? 14.297 -21.078 13.859 1 64.06 66 SER B O 1
ATOM 2751 N N . ARG B 1 67 ? 15.984 -20.672 12.461 1 63.16 67 ARG B N 1
ATOM 2752 C CA . ARG B 1 67 ? 16.219 -19.375 13.078 1 63.16 67 ARG B CA 1
ATOM 2753 C C . ARG B 1 67 ? 15.086 -18.406 12.742 1 63.16 67 ARG B C 1
ATOM 2755 O O . ARG B 1 67 ? 14.75 -17.531 13.555 1 63.16 67 ARG B O 1
ATOM 2762 N N . ASN B 1 68 ? 14.578 -18.641 11.609 1 67.69 68 ASN B N 1
ATOM 2763 C CA . ASN B 1 68 ? 13.539 -17.719 11.148 1 67.69 68 ASN B CA 1
ATOM 2764 C C . ASN B 1 68 ? 12.164 -18.125 11.656 1 67.69 68 ASN B C 1
ATOM 2766 O O . ASN B 1 68 ? 11.242 -17.312 11.688 1 67.69 68 ASN B O 1
ATOM 2770 N N . MET B 1 69 ? 11.992 -19.406 11.938 1 59.62 69 MET B N 1
ATOM 2771 C CA . MET B 1 69 ? 10.711 -19.906 12.43 1 59.62 69 MET B CA 1
ATOM 2772 C C . MET B 1 69 ? 10.875 -20.578 13.789 1 59.62 69 MET B C 1
ATOM 2774 O O . MET B 1 69 ? 10.859 -21.797 13.891 1 59.62 69 MET B O 1
ATOM 2778 N N . PRO B 1 70 ? 11.203 -19.688 14.805 1 47.81 70 PRO B N 1
ATOM 2779 C CA . PRO B 1 70 ? 11.305 -20.406 16.078 1 47.81 70 PRO B CA 1
ATOM 2780 C C . PRO B 1 70 ? 10.047 -21.203 16.406 1 47.81 70 PRO B C 1
ATOM 2782 O O . PRO B 1 70 ? 8.938 -20.75 16.156 1 47.81 70 PRO B O 1
ATOM 2785 N N . LEU B 1 71 ? 10.188 -22.5 16.188 1 46.06 71 LEU B N 1
ATOM 2786 C CA . LEU B 1 71 ? 9.109 -23.438 16.5 1 46.06 71 LEU B CA 1
ATOM 2787 C C . LEU B 1 71 ? 8.414 -23.062 17.797 1 46.06 71 LEU B C 1
ATOM 2789 O O . LEU B 1 71 ? 9.07 -22.828 18.812 1 46.06 71 LEU B O 1
ATOM 2793 N N . VAL B 1 72 ? 7.344 -22.266 17.688 1 41.97 72 VAL B N 1
ATOM 2794 C CA . VAL B 1 72 ? 6.59 -22.344 18.938 1 41.97 72 VAL B CA 1
ATOM 2795 C C . VAL B 1 72 ? 6.246 -23.812 19.234 1 41.97 72 VAL B C 1
ATOM 2797 O O . VAL B 1 72 ? 5.723 -24.516 18.375 1 41.97 72 VAL B O 1
ATOM 2800 N N . VAL B 1 73 ? 6.977 -24.359 20.016 1 37.59 73 VAL B N 1
ATOM 2801 C CA . VAL B 1 73 ? 6.77 -25.688 20.547 1 37.59 73 VAL B CA 1
ATOM 2802 C C . VAL B 1 73 ? 5.285 -25.922 20.797 1 37.59 73 VAL B C 1
ATOM 2804 O O . VAL B 1 73 ? 4.637 -25.141 21.5 1 37.59 73 VAL B O 1
ATOM 2807 N N . LYS B 1 74 ? 4.684 -26.781 19.797 1 37.34 74 LYS B N 1
ATOM 2808 C CA . LYS B 1 74 ? 3.383 -27.406 20.031 1 37.34 74 LYS B CA 1
ATOM 2809 C C . LYS B 1 74 ? 3.258 -27.922 21.453 1 37.34 74 LYS B C 1
ATOM 2811 O O . LYS B 1 74 ? 4.055 -28.75 21.891 1 37.34 74 LYS B O 1
ATOM 2816 N N . ASN B 1 75 ? 2.773 -27.062 22.359 1 35.19 75 ASN B N 1
ATOM 2817 C CA . ASN B 1 75 ? 2.291 -27.844 23.5 1 35.19 75 ASN B CA 1
ATOM 2818 C C . ASN B 1 75 ? 1.257 -28.875 23.062 1 35.19 75 ASN B C 1
ATOM 2820 O O . ASN B 1 75 ? 0.393 -28.594 22.234 1 35.19 75 ASN B O 1
ATOM 2824 N N . PRO B 1 76 ? 1.366 -30.266 23.266 1 34.69 76 PRO B N 1
ATOM 2825 C CA . PRO B 1 76 ? 0.417 -31.328 22.953 1 34.69 76 PRO B CA 1
ATOM 2826 C C . PRO B 1 76 ? -1.037 -30.859 23.016 1 34.69 76 PRO B C 1
ATOM 2828 O O . PRO B 1 76 ? -1.911 -31.469 22.391 1 34.69 76 PRO B O 1
ATOM 2831 N N . ALA B 1 77 ? -1.607 -30.391 24.203 1 37.34 77 ALA B N 1
ATOM 2832 C CA . ALA B 1 77 ? -3.037 -30.328 24.5 1 37.34 77 ALA B CA 1
ATOM 2833 C C . ALA B 1 77 ? -3.732 -29.281 23.625 1 37.34 77 ALA B C 1
ATOM 2835 O O . ALA B 1 77 ? -4.961 -29.203 23.594 1 37.34 77 ALA B O 1
ATOM 2836 N N . GLY B 1 78 ? -3.26 -28.031 23.297 1 34.62 78 GLY B N 1
ATOM 2837 C CA . GLY B 1 78 ? -4.066 -26.922 22.812 1 34.62 78 GLY B CA 1
ATOM 2838 C C . GLY B 1 78 ? -3.758 -26.547 21.375 1 34.62 78 GLY B C 1
ATOM 2839 O O . GLY B 1 78 ? -2.811 -27.062 20.781 1 34.62 78 GLY B O 1
ATOM 2840 N N . PRO B 1 79 ? -4.656 -25.625 20.75 1 35.31 79 PRO B N 1
ATOM 2841 C CA . PRO B 1 79 ? -4.809 -25.203 19.344 1 35.31 79 PRO B CA 1
ATOM 2842 C C . PRO B 1 79 ? -3.484 -24.797 18.719 1 35.31 79 PRO B C 1
ATOM 2844 O O . PRO B 1 79 ? -2.539 -24.438 19.422 1 35.31 79 PRO B O 1
ATOM 2847 N N . LEU B 1 80 ? -3.211 -25.172 17.469 1 36.06 80 LEU B N 1
ATOM 2848 C CA . LEU B 1 80 ? -2.15 -24.891 16.516 1 36.06 80 LEU B CA 1
ATOM 2849 C C . LEU B 1 80 ? -1.602 -23.484 16.719 1 36.06 80 LEU B C 1
ATOM 2851 O O . LEU B 1 80 ? -2.367 -22.531 16.844 1 36.06 80 LEU B O 1
ATOM 2855 N N . ALA B 1 81 ? -0.558 -23.344 17.453 1 36.38 81 ALA B N 1
ATOM 2856 C CA . ALA B 1 81 ? 0.225 -22.109 17.594 1 36.38 81 ALA B CA 1
ATOM 2857 C C . ALA B 1 81 ? 0.373 -21.391 16.266 1 36.38 81 ALA B C 1
ATOM 2859 O O . ALA B 1 81 ? 0.853 -21.969 15.289 1 36.38 81 ALA B O 1
ATOM 2860 N N . LEU B 1 82 ? -0.429 -20.516 16.047 1 40.56 82 LEU B N 1
ATOM 2861 C CA . LEU B 1 82 ? -0.325 -19.688 14.852 1 40.56 82 LEU B CA 1
ATOM 2862 C C . LEU B 1 82 ? 1.1 -19.188 14.656 1 40.56 82 LEU B C 1
ATOM 2864 O O . LEU B 1 82 ? 1.698 -18.641 15.594 1 40.56 82 LEU B O 1
ATOM 2868 N N . ARG B 1 83 ? 2.02 -19.938 13.938 1 42.09 83 ARG B N 1
ATOM 2869 C CA . ARG B 1 83 ? 3.35 -19.625 13.422 1 42.09 83 ARG B CA 1
ATOM 2870 C C . ARG B 1 83 ? 3.439 -18.172 12.977 1 42.09 83 ARG B C 1
ATOM 2872 O O . ARG B 1 83 ? 3.23 -17.859 11.805 1 42.09 83 ARG B O 1
ATOM 2879 N N . HIS B 1 84 ? 2.771 -17.234 13.812 1 42.94 84 HIS B N 1
ATOM 2880 C CA . HIS B 1 84 ? 2.855 -15.891 13.258 1 42.94 84 HIS B CA 1
ATOM 2881 C C . HIS B 1 84 ? 4.262 -15.32 13.414 1 42.94 84 HIS B C 1
ATOM 2883 O O . HIS B 1 84 ? 4.875 -15.445 14.477 1 42.94 84 HIS B O 1
ATOM 2889 N N . SER B 1 85 ? 5.105 -15.398 12.422 1 43.44 85 SER B N 1
ATOM 2890 C CA . SER B 1 85 ? 6.352 -14.641 12.43 1 43.44 85 SER B CA 1
ATOM 2891 C C . SER B 1 85 ? 6.105 -13.164 12.703 1 43.44 85 SER B C 1
ATOM 2893 O O . SER B 1 85 ? 4.992 -12.672 12.508 1 43.44 85 SER B O 1
ATOM 2895 N N . GLY B 1 86 ? 6.918 -12.594 13.469 1 40.31 86 GLY B N 1
ATOM 2896 C CA . GLY B 1 86 ? 6.977 -11.258 14.039 1 40.31 86 GLY B CA 1
ATOM 2897 C C . GLY B 1 86 ? 6.551 -10.172 13.062 1 40.31 86 GLY B C 1
ATOM 2898 O O . GLY B 1 86 ? 6.172 -9.078 13.469 1 40.31 86 GLY B O 1
ATOM 2899 N N . LEU B 1 87 ? 6.918 -10.242 11.75 1 46.91 87 LEU B N 1
ATOM 2900 C CA . LEU B 1 87 ? 6.691 -9.047 10.945 1 46.91 87 LEU B CA 1
ATOM 2901 C C . LEU B 1 87 ? 5.223 -8.93 10.555 1 46.91 87 LEU B C 1
ATOM 2903 O O . LEU B 1 87 ? 4.699 -9.781 9.828 1 46.91 87 LEU B O 1
ATOM 2907 N N . ASN B 1 88 ? 4.496 -7.926 10.969 1 59.19 88 ASN B N 1
ATOM 2908 C CA . ASN B 1 88 ? 3.133 -7.559 10.609 1 59.19 88 ASN B CA 1
ATOM 2909 C C . ASN B 1 88 ? 2.246 -8.789 10.445 1 59.19 88 ASN B C 1
ATOM 2911 O O . ASN B 1 88 ? 1.487 -8.891 9.477 1 59.19 88 ASN B O 1
ATOM 2915 N N . GLN B 1 89 ? 2.578 -9.961 11.273 1 68.12 89 GLN B N 1
ATOM 2916 C CA . GLN B 1 89 ? 1.732 -11.148 11.352 1 68.12 89 GLN B CA 1
ATOM 2917 C C . GLN B 1 89 ? 1.916 -12.039 10.125 1 68.12 89 GLN B C 1
ATOM 2919 O O . GLN B 1 89 ? 1.035 -12.828 9.797 1 68.12 89 GLN B O 1
ATOM 2924 N N . MET B 1 90 ? 3.033 -11.867 9.367 1 80.94 90 MET B N 1
ATOM 2925 C CA . MET B 1 90 ? 3.293 -12.719 8.211 1 80.94 90 MET B CA 1
ATOM 2926 C C . MET B 1 90 ? 4.203 -13.883 8.594 1 80.94 90 MET B C 1
ATOM 2928 O O . MET B 1 90 ? 5 -13.773 9.523 1 80.94 90 MET B O 1
ATOM 2932 N N . VAL B 1 91 ? 4.105 -14.984 7.867 1 83.56 91 VAL B N 1
ATOM 2933 C CA . VAL B 1 91 ? 4.965 -16.156 8.008 1 83.56 91 VAL B CA 1
ATOM 2934 C C . VAL B 1 91 ? 6.16 -16.031 7.062 1 83.56 91 VAL B C 1
ATOM 2936 O O . VAL B 1 91 ? 5.988 -15.992 5.84 1 83.56 91 VAL B O 1
ATOM 2939 N N . ALA B 1 92 ? 7.379 -15.984 7.633 1 87.69 92 ALA B N 1
ATOM 2940 C CA . ALA B 1 92 ? 8.555 -15.688 6.828 1 87.69 92 ALA B CA 1
ATOM 2941 C C . ALA B 1 92 ? 9.703 -16.641 7.16 1 87.69 92 ALA B C 1
ATOM 2943 O O . ALA B 1 92 ? 10.75 -16.203 7.648 1 87.69 92 ALA B O 1
ATOM 2944 N N . PRO B 1 93 ? 9.602 -17.828 6.777 1 81.44 93 PRO B N 1
ATOM 2945 C CA . PRO B 1 93 ? 10.648 -18.781 7.109 1 81.44 93 PRO B CA 1
ATOM 2946 C C . PRO B 1 93 ? 11.961 -18.5 6.387 1 81.44 93 PRO B C 1
ATOM 2948 O O . PRO B 1 93 ? 13.031 -18.922 6.84 1 81.44 93 PRO B O 1
ATOM 2951 N N . VAL B 1 94 ? 11.938 -17.828 5.254 1 85.75 94 VAL B N 1
ATOM 2952 C CA . VAL B 1 94 ? 13.148 -17.531 4.488 1 85.75 94 VAL B CA 1
ATOM 2953 C C . VAL B 1 94 ? 13.609 -16.109 4.766 1 85.75 94 VAL B C 1
ATOM 2955 O O . VAL B 1 94 ? 14.75 -15.883 5.168 1 85.75 94 VAL B O 1
ATOM 2958 N N . THR B 1 95 ? 12.688 -15.219 4.68 1 87 95 THR B N 1
ATOM 2959 C CA . THR B 1 95 ? 12.984 -13.805 4.891 1 87 95 THR B CA 1
ATOM 2960 C C . THR B 1 95 ? 13.344 -13.539 6.348 1 87 95 THR B C 1
ATOM 2962 O O . THR B 1 95 ? 14.172 -12.672 6.641 1 87 95 THR B O 1
ATOM 2965 N N . GLY B 1 96 ? 12.703 -14.266 7.219 1 83.44 96 GLY B N 1
ATOM 2966 C CA . GLY B 1 96 ? 12.969 -14.086 8.641 1 83.44 96 GLY B CA 1
ATOM 2967 C C . GLY B 1 96 ? 12.773 -12.656 9.109 1 83.44 96 GLY B C 1
ATOM 2968 O O . GLY B 1 96 ? 11.773 -12.016 8.773 1 83.44 96 GLY B O 1
ATOM 2969 N N . ASN B 1 97 ? 13.688 -12.242 9.961 1 80.94 97 ASN B N 1
ATOM 2970 C CA . ASN B 1 97 ? 13.648 -10.883 10.492 1 80.94 97 ASN B CA 1
ATOM 2971 C C . ASN B 1 97 ? 14.578 -9.953 9.727 1 80.94 97 ASN B C 1
ATOM 2973 O O . ASN B 1 97 ? 15.234 -9.094 10.312 1 80.94 97 ASN B O 1
ATOM 2977 N N . ASP B 1 98 ? 14.594 -10.133 8.516 1 86.94 98 ASP B N 1
ATOM 2978 C CA . ASP B 1 98 ? 15.477 -9.336 7.668 1 86.94 98 ASP B CA 1
ATOM 2979 C C . ASP B 1 98 ? 15.273 -7.844 7.918 1 86.94 98 ASP B C 1
ATOM 2981 O O . ASP B 1 98 ? 14.148 -7.348 7.879 1 86.94 98 ASP B O 1
ATOM 2985 N N . ILE B 1 99 ? 16.312 -7.156 8.117 1 89.31 99 ILE B N 1
ATOM 2986 C CA . ILE B 1 99 ? 16.281 -5.746 8.484 1 89.31 99 ILE B CA 1
ATOM 2987 C C . ILE B 1 99 ? 15.836 -4.906 7.289 1 89.31 99 ILE B C 1
ATOM 2989 O O . ILE B 1 99 ? 15.219 -3.854 7.457 1 89.31 99 ILE B O 1
ATOM 2993 N N . GLY B 1 100 ? 16.188 -5.328 6.074 1 91.56 100 GLY B N 1
ATOM 2994 C CA . GLY B 1 100 ? 15.758 -4.629 4.875 1 91.56 100 GLY B CA 1
ATOM 2995 C C . GLY B 1 100 ? 14.25 -4.547 4.742 1 91.56 100 GLY B C 1
ATOM 2996 O O . GLY B 1 100 ? 13.711 -3.508 4.359 1 91.56 100 GLY B O 1
ATOM 2997 N N . LEU B 1 101 ? 13.625 -5.629 5.051 1 90.5 101 LEU B N 1
ATOM 2998 C CA . LEU B 1 101 ? 12.164 -5.645 5.012 1 90.5 101 LEU B CA 1
ATOM 2999 C C . LEU B 1 101 ? 11.586 -4.711 6.066 1 90.5 101 LEU B C 1
ATOM 3001 O O . LEU B 1 101 ? 10.641 -3.963 5.785 1 90.5 101 LEU B O 1
ATOM 3005 N N . ARG B 1 102 ? 12.102 -4.699 7.234 1 89 102 ARG B N 1
ATOM 3006 C CA . ARG B 1 102 ? 11.617 -3.844 8.312 1 89 102 ARG B CA 1
ATOM 3007 C C . ARG B 1 102 ? 11.789 -2.369 7.961 1 89 102 ARG B C 1
ATOM 3009 O O . ARG B 1 102 ? 10.922 -1.549 8.258 1 89 102 ARG B O 1
ATOM 3016 N N . ARG B 1 103 ? 12.914 -2.072 7.297 1 91.88 103 ARG B N 1
ATOM 3017 C CA . ARG B 1 103 ? 13.203 -0.696 6.906 1 91.88 103 ARG B CA 1
ATOM 3018 C C . ARG B 1 103 ? 12.289 -0.245 5.77 1 91.88 103 ARG B C 1
ATOM 3020 O O . ARG B 1 103 ? 11.914 0.926 5.703 1 91.88 103 ARG B O 1
ATOM 3027 N N . ALA B 1 104 ? 11.953 -1.157 4.926 1 92.5 104 ALA B N 1
ATOM 3028 C CA . ALA B 1 104 ? 11.297 -0.803 3.672 1 92.5 104 ALA B CA 1
ATOM 3029 C C . ALA B 1 104 ? 9.773 -0.842 3.82 1 92.5 104 ALA B C 1
ATOM 3031 O O . ALA B 1 104 ? 9.047 -0.306 2.979 1 92.5 104 ALA B O 1
ATOM 3032 N N . GLU B 1 105 ? 9.305 -1.412 4.84 1 85.88 105 GLU B N 1
ATOM 3033 C CA . GLU B 1 105 ? 7.875 -1.651 4.992 1 85.88 105 GLU B CA 1
ATOM 3034 C C . GLU B 1 105 ? 7.082 -0.351 4.883 1 85.88 105 GLU B C 1
ATOM 3036 O O . GLU B 1 105 ? 7.418 0.643 5.527 1 85.88 105 GLU B O 1
ATOM 3041 N N . THR B 1 106 ? 6.137 -0.346 3.961 1 85.62 106 THR B N 1
ATOM 3042 C CA . THR B 1 106 ? 5.195 0.76 3.84 1 85.62 106 THR B CA 1
ATOM 3043 C C . THR B 1 106 ? 3.924 0.476 4.633 1 85.62 106 THR B C 1
ATOM 3045 O O . THR B 1 106 ? 3.305 -0.578 4.469 1 85.62 106 THR B O 1
ATOM 3048 N N . GLN B 1 107 ? 3.664 1.369 5.52 1 77.56 107 GLN B N 1
ATOM 3049 C CA . GLN B 1 107 ? 2.455 1.231 6.328 1 77.56 107 GLN B CA 1
ATOM 3050 C C . GLN B 1 107 ? 1.414 2.277 5.941 1 77.56 107 GLN B C 1
ATOM 3052 O O . GLN B 1 107 ? 1.762 3.377 5.504 1 77.56 107 GLN B O 1
ATOM 3057 N N . SER B 1 108 ? 0.184 1.943 5.816 1 81.06 108 SER B N 1
ATOM 3058 C CA . SER B 1 108 ? -0.869 2.885 5.453 1 81.06 108 SER B CA 1
ATOM 3059 C C . SER B 1 108 ? -1.199 3.82 6.609 1 81.06 108 SER B C 1
ATOM 3061 O O . SER B 1 108 ? -2.094 4.66 6.5 1 81.06 108 SER B O 1
ATOM 3063 N N . GLY B 1 109 ? -0.474 3.838 7.613 1 88.12 109 GLY B N 1
ATOM 3064 C CA . GLY B 1 109 ? -0.771 4.621 8.805 1 88.12 109 GLY B CA 1
ATOM 3065 C C . GLY B 1 109 ? -0.195 6.023 8.75 1 88.12 109 GLY B C 1
ATOM 3066 O O . GLY B 1 109 ? 0.57 6.355 7.844 1 88.12 109 GLY B O 1
ATOM 3067 N N . ILE B 1 110 ? -0.73 6.855 9.656 1 93.94 110 ILE B N 1
ATOM 3068 C CA . ILE B 1 110 ? -0.288 8.234 9.828 1 93.94 110 ILE B CA 1
ATOM 3069 C C . ILE B 1 110 ? 0.622 8.344 11.047 1 93.94 110 ILE B C 1
ATOM 3071 O O . ILE B 1 110 ? 0.349 7.738 12.086 1 93.94 110 ILE B O 1
ATOM 3075 N N . ARG B 1 111 ? 1.659 9.086 10.883 1 93.56 111 ARG B N 1
ATOM 3076 C CA . ARG B 1 111 ? 2.559 9.336 12.008 1 93.56 111 ARG B CA 1
ATOM 3077 C C . ARG B 1 111 ? 2.838 10.828 12.156 1 93.56 111 ARG B C 1
ATOM 3079 O O . ARG B 1 111 ? 2.699 11.594 11.203 1 93.56 111 ARG B O 1
ATOM 3086 N N . GLU B 1 112 ? 3.23 11.172 13.32 1 94.19 112 GLU B N 1
ATOM 3087 C CA . GLU B 1 112 ? 3.672 12.539 13.57 1 94.19 112 GLU B CA 1
ATOM 3088 C C . GLU B 1 112 ? 5.191 12.656 13.477 1 94.19 112 GLU B C 1
ATOM 3090 O O . GLU B 1 112 ? 5.914 11.773 13.945 1 94.19 112 GLU B O 1
ATOM 3095 N N . VAL B 1 113 ? 5.586 13.742 12.867 1 94.75 113 VAL B N 1
ATOM 3096 C CA . VAL B 1 113 ? 7.004 14.062 12.766 1 94.75 113 VAL B CA 1
ATOM 3097 C C . VAL B 1 113 ? 7.254 15.477 13.266 1 94.75 113 VAL B C 1
ATOM 3099 O O . VAL B 1 113 ? 6.52 16.406 12.914 1 94.75 113 VAL B O 1
ATOM 3102 N N . THR B 1 114 ? 8.219 15.609 14.125 1 95.81 114 THR B N 1
ATOM 3103 C CA . THR B 1 114 ? 8.617 16.922 14.617 1 95.81 114 THR B CA 1
ATOM 3104 C C . THR B 1 114 ? 10.023 17.281 14.133 1 95.81 114 THR B C 1
ATOM 3106 O O . THR B 1 114 ? 10.961 16.484 14.312 1 95.81 114 THR B O 1
ATOM 3109 N N . LEU B 1 115 ? 10.102 18.422 13.477 1 94.19 115 LEU B N 1
ATOM 3110 C CA . LEU B 1 115 ? 11.43 18.828 13.023 1 94.19 115 LEU B CA 1
ATOM 3111 C C . LEU B 1 115 ? 11.68 20.312 13.297 1 94.19 115 LEU B C 1
ATOM 3113 O O . LEU B 1 115 ? 10.805 21 13.82 1 94.19 115 LEU B O 1
ATOM 3117 N N . CYS B 1 116 ? 12.93 20.75 13.164 1 96.19 116 CYS B N 1
ATOM 3118 C CA . CYS B 1 116 ? 13.367 22.125 13.336 1 96.19 116 CYS B CA 1
ATOM 3119 C C . CYS B 1 116 ? 14.133 22.609 12.109 1 96.19 116 CYS B C 1
ATOM 3121 O O . CYS B 1 116 ? 14.43 21.828 11.211 1 96.19 116 CYS B O 1
ATOM 3123 N N . LYS B 1 117 ? 14.352 23.844 12.141 1 95.81 117 LYS B N 1
ATOM 3124 C CA . LYS B 1 117 ? 15.211 24.406 11.102 1 95.81 117 LYS B CA 1
ATOM 3125 C C . LYS B 1 117 ? 16.672 24.359 11.523 1 95.81 117 LYS B C 1
ATOM 3127 O O . LYS B 1 117 ? 16.984 24.375 12.719 1 95.81 117 LYS B O 1
ATOM 3132 N N . ASP B 1 118 ? 17.516 24.297 10.523 1 94.69 118 ASP B N 1
ATOM 3133 C CA . ASP B 1 118 ? 18.938 24.312 10.844 1 94.69 118 ASP B CA 1
ATOM 3134 C C . ASP B 1 118 ? 19.453 25.75 10.992 1 94.69 118 ASP B C 1
ATOM 3136 O O . ASP B 1 118 ? 18.656 26.688 11.07 1 94.69 118 ASP B O 1
ATOM 3140 N N . GLY B 1 119 ? 20.812 25.906 11.133 1 93.25 119 GLY B N 1
ATOM 3141 C CA . GLY B 1 119 ? 21.422 27.219 11.352 1 93.25 119 GLY B CA 1
ATOM 3142 C C . GLY B 1 119 ? 21.172 28.188 10.211 1 93.25 119 GLY B C 1
ATOM 3143 O O . GLY B 1 119 ? 21.219 29.406 10.398 1 93.25 119 GLY B O 1
ATOM 3144 N N . GLU B 1 120 ? 20.844 27.688 9.062 1 93.88 120 GLU B N 1
ATOM 3145 C CA . GLU B 1 120 ? 20.562 28.516 7.895 1 93.88 120 GLU B CA 1
ATOM 3146 C C . GLU B 1 120 ? 19.062 28.656 7.668 1 93.88 120 GLU B C 1
ATOM 3148 O O . GLU B 1 120 ? 18.625 29.062 6.59 1 93.88 120 GLU B O 1
ATOM 3153 N N . GLU B 1 121 ? 18.234 28.172 8.602 1 93.44 121 GLU B N 1
ATOM 3154 C CA . GLU B 1 121 ? 16.766 28.25 8.586 1 93.44 121 GLU B CA 1
ATOM 3155 C C . GLU B 1 121 ? 16.188 27.359 7.496 1 93.44 121 GLU B C 1
ATOM 3157 O O . GLU B 1 121 ? 15.188 27.719 6.867 1 93.44 121 GLU B O 1
ATOM 3162 N N . LYS B 1 122 ? 16.938 26.328 7.277 1 94.06 122 LYS B N 1
ATOM 3163 C CA . LYS B 1 122 ? 16.484 25.391 6.254 1 94.06 122 LYS B CA 1
ATOM 3164 C C . LYS B 1 122 ? 16.016 24.078 6.883 1 94.06 122 LYS B C 1
ATOM 3166 O O . LYS B 1 122 ? 16.484 23.703 7.961 1 94.06 122 LYS B O 1
ATOM 3171 N N . ILE B 1 123 ? 15.078 23.469 6.172 1 95.75 123 ILE B N 1
ATOM 3172 C CA . ILE B 1 123 ? 14.57 22.188 6.652 1 95.75 123 ILE B CA 1
ATOM 3173 C C . ILE B 1 123 ? 15.07 21.062 5.746 1 95.75 123 ILE B C 1
ATOM 3175 O O . ILE B 1 123 ? 15.172 19.906 6.176 1 95.75 123 ILE B O 1
ATOM 3179 N N . GLY B 1 124 ? 15.406 21.391 4.492 1 97.06 124 GLY B N 1
ATOM 3180 C CA . GLY B 1 124 ? 15.922 20.422 3.545 1 97.06 124 GLY B CA 1
ATOM 3181 C C . GLY B 1 124 ? 14.844 19.578 2.887 1 97.06 124 GLY B C 1
ATOM 3182 O O . GLY B 1 124 ? 14.992 18.375 2.732 1 97.06 124 GLY B O 1
ATOM 3183 N N . LEU B 1 125 ? 13.773 20.234 2.549 1 96.44 125 LEU B N 1
ATOM 3184 C CA . LEU B 1 125 ? 12.633 19.547 1.953 1 96.44 125 LEU B CA 1
ATOM 3185 C C . LEU B 1 125 ? 12.156 20.266 0.699 1 96.44 125 LEU B C 1
ATOM 3187 O O . LEU B 1 125 ? 12.109 21.5 0.667 1 96.44 125 LEU B O 1
ATOM 3191 N N . ARG B 1 126 ? 11.906 19.531 -0.281 1 96.81 126 ARG B N 1
ATOM 3192 C CA . ARG B 1 126 ? 11.117 20.031 -1.4 1 96.81 126 ARG B CA 1
ATOM 3193 C C . ARG B 1 126 ? 9.789 19.281 -1.514 1 96.81 126 ARG B C 1
ATOM 3195 O O . ARG B 1 126 ? 9.758 18.062 -1.446 1 96.81 126 ARG B O 1
ATOM 3202 N N . LEU B 1 127 ? 8.727 20.031 -1.697 1 97.12 127 LEU B N 1
ATOM 3203 C CA . LEU B 1 127 ? 7.383 19.469 -1.726 1 97.12 127 LEU B CA 1
ATOM 3204 C C . LEU B 1 127 ? 6.754 19.625 -3.105 1 97.12 127 LEU B C 1
ATOM 3206 O O . LEU B 1 127 ? 7.09 20.562 -3.838 1 97.12 127 LEU B O 1
ATOM 3210 N N . ARG B 1 128 ? 5.855 18.703 -3.424 1 96.44 128 ARG B N 1
ATOM 3211 C CA . ARG B 1 128 ? 5.113 18.688 -4.68 1 96.44 128 ARG B CA 1
ATOM 3212 C C . ARG B 1 128 ? 3.621 18.5 -4.434 1 96.44 128 ARG B C 1
ATOM 3214 O O . ARG B 1 128 ? 3.221 17.719 -3.566 1 96.44 128 ARG B O 1
ATOM 3221 N N . ALA B 1 129 ? 2.861 19.297 -5.188 1 96.44 129 ALA B N 1
ATOM 3222 C CA . ALA B 1 129 ? 1.41 19.125 -5.137 1 96.44 129 ALA B CA 1
ATOM 3223 C C . ALA B 1 129 ? 0.928 18.172 -6.23 1 96.44 129 ALA B C 1
ATOM 3225 O O . ALA B 1 129 ? 1.255 18.359 -7.406 1 96.44 129 ALA B O 1
ATOM 3226 N N . ILE B 1 130 ? 0.208 17.156 -5.832 1 94.75 130 ILE B N 1
ATOM 3227 C CA . ILE B 1 130 ? -0.377 16.203 -6.758 1 94.75 130 ILE B CA 1
ATOM 3228 C C . ILE B 1 130 ? -1.809 15.875 -6.332 1 94.75 130 ILE B C 1
ATOM 3230 O O . ILE B 1 130 ? -2.039 15.406 -5.215 1 94.75 130 ILE B O 1
ATOM 3234 N N . ASP B 1 131 ? -2.789 16.141 -7.176 1 96.12 131 ASP B N 1
ATOM 3235 C CA . ASP B 1 131 ? -4.176 15.727 -6.98 1 96.12 131 ASP B CA 1
ATOM 3236 C C . ASP B 1 131 ? -4.703 16.203 -5.629 1 96.12 131 ASP B C 1
ATOM 3238 O O . ASP B 1 131 ? -5.312 15.43 -4.887 1 96.12 131 ASP B O 1
ATOM 3242 N N . LYS B 1 132 ? -4.328 17.344 -5.223 1 97.25 132 LYS B N 1
ATOM 3243 C CA . LYS B 1 132 ? -4.777 18.047 -4.027 1 97.25 132 LYS B CA 1
ATOM 3244 C C . LYS B 1 132 ? -4.074 17.516 -2.779 1 97.25 132 LYS B C 1
ATOM 3246 O O . LYS B 1 132 ? -4.504 17.781 -1.655 1 97.25 132 LYS B O 1
ATOM 3251 N N . GLY B 1 133 ? -3.033 16.703 -3.012 1 97.62 133 GLY B N 1
ATOM 3252 C CA . GLY B 1 133 ? -2.156 16.297 -1.929 1 97.62 133 GLY B CA 1
ATOM 3253 C C . GLY B 1 133 ? -0.776 16.922 -2.006 1 97.62 133 GLY B C 1
ATOM 3254 O O . GLY B 1 133 ? -0.379 17.438 -3.055 1 97.62 133 GLY B O 1
ATOM 3255 N N . ILE B 1 134 ? -0.132 16.984 -0.856 1 98.25 134 ILE B N 1
ATOM 3256 C CA . ILE B 1 134 ? 1.237 17.469 -0.776 1 98.25 134 ILE B CA 1
ATOM 3257 C C . ILE B 1 134 ? 2.188 16.328 -0.466 1 98.25 134 ILE B C 1
ATOM 3259 O O . ILE B 1 134 ? 2.002 15.602 0.518 1 98.25 134 ILE B O 1
ATOM 3263 N N . PHE B 1 135 ? 3.24 16.203 -1.328 1 98.19 135 PHE B N 1
ATOM 3264 C CA . PHE B 1 135 ? 4.129 15.055 -1.223 1 98.19 135 PHE B CA 1
ATOM 3265 C C . PHE B 1 135 ? 5.586 15.508 -1.133 1 98.19 135 PHE B C 1
ATOM 3267 O O . PHE B 1 135 ? 5.953 16.547 -1.681 1 98.19 135 PHE B O 1
ATOM 3274 N N . VAL B 1 136 ? 6.344 14.68 -0.442 1 98 136 VAL B N 1
ATOM 3275 C CA . VAL B 1 136 ? 7.781 14.914 -0.346 1 98 136 VAL B CA 1
ATOM 3276 C C . VAL B 1 136 ? 8.461 14.484 -1.644 1 98 136 VAL B C 1
ATOM 3278 O O . VAL B 1 136 ? 8.414 13.312 -2.02 1 98 136 VAL B O 1
ATOM 3281 N N . GLN B 1 137 ? 9.094 15.414 -2.244 1 96.94 137 GLN B N 1
ATOM 3282 C CA . GLN B 1 137 ? 9.75 15.195 -3.527 1 96.94 137 GLN B CA 1
ATOM 3283 C C . GLN B 1 137 ? 11.258 15.031 -3.355 1 96.94 137 GLN B C 1
ATOM 3285 O O . GLN B 1 137 ? 11.898 14.297 -4.109 1 96.94 137 GLN B O 1
ATOM 3290 N N . LEU B 1 138 ? 11.797 15.727 -2.408 1 97.44 138 LEU B N 1
ATOM 3291 C CA . LEU B 1 138 ? 13.227 15.711 -2.131 1 97.44 138 LEU B CA 1
ATOM 3292 C C . LEU B 1 138 ? 13.492 15.852 -0.637 1 97.44 138 LEU B C 1
ATOM 3294 O O . LEU B 1 138 ? 12.891 16.703 0.027 1 97.44 138 LEU B O 1
ATOM 3298 N N . VAL B 1 139 ? 14.305 15.016 -0.125 1 98 139 VAL B N 1
ATOM 3299 C CA . VAL B 1 139 ? 14.859 15.117 1.22 1 98 139 VAL B CA 1
ATOM 3300 C C . VAL B 1 139 ? 16.375 15.32 1.141 1 98 139 VAL B C 1
ATOM 3302 O O . VAL B 1 139 ? 17.094 14.461 0.639 1 98 139 VAL B O 1
ATOM 3305 N N . GLN B 1 140 ? 16.812 16.406 1.628 1 97.62 140 GLN B N 1
ATOM 3306 C CA . GLN B 1 140 ? 18.219 16.75 1.496 1 97.62 140 GLN B CA 1
ATOM 3307 C C . GLN B 1 140 ? 19.062 16.062 2.576 1 97.62 140 GLN B C 1
ATOM 3309 O O . GLN B 1 140 ? 18.688 16.078 3.752 1 97.62 140 GLN B O 1
ATOM 3314 N N . ALA B 1 141 ? 20.219 15.562 2.119 1 97 141 ALA B N 1
ATOM 3315 C CA . ALA B 1 141 ? 21.141 14.844 3.008 1 97 141 ALA B CA 1
ATOM 3316 C C . ALA B 1 141 ? 21.656 15.758 4.109 1 97 141 ALA B C 1
ATOM 3318 O O . ALA B 1 141 ? 22.078 16.891 3.84 1 97 141 ALA B O 1
ATOM 3319 N N . GLY B 1 142 ? 21.578 15.266 5.285 1 94.69 142 GLY B N 1
ATOM 3320 C CA . GLY B 1 142 ? 22.172 15.969 6.41 1 94.69 142 GLY B CA 1
ATOM 3321 C C . GLY B 1 142 ? 21.312 17.109 6.934 1 94.69 142 GLY B C 1
ATOM 3322 O O . GLY B 1 142 ? 21.703 17.797 7.875 1 94.69 142 GLY B O 1
ATOM 3323 N N . LYS B 1 143 ? 20.188 17.344 6.414 1 96.06 143 LYS B N 1
ATOM 3324 C CA . LYS B 1 143 ? 19.281 18.406 6.844 1 96.06 143 LYS B CA 1
ATOM 3325 C C . LYS B 1 143 ? 18.219 17.859 7.793 1 96.06 143 LYS B C 1
ATOM 3327 O O . LYS B 1 143 ? 18.047 16.656 7.91 1 96.06 143 LYS B O 1
ATOM 3332 N N . PRO B 1 144 ? 17.516 18.719 8.477 1 95.94 144 PRO B N 1
ATOM 3333 C CA . PRO B 1 144 ? 16.562 18.297 9.508 1 95.94 144 PRO B CA 1
ATOM 3334 C C . PRO B 1 144 ? 15.523 17.312 8.992 1 95.94 144 PRO B C 1
ATOM 3336 O O . PRO B 1 144 ? 15.172 16.344 9.688 1 95.94 144 PRO B O 1
ATOM 3339 N N . ALA B 1 145 ? 15.039 17.5 7.82 1 96.88 145 ALA B N 1
ATOM 3340 C CA . ALA B 1 145 ? 14.023 16.609 7.27 1 96.88 145 ALA B CA 1
ATOM 3341 C C . ALA B 1 145 ? 14.531 15.164 7.223 1 96.88 145 ALA B C 1
ATOM 3343 O O . ALA B 1 145 ? 13.797 14.234 7.555 1 96.88 145 ALA B O 1
ATOM 3344 N N . ALA B 1 146 ? 15.766 14.992 6.805 1 96.12 146 ALA B N 1
ATOM 3345 C CA . ALA B 1 146 ? 16.359 13.656 6.75 1 96.12 146 ALA B CA 1
ATOM 3346 C C . ALA B 1 146 ? 16.531 13.07 8.148 1 96.12 146 ALA B C 1
ATOM 3348 O O . ALA B 1 146 ? 16.297 11.883 8.367 1 96.12 146 ALA B O 1
ATOM 3349 N N . LEU B 1 147 ? 16.859 13.891 9.07 1 93.62 147 LEU B N 1
ATOM 3350 C CA . LEU B 1 147 ? 17.156 13.453 10.43 1 93.62 147 LEU B CA 1
ATOM 3351 C C . LEU B 1 147 ? 15.914 12.93 11.125 1 93.62 147 LEU B C 1
ATOM 3353 O O . LEU B 1 147 ? 15.992 12.039 11.969 1 93.62 147 LEU B O 1
ATOM 3357 N N . VAL B 1 148 ? 14.82 13.469 10.734 1 94.12 148 VAL B N 1
ATOM 3358 C CA . VAL B 1 148 ? 13.602 13.055 11.422 1 94.12 148 VAL B CA 1
ATOM 3359 C C . VAL B 1 148 ? 12.938 11.914 10.656 1 94.12 148 VAL B C 1
ATOM 3361 O O . VAL B 1 148 ? 11.859 11.453 11.031 1 94.12 148 VAL B O 1
ATOM 3364 N N . GLY B 1 149 ? 13.43 11.547 9.508 1 94.25 149 GLY B N 1
ATOM 3365 C CA . GLY B 1 149 ? 13 10.328 8.844 1 94.25 149 GLY B CA 1
ATOM 3366 C C . GLY B 1 149 ? 11.977 10.57 7.75 1 94.25 149 GLY B C 1
ATOM 3367 O O . GLY B 1 149 ? 11.25 9.656 7.359 1 94.25 149 GLY B O 1
ATOM 3368 N N . LEU B 1 150 ? 11.789 11.734 7.301 1 96.62 150 LEU B N 1
ATOM 3369 C CA . LEU B 1 150 ? 10.961 11.961 6.121 1 96.62 150 LEU B CA 1
ATOM 3370 C C . LEU B 1 150 ? 11.562 11.289 4.895 1 96.62 150 LEU B C 1
ATOM 3372 O O . LEU B 1 150 ? 12.789 11.234 4.75 1 96.62 150 LEU B O 1
ATOM 3376 N N . ARG B 1 151 ? 10.719 10.781 4.082 1 96.5 151 ARG B N 1
ATOM 3377 C CA . ARG B 1 151 ? 11.156 10.047 2.904 1 96.5 151 ARG B CA 1
ATOM 3378 C C . ARG B 1 151 ? 10.469 10.555 1.646 1 96.5 151 ARG B C 1
ATOM 3380 O O . ARG B 1 151 ? 9.383 11.141 1.722 1 96.5 151 ARG B O 1
ATOM 3387 N N . PHE B 1 152 ? 11.133 10.297 0.545 1 97.5 152 PHE B N 1
ATOM 3388 C CA . PHE B 1 152 ? 10.5 10.547 -0.742 1 97.5 152 PHE B CA 1
ATOM 3389 C C . PHE B 1 152 ? 9.156 9.82 -0.828 1 97.5 152 PHE B C 1
ATOM 3391 O O . PHE B 1 152 ? 9.062 8.641 -0.495 1 97.5 152 PHE B O 1
ATOM 3398 N N . GLY B 1 153 ? 8.172 10.57 -1.24 1 97.19 153 GLY B N 1
ATOM 3399 C CA . GLY B 1 153 ? 6.883 9.938 -1.456 1 97.19 153 GLY B CA 1
ATOM 3400 C C . GLY B 1 153 ? 5.945 10.078 -0.272 1 97.19 153 GLY B C 1
ATOM 3401 O O . GLY B 1 153 ? 4.742 9.828 -0.393 1 97.19 153 GLY B O 1
ATOM 3402 N N . ASP B 1 154 ? 6.457 10.461 0.868 1 97.88 154 ASP B N 1
ATOM 3403 C CA . ASP B 1 154 ? 5.578 10.742 2.002 1 97.88 154 ASP B CA 1
ATOM 3404 C C . ASP B 1 154 ? 4.527 11.789 1.641 1 97.88 154 ASP B C 1
ATOM 3406 O O . ASP B 1 154 ? 4.828 12.766 0.95 1 97.88 154 ASP B O 1
ATOM 3410 N N . GLN B 1 155 ? 3.328 11.562 2.131 1 98.19 155 GLN B N 1
ATOM 3411 C CA . GLN B 1 155 ? 2.301 12.594 1.995 1 98.19 155 GLN B CA 1
ATOM 3412 C C . GLN B 1 155 ? 2.186 13.43 3.268 1 98.19 155 GLN B C 1
ATOM 3414 O O . GLN B 1 155 ? 2 12.883 4.359 1 98.19 155 GLN B O 1
ATOM 3419 N N . ILE B 1 156 ? 2.328 14.734 3.098 1 98.44 156 ILE B N 1
ATOM 3420 C CA . ILE B 1 156 ? 2.162 15.641 4.23 1 98.44 156 ILE B CA 1
ATOM 3421 C C . ILE B 1 156 ? 0.693 16.031 4.359 1 98.44 156 ILE B C 1
ATOM 3423 O O . ILE B 1 156 ? 0.131 16.672 3.461 1 98.44 156 ILE B O 1
ATOM 3427 N N . LEU B 1 157 ? 0.137 15.688 5.496 1 98.12 157 LEU B N 1
ATOM 3428 C CA . LEU B 1 157 ? -1.283 15.945 5.707 1 98.12 157 LEU B CA 1
ATOM 3429 C C . LEU B 1 157 ? -1.497 17.266 6.434 1 98.12 157 LEU B C 1
ATOM 3431 O O . LEU B 1 157 ? -2.434 18.016 6.121 1 98.12 157 LEU B O 1
ATOM 3435 N N . GLN B 1 158 ? -0.625 17.547 7.398 1 97.56 158 GLN B N 1
ATOM 3436 C CA . GLN B 1 158 ? -0.708 18.766 8.188 1 97.56 158 GLN B CA 1
ATOM 3437 C C . GLN B 1 158 ? 0.679 19.344 8.469 1 97.56 158 GLN B C 1
ATOM 3439 O O . GLN B 1 158 ? 1.639 18.594 8.656 1 97.56 158 GLN B O 1
ATOM 3444 N N . ILE B 1 159 ? 0.771 20.609 8.484 1 97.38 159 ILE B N 1
ATOM 3445 C CA . ILE B 1 159 ? 1.921 21.344 8.992 1 97.38 159 ILE B CA 1
ATOM 3446 C C . ILE B 1 159 ? 1.474 22.297 10.102 1 97.38 159 ILE B C 1
ATOM 3448 O O . ILE B 1 159 ? 0.698 23.234 9.867 1 97.38 159 ILE B O 1
ATOM 3452 N N . ASP B 1 160 ? 1.923 22.062 11.273 1 96.12 160 ASP B N 1
ATOM 3453 C CA . ASP B 1 160 ? 1.577 22.859 12.445 1 96.12 160 ASP B CA 1
ATOM 3454 C C . ASP B 1 160 ? 0.064 23 12.578 1 96.12 160 ASP B C 1
ATOM 3456 O O . ASP B 1 160 ? -0.441 24.125 12.75 1 96.12 160 ASP B O 1
ATOM 3460 N N . GLY B 1 161 ? -0.573 21.922 12.352 1 93 161 GLY B N 1
ATOM 3461 C CA . GLY B 1 161 ? -2.006 21.875 12.594 1 93 161 GLY B CA 1
ATOM 3462 C C . GLY B 1 161 ? -2.826 22.344 11.406 1 93 161 GLY B C 1
ATOM 3463 O O . GLY B 1 161 ? -4.051 22.203 11.398 1 93 161 GLY B O 1
ATOM 3464 N N . GLN B 1 162 ? -2.217 22.844 10.414 1 95.62 162 GLN B N 1
ATOM 3465 C CA . GLN B 1 162 ? -2.936 23.281 9.227 1 95.62 162 GLN B CA 1
ATOM 3466 C C . GLN B 1 162 ? -3.027 22.156 8.195 1 95.62 162 GLN B C 1
ATOM 3468 O O . GLN B 1 162 ? -2.016 21.562 7.832 1 95.62 162 GLN B O 1
ATOM 3473 N N . ASN B 1 163 ? -4.23 21.922 7.719 1 95.38 163 ASN B N 1
ATOM 3474 C CA . ASN B 1 163 ? -4.434 20.906 6.695 1 95.38 163 ASN B CA 1
ATOM 3475 C C . ASN B 1 163 ? -3.844 21.328 5.355 1 95.38 163 ASN B C 1
ATOM 3477 O O . ASN B 1 163 ? -4.078 22.453 4.895 1 95.38 163 ASN B O 1
ATOM 3481 N N . CYS B 1 164 ? -3.176 20.422 4.699 1 97.5 164 CYS B N 1
ATOM 3482 C CA . CYS B 1 164 ? -2.434 20.766 3.49 1 97.5 164 CYS B CA 1
ATOM 3483 C C . CYS B 1 164 ? -3.262 20.469 2.244 1 97.5 164 CYS B C 1
ATOM 3485 O O . CYS B 1 164 ? -2.854 20.812 1.13 1 97.5 164 CYS B O 1
ATOM 3487 N N . CYS B 1 165 ? -4.383 19.859 2.439 1 97.06 165 CYS B N 1
ATOM 3488 C CA . CYS B 1 165 ? -5.203 19.5 1.286 1 97.06 165 CYS B CA 1
ATOM 3489 C C . CYS B 1 165 ? -5.5 20.734 0.431 1 97.06 165 CYS B C 1
ATOM 3491 O O . CYS B 1 165 ? -5.949 21.766 0.943 1 97.06 165 CYS B O 1
ATOM 3493 N N . GLY B 1 166 ? -5.223 20.609 -0.87 1 96.94 166 GLY B N 1
ATOM 3494 C CA . GLY B 1 166 ? -5.559 21.672 -1.807 1 96.94 166 GLY B CA 1
ATOM 3495 C C . GLY B 1 166 ? -4.461 22.703 -1.949 1 96.94 166 GLY B C 1
ATOM 3496 O O . GLY B 1 166 ? -4.535 23.578 -2.812 1 96.94 166 GLY B O 1
ATOM 3497 N N . TRP B 1 167 ? -3.447 22.641 -1.104 1 97.44 167 TRP B N 1
ATOM 3498 C CA . TRP B 1 167 ? -2.316 23.547 -1.236 1 97.44 167 TRP 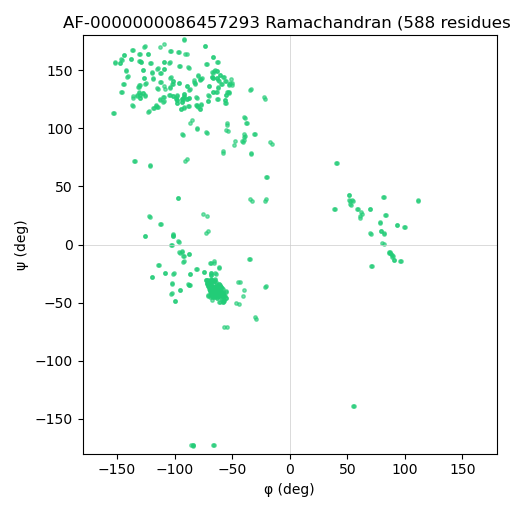B CA 1
ATOM 3499 C C . TRP B 1 167 ? -1.539 23.266 -2.52 1 97.44 167 TRP B C 1
ATOM 3501 O O . TRP B 1 167 ? -1.539 22.141 -3.021 1 97.44 167 TRP B O 1
ATOM 3511 N N . ASP B 1 168 ? -0.998 24.281 -3.051 1 96.88 168 ASP B N 1
ATOM 3512 C CA . ASP B 1 168 ? 0.072 24.062 -4.02 1 96.88 168 ASP B CA 1
ATOM 3513 C C . ASP B 1 168 ? 1.438 24.062 -3.34 1 96.88 168 ASP B C 1
ATOM 3515 O O . ASP B 1 168 ? 1.533 24.25 -2.125 1 96.88 168 ASP B O 1
ATOM 3519 N N . ALA B 1 169 ? 2.451 23.812 -4.109 1 94.94 169 ALA B N 1
ATOM 3520 C CA . ALA B 1 169 ? 3.799 23.672 -3.562 1 94.94 169 ALA B CA 1
ATOM 3521 C C . ALA B 1 169 ? 4.266 24.984 -2.943 1 94.94 169 ALA B C 1
ATOM 3523 O O . ALA B 1 169 ? 4.902 25 -1.888 1 94.94 169 ALA B O 1
ATOM 3524 N N . ASP B 1 170 ? 3.965 26.125 -3.541 1 97.19 170 ASP B N 1
ATOM 3525 C CA . ASP B 1 170 ? 4.379 27.422 -3.045 1 97.19 170 ASP B CA 1
ATOM 3526 C C . ASP B 1 170 ? 3.771 27.719 -1.674 1 97.19 170 ASP B C 1
ATOM 3528 O O . ASP B 1 170 ? 4.465 28.172 -0.764 1 97.19 170 ASP B O 1
ATOM 3532 N N . LYS B 1 171 ? 2.529 27.453 -1.586 1 97.75 171 LYS B N 1
ATOM 3533 C CA . LYS B 1 171 ? 1.854 27.672 -0.311 1 97.75 171 LYS B CA 1
ATOM 3534 C C . LYS B 1 171 ? 2.445 26.797 0.786 1 97.75 171 LYS B C 1
ATOM 3536 O O . LYS B 1 171 ? 2.619 27.234 1.921 1 97.75 171 LYS B O 1
ATOM 3541 N N . ALA B 1 172 ? 2.697 25.562 0.457 1 97.75 172 ALA B N 1
ATOM 3542 C CA . ALA B 1 172 ? 3.301 24.656 1.423 1 97.75 172 ALA B CA 1
ATOM 3543 C C . ALA B 1 172 ? 4.664 25.156 1.879 1 97.75 172 ALA B C 1
ATOM 3545 O O . ALA B 1 172 ? 4.965 25.156 3.076 1 97.75 172 ALA B O 1
ATOM 3546 N N . HIS B 1 173 ? 5.453 25.641 0.978 1 97 173 HIS B N 1
ATOM 3547 C CA . HIS B 1 173 ? 6.781 26.125 1.309 1 97 173 HIS B CA 1
ATOM 3548 C C . HIS B 1 173 ? 6.703 27.422 2.111 1 97 173 HIS B C 1
ATOM 3550 O O . HIS B 1 173 ? 7.539 27.672 2.984 1 97 173 HIS B O 1
ATOM 3556 N N . LYS B 1 174 ? 5.762 28.234 1.776 1 97.38 174 LYS B N 1
ATOM 3557 C CA . LYS B 1 174 ? 5.547 29.453 2.547 1 97.38 174 LYS B CA 1
ATOM 3558 C C . LYS B 1 174 ? 5.184 29.141 3.994 1 97.38 174 LYS B C 1
ATOM 3560 O O . LYS B 1 174 ? 5.652 29.797 4.922 1 97.38 174 LYS B O 1
ATOM 3565 N N . ALA B 1 175 ? 4.355 28.125 4.117 1 97.19 175 ALA B N 1
ATOM 3566 C CA . ALA B 1 175 ? 3.982 27.703 5.465 1 97.19 175 ALA B CA 1
ATOM 3567 C C . ALA B 1 175 ? 5.207 27.25 6.254 1 97.19 175 ALA B C 1
ATOM 3569 O O . ALA B 1 175 ? 5.34 27.562 7.438 1 97.19 175 ALA B O 1
ATOM 3570 N N . LEU B 1 176 ? 6.086 26.547 5.625 1 96.62 176 LEU B N 1
ATOM 3571 C CA . LEU B 1 176 ? 7.301 26.062 6.27 1 96.62 176 LEU B CA 1
ATOM 3572 C C . LEU B 1 176 ? 8.234 27.219 6.605 1 96.62 176 LEU B C 1
ATOM 3574 O O . LEU B 1 176 ? 8.875 27.219 7.66 1 96.62 176 LEU B O 1
ATOM 3578 N N . LYS B 1 177 ? 8.312 28.156 5.715 1 95.38 177 LYS B N 1
ATOM 3579 C CA . LYS B 1 177 ? 9.156 29.328 5.945 1 95.38 177 LYS B CA 1
ATOM 3580 C C . LYS B 1 177 ? 8.664 30.141 7.141 1 95.38 177 LYS B C 1
ATOM 3582 O O . LYS B 1 177 ? 9.469 30.641 7.93 1 95.38 177 LYS B O 1
ATOM 3587 N N . LYS B 1 178 ? 7.383 30.203 7.281 1 95.88 178 LYS B N 1
ATOM 3588 C CA . LYS B 1 178 ? 6.777 31.016 8.344 1 95.88 178 LYS B CA 1
ATOM 3589 C C . LYS B 1 178 ? 6.785 30.266 9.672 1 95.88 178 LYS B C 1
ATOM 3591 O O . LYS B 1 178 ? 6.656 30.875 10.734 1 95.88 178 LYS B O 1
ATOM 3596 N N . ALA B 1 179 ? 6.891 28.969 9.555 1 95.44 179 ALA B N 1
ATOM 3597 C CA . ALA B 1 179 ? 6.855 28.141 10.758 1 95.44 179 ALA B CA 1
ATOM 3598 C C . ALA B 1 179 ? 8.031 28.469 11.68 1 95.44 179 ALA B C 1
ATOM 3600 O O . ALA B 1 179 ? 9.062 28.969 11.227 1 95.44 179 ALA B O 1
ATOM 3601 N N . SER B 1 180 ? 7.848 28.156 12.984 1 94.25 180 SER B N 1
ATOM 3602 C CA . SER B 1 180 ? 8.891 28.375 13.984 1 94.25 180 SER B CA 1
ATOM 3603 C C . SER B 1 180 ? 10.148 27.578 13.648 1 94.25 180 SER B C 1
ATOM 3605 O O . SER B 1 180 ? 10.055 26.453 13.141 1 94.25 180 SER B O 1
ATOM 3607 N N . ALA B 1 181 ? 11.266 28.125 13.961 1 93.19 181 ALA B N 1
ATOM 3608 C CA . ALA B 1 181 ? 12.531 27.438 13.695 1 93.19 181 ALA B CA 1
ATOM 3609 C C . ALA B 1 181 ? 12.75 26.297 14.68 1 93.19 181 ALA B C 1
ATOM 3611 O O . ALA B 1 181 ? 13.43 25.312 14.359 1 93.19 181 ALA B O 1
ATOM 3612 N N . GLU B 1 182 ? 12.133 26.375 15.797 1 94 182 GLU B N 1
ATOM 3613 C CA . GLU B 1 182 ? 12.43 25.453 16.891 1 94 182 GLU B CA 1
ATOM 3614 C C . GLU B 1 182 ? 11.602 24.172 16.781 1 94 182 GLU B C 1
ATOM 3616 O O . GLU B 1 182 ? 12.055 23.094 17.172 1 94 182 GLU B O 1
ATOM 3621 N N . ARG B 1 183 ? 10.438 24.422 16.297 1 95.81 183 ARG B N 1
ATOM 3622 C CA . ARG B 1 183 ? 9.562 23.25 16.344 1 95.81 183 ARG B CA 1
ATOM 3623 C C . ARG B 1 183 ? 8.508 23.328 15.242 1 95.81 183 ARG B C 1
ATOM 3625 O O . ARG B 1 183 ? 7.66 24.219 15.242 1 95.81 183 ARG B O 1
ATOM 3632 N N . ILE B 1 184 ? 8.562 22.438 14.266 1 96.62 184 ILE B N 1
ATOM 3633 C CA . ILE B 1 184 ? 7.57 22.234 13.211 1 96.62 184 ILE B CA 1
ATOM 3634 C C . ILE B 1 184 ? 6.969 20.844 13.336 1 96.62 184 ILE B C 1
ATOM 3636 O O . ILE B 1 184 ? 7.691 19.844 13.312 1 96.62 184 ILE B O 1
ATOM 3640 N N . VAL B 1 185 ? 5.676 20.734 13.531 1 96.38 185 VAL B N 1
ATOM 3641 C CA . VAL B 1 185 ? 5 19.438 13.695 1 96.38 185 VAL B CA 1
ATOM 3642 C C . VAL B 1 185 ? 4.238 19.094 12.414 1 96.38 185 VAL B C 1
ATOM 3644 O O . VAL B 1 185 ? 3.453 19.906 11.914 1 96.38 185 VAL B O 1
ATOM 3647 N N . MET B 1 186 ? 4.492 17.859 11.922 1 96.94 186 MET B N 1
ATOM 3648 C CA . MET B 1 186 ? 3.83 17.422 10.695 1 96.94 186 MET B CA 1
ATOM 3649 C C . MET B 1 186 ? 3.098 16.094 10.922 1 96.94 186 MET B C 1
ATOM 3651 O O . MET B 1 186 ? 3.561 15.25 11.688 1 96.94 186 MET B O 1
ATOM 3655 N N . ALA B 1 187 ? 1.9 15.984 10.375 1 97.44 187 ALA B N 1
ATOM 3656 C CA . ALA B 1 187 ? 1.261 14.68 10.188 1 97.44 187 ALA B CA 1
ATOM 3657 C C . ALA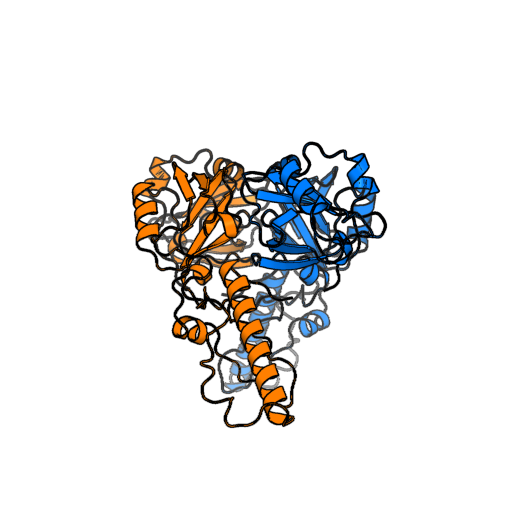 B 1 187 ? 1.58 14.109 8.812 1 97.44 187 ALA B C 1
ATOM 3659 O O . ALA 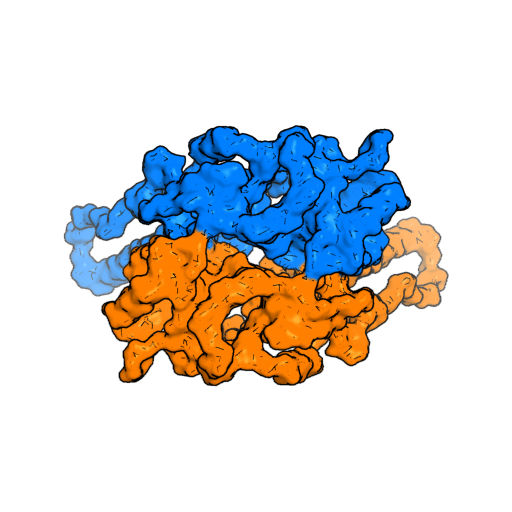B 1 187 ? 1.367 14.766 7.793 1 97.44 187 ALA B O 1
ATOM 3660 N N . VAL B 1 188 ? 2.078 12.859 8.828 1 97.5 188 VAL B N 1
ATOM 3661 C CA . VAL B 1 188 ? 2.645 12.32 7.594 1 97.5 188 VAL B CA 1
ATOM 3662 C C . VAL B 1 188 ? 2.061 10.938 7.316 1 97.5 188 VAL B C 1
ATOM 3664 O O . VAL B 1 188 ? 1.991 10.094 8.211 1 97.5 188 VAL B O 1
ATOM 3667 N N . ARG B 1 189 ? 1.521 10.75 6.141 1 96.88 189 ARG B N 1
ATOM 3668 C CA . ARG B 1 189 ? 1.161 9.414 5.672 1 96.88 189 ARG B CA 1
ATOM 3669 C C . ARG B 1 189 ? 2.33 8.758 4.945 1 96.88 189 ARG B C 1
ATOM 3671 O O . ARG B 1 189 ? 2.971 9.383 4.098 1 96.88 189 ARG B O 1
ATOM 3678 N N . ASP B 1 190 ? 2.518 7.535 5.246 1 93.44 190 ASP B N 1
ATOM 3679 C CA . ASP B 1 190 ? 3.693 6.801 4.785 1 93.44 190 ASP B CA 1
ATOM 3680 C C . ASP B 1 190 ? 3.516 6.328 3.346 1 93.44 190 ASP B C 1
ATOM 3682 O O . ASP B 1 190 ? 2.936 5.266 3.104 1 93.44 190 ASP B O 1
ATOM 3686 N N . ARG B 1 191 ? 4.102 7.027 2.359 1 94.06 191 ARG B N 1
ATOM 3687 C CA . ARG B 1 191 ? 4.387 6.707 0.965 1 94.06 191 ARG B CA 1
ATOM 3688 C C . ARG B 1 191 ? 3.225 5.953 0.328 1 94.06 191 ARG B C 1
ATOM 3690 O O . ARG B 1 191 ? 3.381 4.805 -0.095 1 94.06 191 ARG B O 1
ATOM 3697 N N . PRO B 1 192 ? 2.139 6.645 0.113 1 93.69 192 PRO B N 1
ATOM 3698 C CA . PRO B 1 192 ? 0.913 5.98 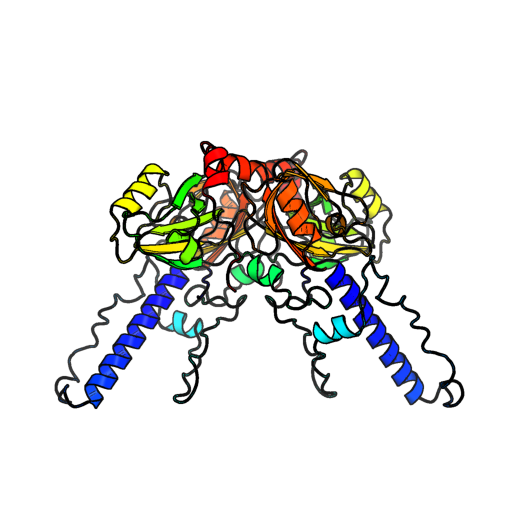-0.334 1 93.69 192 PRO B CA 1
ATOM 3699 C C . PRO B 1 192 ? 1.02 5.441 -1.759 1 93.69 192 PRO B C 1
ATOM 3701 O O . PRO B 1 192 ? 0.224 4.59 -2.162 1 93.69 192 PRO B O 1
ATOM 3704 N N . PHE B 1 193 ? 1.975 5.844 -2.543 1 94.94 193 PHE B N 1
ATOM 3705 C CA . PHE B 1 193 ? 2.043 5.414 -3.936 1 94.94 193 PHE B CA 1
ATOM 3706 C C . PHE B 1 193 ? 3.098 4.332 -4.117 1 94.94 193 PHE B C 1
ATOM 3708 O O . PHE B 1 193 ? 3.299 3.832 -5.227 1 94.94 193 PHE B O 1
ATOM 3715 N N . GLU B 1 194 ? 3.74 3.988 -3.053 1 95.25 194 GLU B N 1
ATOM 3716 C CA . GLU B 1 194 ? 4.824 3.016 -3.143 1 95.25 194 GLU B CA 1
ATOM 3717 C C . GLU B 1 194 ? 4.391 1.652 -2.611 1 95.25 194 GLU B C 1
ATOM 3719 O O . GLU B 1 194 ? 3.412 1.554 -1.869 1 95.25 194 GLU B O 1
ATOM 3724 N N . ARG B 1 195 ? 5.051 0.659 -3.055 1 93.62 195 ARG B N 1
ATOM 3725 C CA . ARG B 1 195 ? 4.867 -0.681 -2.506 1 93.62 195 ARG B CA 1
ATOM 3726 C C . ARG B 1 195 ? 6.207 -1.386 -2.322 1 93.62 195 ARG B C 1
ATOM 3728 O O . ARG B 1 195 ? 7.195 -1.032 -2.969 1 93.62 195 ARG B O 1
ATOM 3735 N N . THR B 1 196 ? 6.199 -2.365 -1.494 1 94.5 196 THR B N 1
ATOM 3736 C CA . THR B 1 196 ? 7.414 -3.117 -1.199 1 94.5 196 THR B CA 1
ATOM 3737 C C . THR B 1 196 ? 7.312 -4.543 -1.736 1 94.5 196 THR B C 1
ATOM 3739 O O . THR B 1 196 ? 6.254 -5.168 -1.652 1 94.5 196 THR B O 1
ATOM 3742 N N . ILE B 1 197 ? 8.398 -5.031 -2.285 1 96.25 197 ILE B N 1
ATOM 3743 C CA . ILE B 1 197 ? 8.492 -6.402 -2.775 1 96.25 197 ILE B CA 1
ATOM 3744 C C . ILE B 1 197 ? 9.758 -7.059 -2.219 1 96.25 197 ILE B C 1
ATOM 3746 O O . ILE B 1 197 ? 10.859 -6.516 -2.35 1 96.25 197 ILE B O 1
ATOM 3750 N N . THR B 1 198 ? 9.609 -8.188 -1.655 1 96 198 THR B N 1
ATOM 3751 C CA . THR B 1 198 ? 10.727 -8.945 -1.119 1 96 198 THR B CA 1
ATOM 3752 C C . THR B 1 198 ? 11.18 -10.023 -2.107 1 96 198 THR B C 1
ATOM 3754 O O . THR B 1 198 ? 10.359 -10.812 -2.59 1 96 198 THR B O 1
ATOM 3757 N N . LEU B 1 199 ? 12.422 -10.023 -2.375 1 96.19 199 LEU B N 1
ATOM 3758 C CA . LEU B 1 199 ? 13.023 -10.953 -3.32 1 96.19 199 LEU B CA 1
ATOM 3759 C C . LEU B 1 199 ? 14.141 -11.758 -2.654 1 96.19 199 LEU B C 1
ATOM 3761 O O . LEU B 1 199 ? 14.648 -11.367 -1.603 1 96.19 199 LEU B O 1
ATOM 3765 N N . HIS B 1 200 ? 14.508 -12.844 -3.338 1 93.69 200 HIS B N 1
ATOM 3766 C CA . HIS B 1 200 ? 15.578 -13.719 -2.867 1 93.69 200 HIS B CA 1
ATOM 3767 C C . HIS B 1 200 ? 16.578 -14.008 -3.977 1 93.69 200 HIS B C 1
ATOM 3769 O O . HIS B 1 200 ? 16.203 -14.438 -5.066 1 93.69 200 HIS B O 1
ATOM 3775 N N . LYS B 1 201 ? 17.797 -13.836 -3.619 1 92.19 201 LYS B N 1
ATOM 3776 C CA . LYS B 1 201 ? 18.844 -14.148 -4.586 1 92.19 201 LYS B CA 1
ATOM 3777 C C . LYS B 1 201 ? 18.906 -15.648 -4.859 1 92.19 201 LYS B C 1
ATOM 3779 O O . LYS B 1 201 ? 18.734 -16.469 -3.949 1 92.19 201 LYS B O 1
ATOM 3784 N N . ASP B 1 202 ? 19.203 -15.922 -6.086 1 87.44 202 ASP B N 1
ATOM 3785 C CA . ASP B 1 202 ? 19.453 -17.328 -6.418 1 87.44 202 ASP B CA 1
ATOM 3786 C C . ASP B 1 202 ? 20.891 -17.719 -6.113 1 87.44 202 ASP B C 1
ATOM 3788 O O . ASP B 1 202 ? 21.641 -16.953 -5.492 1 87.44 202 ASP B O 1
ATOM 3792 N N . SER B 1 203 ? 21.266 -18.953 -6.516 1 84.75 203 SER B N 1
ATOM 3793 C CA . SER B 1 203 ? 22.594 -19.484 -6.227 1 84.75 203 SER B CA 1
ATOM 3794 C C . SER B 1 203 ? 23.688 -18.672 -6.93 1 84.75 203 SER B C 1
ATOM 3796 O O . SER B 1 203 ? 24.828 -18.672 -6.496 1 84.75 203 SER B O 1
ATOM 3798 N N . ALA B 1 204 ? 23.312 -18.016 -8.031 1 86.06 204 ALA B N 1
ATOM 3799 C CA . ALA B 1 204 ? 24.266 -17.188 -8.773 1 86.06 204 ALA B CA 1
ATOM 3800 C C . ALA B 1 204 ? 24.312 -15.766 -8.227 1 86.06 204 ALA B C 1
ATOM 3802 O O . ALA B 1 204 ? 25.094 -14.938 -8.695 1 86.06 204 ALA B O 1
ATOM 3803 N N . GLY B 1 205 ? 23.406 -15.461 -7.32 1 89.56 205 GLY B N 1
ATOM 3804 C CA . GLY B 1 205 ? 23.422 -14.156 -6.68 1 89.56 205 GLY B CA 1
ATOM 3805 C C . GLY B 1 205 ? 22.531 -13.148 -7.371 1 89.56 205 GLY B C 1
ATOM 3806 O O . GLY B 1 205 ? 22.672 -11.938 -7.152 1 89.56 205 GLY B O 1
ATOM 3807 N N . TYR B 1 206 ? 21.641 -13.578 -8.195 1 90.5 206 TYR B N 1
ATOM 3808 C CA . TYR B 1 206 ? 20.781 -12.672 -8.953 1 90.5 206 TYR B CA 1
ATOM 3809 C C . TYR B 1 206 ? 19.328 -12.781 -8.508 1 90.5 206 TYR B C 1
ATOM 3811 O O . TYR B 1 206 ? 18.891 -13.844 -8.07 1 90.5 206 TYR B O 1
ATOM 3819 N N . VAL B 1 207 ? 18.672 -11.633 -8.602 1 94.94 207 VAL B N 1
ATOM 3820 C CA . VAL B 1 207 ? 17.25 -11.633 -8.273 1 94.94 207 VAL B CA 1
ATOM 3821 C C . VAL B 1 207 ? 16.422 -11.641 -9.555 1 94.94 207 VAL B C 1
ATOM 3823 O O . VAL B 1 207 ? 15.227 -11.969 -9.531 1 94.94 207 VAL B O 1
ATOM 3826 N N . GLY B 1 208 ? 16.906 -11.18 -10.656 1 96.94 208 GLY B N 1
ATOM 3827 C CA . GLY B 1 208 ? 16.328 -11.547 -11.93 1 96.94 208 GLY B CA 1
ATOM 3828 C C . GLY B 1 208 ? 15.633 -10.391 -12.625 1 96.94 208 GLY B C 1
ATOM 3829 O O . GLY B 1 208 ? 14.578 -10.57 -13.25 1 96.94 208 GLY B O 1
ATOM 3830 N N . PHE B 1 209 ? 16.141 -9.102 -12.586 1 98 209 PHE B N 1
ATOM 3831 C CA . PHE B 1 209 ? 15.555 -8 -13.344 1 98 209 PHE B CA 1
ATOM 3832 C C . PHE B 1 209 ? 16.641 -7.023 -13.797 1 98 209 PHE B C 1
ATOM 3834 O O . PHE B 1 209 ? 17.766 -7.047 -13.281 1 98 209 PHE B O 1
ATOM 3841 N N . THR B 1 210 ? 16.312 -6.254 -14.805 1 98.06 210 THR B N 1
ATOM 3842 C CA . THR B 1 210 ? 17.188 -5.168 -15.258 1 98.06 210 THR B CA 1
ATOM 3843 C C . THR B 1 210 ? 16.453 -3.832 -15.18 1 98.06 210 THR B C 1
ATOM 3845 O O . THR B 1 210 ? 15.219 -3.795 -15.086 1 98.06 210 THR B O 1
ATOM 3848 N N . PHE B 1 211 ? 17.203 -2.809 -15.086 1 98.31 211 PHE B N 1
ATOM 3849 C CA . PHE B 1 211 ? 16.656 -1.464 -15 1 98.31 211 PHE B CA 1
ATOM 3850 C C . PHE B 1 211 ? 17.578 -0.45 -15.664 1 98.31 211 PHE B C 1
ATOM 3852 O O . PHE B 1 211 ? 18.766 -0.721 -15.867 1 98.31 211 PHE B O 1
ATOM 3859 N N . LYS B 1 212 ? 16.969 0.627 -16.062 1 98.19 212 LYS B N 1
ATOM 3860 C CA . LYS B 1 212 ? 17.656 1.779 -16.641 1 98.19 212 LYS B CA 1
ATOM 3861 C C . LYS B 1 212 ? 17.125 3.086 -16.062 1 98.19 212 LYS B C 1
ATOM 3863 O O . LYS B 1 212 ? 15.914 3.342 -16.125 1 98.19 212 LYS B O 1
ATOM 3868 N N . ASN B 1 213 ? 18.031 3.924 -15.539 1 96.19 213 ASN B N 1
ATOM 3869 C CA . ASN B 1 213 ? 17.656 5.164 -14.867 1 96.19 213 ASN B CA 1
ATOM 3870 C C . ASN B 1 213 ? 16.625 4.914 -13.766 1 96.19 213 ASN B C 1
ATOM 3872 O O . ASN B 1 213 ? 15.617 5.625 -13.68 1 96.19 213 ASN B O 1
ATOM 3876 N N . GLY B 1 214 ? 16.734 3.799 -13.125 1 97.19 214 GLY B N 1
ATOM 3877 C CA . GLY B 1 214 ? 15.883 3.447 -12 1 97.19 214 GLY B CA 1
ATOM 3878 C C . GLY B 1 214 ? 14.578 2.789 -12.43 1 97.19 214 GLY B C 1
ATOM 3879 O O . GLY B 1 214 ? 13.812 2.326 -11.586 1 97.19 214 GLY B O 1
ATOM 3880 N N . LYS B 1 215 ? 14.344 2.754 -13.695 1 98.38 215 LYS B N 1
ATOM 3881 C CA . LYS B 1 215 ? 13.117 2.148 -14.203 1 98.38 215 LYS B CA 1
ATOM 3882 C C . LYS B 1 215 ? 13.336 0.684 -14.57 1 98.38 215 LYS B C 1
ATOM 3884 O O . LYS B 1 215 ? 14.242 0.358 -15.336 1 98.38 215 LYS B O 1
ATOM 3889 N N . ILE B 1 216 ? 12.539 -0.188 -14.016 1 98.69 216 ILE B N 1
ATOM 3890 C CA . ILE B 1 216 ? 12.625 -1.608 -14.328 1 98.69 216 ILE B CA 1
ATOM 3891 C C . ILE B 1 216 ? 12.219 -1.838 -15.781 1 98.69 216 ILE B C 1
ATOM 3893 O O . ILE B 1 216 ? 11.133 -1.425 -16.203 1 98.69 216 ILE B O 1
ATOM 3897 N N . THR B 1 217 ? 13.008 -2.57 -16.531 1 98.56 217 THR B N 1
ATOM 3898 C CA . THR B 1 217 ? 12.781 -2.676 -17.969 1 98.56 217 THR B CA 1
ATOM 3899 C C . THR B 1 217 ? 12.523 -4.125 -18.375 1 98.56 217 THR B C 1
ATOM 3901 O O . THR B 1 217 ? 11.859 -4.383 -19.375 1 98.56 217 THR B O 1
ATOM 3904 N N . SER B 1 218 ? 13.086 -5.02 -17.594 1 98.06 218 SER B N 1
ATOM 3905 C CA . SER B 1 218 ? 12.867 -6.422 -17.938 1 98.06 218 SER B CA 1
ATOM 3906 C C . SER B 1 218 ? 12.93 -7.309 -16.703 1 98.06 218 SER B C 1
ATOM 3908 O O . SER B 1 218 ? 13.484 -6.91 -15.672 1 98.06 218 SER B O 1
ATOM 3910 N N . ILE B 1 219 ? 12.32 -8.414 -16.812 1 98.06 219 ILE B N 1
ATOM 3911 C CA . ILE B 1 219 ? 12.289 -9.43 -15.773 1 98.06 219 ILE B CA 1
ATOM 3912 C C . ILE B 1 219 ? 12.602 -10.797 -16.375 1 98.06 219 ILE B C 1
ATOM 3914 O O . ILE B 1 219 ? 12 -11.195 -17.375 1 98.06 219 ILE B O 1
ATOM 3918 N N . ALA B 1 220 ? 13.555 -11.453 -15.781 1 96.62 220 ALA B N 1
ATOM 3919 C CA . ALA B 1 220 ? 13.945 -12.766 -16.281 1 96.62 220 ALA B CA 1
ATOM 3920 C C . ALA B 1 220 ? 12.969 -13.844 -15.812 1 96.62 220 ALA B C 1
ATOM 3922 O O . ALA B 1 220 ? 12.508 -13.812 -14.664 1 96.62 220 ALA B O 1
ATOM 3923 N N . LYS B 1 221 ? 12.773 -14.805 -16.656 1 92.69 221 LYS B N 1
ATOM 3924 C CA . LYS B 1 221 ? 11.867 -15.906 -16.344 1 92.69 221 LYS B CA 1
ATOM 3925 C C . LYS B 1 221 ? 12.406 -16.75 -15.195 1 92.69 221 LYS B C 1
ATOM 3927 O O . LYS B 1 221 ? 13.625 -16.938 -15.078 1 92.69 221 LYS B O 1
ATOM 3932 N N . ASP B 1 222 ? 11.531 -17.219 -14.352 1 89.88 222 ASP B N 1
ATOM 3933 C CA . ASP B 1 222 ? 11.82 -18.188 -13.305 1 89.88 222 ASP B CA 1
ATOM 3934 C C . ASP B 1 222 ? 12.812 -17.625 -12.297 1 89.88 222 ASP B C 1
ATOM 3936 O O . ASP B 1 222 ? 13.703 -18.344 -11.828 1 89.88 222 ASP B O 1
ATOM 3940 N N . THR B 1 223 ? 12.812 -16.344 -12.188 1 94.25 223 THR B N 1
ATOM 3941 C CA . THR B 1 223 ? 13.602 -15.68 -11.156 1 94.25 223 THR B CA 1
ATOM 3942 C C . THR B 1 223 ? 12.711 -15.219 -10.008 1 94.25 223 THR B C 1
ATOM 3944 O O . THR B 1 223 ? 11.477 -15.281 -10.109 1 94.25 223 THR B O 1
ATOM 3947 N N . SER B 1 224 ? 13.367 -14.859 -8.898 1 96 224 SER B N 1
ATOM 3948 C CA . SER B 1 224 ? 12.617 -14.359 -7.75 1 96 224 SER B CA 1
ATOM 3949 C C . SER B 1 224 ? 11.789 -13.133 -8.125 1 96 224 SER B C 1
ATOM 3951 O O . SER B 1 224 ? 10.664 -12.969 -7.652 1 96 224 SER B O 1
ATOM 3953 N N . ALA B 1 225 ? 12.336 -12.266 -8.961 1 97.56 225 ALA B N 1
ATOM 3954 C CA . ALA B 1 225 ? 11.602 -11.094 -9.43 1 97.56 225 ALA B CA 1
ATOM 3955 C C . ALA B 1 225 ? 10.312 -11.5 -10.133 1 97.56 225 ALA B C 1
ATOM 3957 O O . ALA B 1 225 ? 9.258 -10.914 -9.891 1 97.56 225 ALA B O 1
ATOM 3958 N N . ALA B 1 226 ? 10.438 -12.469 -10.938 1 96.69 226 ALA B N 1
ATOM 3959 C CA . ALA B 1 226 ? 9.273 -12.969 -11.664 1 96.69 226 ALA B CA 1
ATOM 3960 C C . ALA B 1 226 ? 8.273 -13.617 -10.711 1 96.69 226 ALA B C 1
ATOM 3962 O O . ALA B 1 226 ? 7.07 -13.344 -10.781 1 96.69 226 ALA B O 1
ATOM 3963 N N . ARG B 1 227 ? 8.758 -14.406 -9.805 1 95.56 227 ARG B N 1
ATOM 3964 C CA . ARG B 1 227 ? 7.91 -15.164 -8.891 1 95.56 227 ARG B CA 1
ATOM 3965 C C . ARG B 1 227 ? 7.145 -14.234 -7.957 1 95.56 227 ARG B C 1
ATOM 3967 O O . ARG B 1 227 ? 6.012 -14.523 -7.57 1 95.56 227 ARG B O 1
ATOM 3974 N N . ASN B 1 228 ? 7.754 -13.133 -7.648 1 96.81 228 ASN B N 1
ATOM 3975 C CA . ASN B 1 228 ? 7.168 -12.281 -6.621 1 96.81 228 ASN B CA 1
ATOM 3976 C C . ASN B 1 228 ? 6.426 -11.094 -7.234 1 96.81 228 ASN B C 1
ATOM 3978 O O . ASN B 1 228 ? 6.016 -10.18 -6.523 1 96.81 228 ASN B O 1
ATOM 3982 N N . GLY B 1 229 ? 6.25 -11.062 -8.508 1 96.94 229 GLY B N 1
ATOM 3983 C CA . GLY B 1 229 ? 5.34 -10.133 -9.156 1 96.94 229 GLY B CA 1
ATOM 3984 C C . GLY B 1 229 ? 5.949 -8.766 -9.391 1 96.94 229 GLY B C 1
ATOM 3985 O O . GLY B 1 229 ? 5.238 -7.754 -9.398 1 96.94 229 GLY B O 1
ATOM 3986 N N . LEU B 1 230 ? 7.27 -8.719 -9.484 1 97.88 230 LEU B N 1
ATOM 3987 C CA . LEU B 1 230 ? 7.875 -7.461 -9.906 1 97.88 230 LEU B CA 1
ATOM 3988 C C . LEU B 1 230 ? 7.324 -7.027 -11.258 1 97.88 230 LEU B C 1
ATOM 3990 O O . LEU B 1 230 ? 7.066 -7.863 -12.125 1 97.88 230 LEU B O 1
ATOM 3994 N N . LEU B 1 231 ? 7.16 -5.727 -11.43 1 97.88 231 LEU B N 1
ATOM 3995 C CA . LEU B 1 231 ? 6.555 -5.203 -12.648 1 97.88 231 LEU B CA 1
ATOM 3996 C C . LEU B 1 231 ? 7.527 -4.297 -13.398 1 97.88 231 LEU B C 1
ATOM 3998 O O . LEU B 1 231 ? 8.266 -3.525 -12.773 1 97.88 231 LEU B O 1
ATOM 4002 N N . ILE B 1 232 ? 7.484 -4.379 -14.68 1 98.12 232 ILE B N 1
ATOM 4003 C CA . ILE B 1 232 ? 8.195 -3.375 -15.469 1 98.12 232 ILE B CA 1
ATOM 4004 C C . ILE B 1 232 ? 7.441 -2.049 -15.414 1 98.12 232 ILE B C 1
ATOM 4006 O O . ILE B 1 232 ? 6.363 -1.965 -14.82 1 98.12 232 ILE B O 1
ATOM 4010 N N . ASP B 1 233 ? 8.086 -0.966 -15.938 1 97.06 233 ASP B N 1
ATOM 4011 C CA . ASP B 1 233 ? 7.516 0.379 -15.945 1 97.06 233 ASP B CA 1
ATOM 4012 C C . ASP B 1 233 ? 7.219 0.856 -14.531 1 97.06 233 ASP B C 1
ATOM 4014 O O . ASP B 1 233 ? 6.191 1.489 -14.281 1 97.06 233 ASP B O 1
ATOM 4018 N N . HIS B 1 234 ? 7.992 0.385 -13.633 1 98.25 234 HIS B N 1
ATOM 4019 C CA . HIS B 1 234 ? 8.078 0.872 -12.266 1 98.25 234 HIS B CA 1
ATOM 4020 C C . HIS B 1 234 ? 9.484 1.369 -11.945 1 98.25 234 HIS B C 1
ATOM 4022 O O . HIS B 1 234 ? 10.469 0.867 -12.492 1 98.25 234 HIS B O 1
ATOM 4028 N N . HIS B 1 235 ? 9.555 2.342 -11.102 1 98.38 235 HIS B N 1
ATOM 4029 C CA . HIS B 1 235 ? 10.844 2.885 -10.688 1 98.38 235 HIS B CA 1
ATOM 4030 C C . HIS B 1 235 ? 11.25 2.359 -9.312 1 98.38 235 HIS B C 1
ATOM 4032 O O . HIS B 1 235 ? 10.406 2.227 -8.422 1 98.38 235 HIS B O 1
ATOM 4038 N N . LEU B 1 236 ? 12.555 2.074 -9.18 1 98.5 236 LEU B N 1
ATOM 4039 C CA . LEU B 1 236 ? 13.141 1.768 -7.883 1 98.5 236 LEU B CA 1
ATOM 4040 C C . LEU B 1 236 ? 13.211 3.016 -7.008 1 98.5 236 LEU B C 1
ATOM 4042 O O . LEU B 1 236 ? 13.812 4.02 -7.398 1 98.5 236 LEU B O 1
ATOM 4046 N N . CYS B 1 237 ? 12.617 2.934 -5.867 1 98.25 237 CYS B N 1
ATOM 4047 C CA . CYS B 1 237 ? 12.68 4.039 -4.918 1 98.25 237 CYS B CA 1
ATOM 4048 C C . CYS B 1 237 ? 13.68 3.74 -3.803 1 98.25 237 CYS B C 1
ATOM 4050 O O . CYS B 1 237 ? 14.406 4.633 -3.357 1 98.25 237 CYS B O 1
ATOM 4052 N N . GLU B 1 238 ? 13.648 2.486 -3.322 1 98.25 238 GLU B N 1
ATOM 4053 C CA . GLU B 1 238 ? 14.547 2.059 -2.25 1 98.25 238 GLU B CA 1
ATOM 4054 C C . GLU B 1 238 ? 15.023 0.625 -2.469 1 98.25 238 GLU B C 1
ATOM 4056 O O . GLU B 1 238 ? 14.312 -0.187 -3.066 1 98.25 238 GLU B O 1
ATOM 4061 N N . VAL B 1 239 ? 16.188 0.374 -2.006 1 98.12 239 VAL B N 1
ATOM 4062 C CA . VAL B 1 239 ? 16.734 -0.973 -1.855 1 98.12 239 VAL B CA 1
ATOM 4063 C C . VAL B 1 239 ? 17.031 -1.249 -0.384 1 98.12 239 VAL B C 1
ATOM 4065 O O . VAL B 1 239 ? 17.891 -0.595 0.218 1 98.12 239 VAL B O 1
ATOM 4068 N N . ASN B 1 240 ? 16.344 -2.225 0.153 1 96.69 240 ASN B N 1
ATOM 4069 C CA . ASN B 1 240 ? 16.453 -2.566 1.566 1 96.69 240 ASN B CA 1
ATOM 4070 C C . ASN B 1 240 ? 16.266 -1.343 2.457 1 96.69 240 ASN B C 1
ATOM 4072 O O . ASN B 1 240 ? 17.031 -1.136 3.408 1 96.69 240 ASN B O 1
ATOM 4076 N N . GLY B 1 241 ? 15.359 -0.513 2.029 1 96.12 241 GLY B N 1
ATOM 4077 C CA . GLY B 1 241 ? 15.008 0.648 2.834 1 96.12 241 GLY B CA 1
ATOM 4078 C C . GLY B 1 241 ? 15.844 1.873 2.504 1 96.12 241 GLY B C 1
ATOM 4079 O O . GLY B 1 241 ? 15.508 2.986 2.908 1 96.12 241 GLY B O 1
ATOM 4080 N N . GLN B 1 242 ? 16.875 1.73 1.814 1 97.44 242 GLN B N 1
ATOM 4081 C CA . GLN B 1 242 ? 17.734 2.852 1.443 1 97.44 242 GLN B CA 1
ATOM 4082 C C . GLN B 1 242 ? 17.266 3.508 0.152 1 97.44 242 GLN B C 1
ATOM 4084 O O . GLN B 1 242 ? 17.125 2.84 -0.875 1 97.44 242 GLN B O 1
ATOM 4089 N N . ASN B 1 243 ? 17.062 4.805 0.233 1 98.06 243 ASN B N 1
ATOM 4090 C CA . ASN B 1 243 ? 16.625 5.555 -0.94 1 98.06 243 ASN B CA 1
ATOM 4091 C C . ASN B 1 243 ? 17.672 5.5 -2.055 1 98.06 243 ASN B C 1
ATOM 4093 O O . ASN B 1 243 ? 18.859 5.699 -1.809 1 98.06 243 ASN B O 1
ATOM 4097 N N . VAL B 1 244 ? 17.219 5.266 -3.305 1 98.25 244 VAL B N 1
ATOM 4098 C CA . VAL B 1 244 ? 18.172 5.156 -4.402 1 98.25 244 VAL B CA 1
ATOM 4099 C C . VAL B 1 244 ? 17.797 6.125 -5.52 1 98.25 244 VAL B C 1
ATOM 4101 O O . VAL B 1 244 ? 18.328 6.039 -6.629 1 98.25 244 VAL B O 1
ATOM 4104 N N . ILE B 1 245 ? 16.844 6.957 -5.281 1 97.38 245 ILE B N 1
ATOM 4105 C CA . ILE B 1 245 ? 16.469 7.969 -6.262 1 97.38 245 ILE B CA 1
ATOM 4106 C C . ILE B 1 245 ? 17.656 8.914 -6.496 1 97.38 245 ILE B C 1
ATOM 4108 O O . ILE B 1 245 ? 18.203 9.477 -5.547 1 97.38 245 ILE B O 1
ATOM 4112 N N . GLY B 1 246 ? 18.047 9.062 -7.738 1 95.56 246 GLY B N 1
ATOM 4113 C CA . GLY B 1 246 ? 19.172 9.914 -8.086 1 95.56 246 GLY B CA 1
ATOM 4114 C C . GLY B 1 246 ? 20.5 9.188 -8.07 1 95.56 246 GLY B C 1
ATOM 4115 O O . GLY B 1 246 ? 21.531 9.742 -8.469 1 95.56 246 GLY B O 1
ATOM 4116 N N . VAL B 1 247 ? 20.531 7.996 -7.57 1 97.19 247 VAL B N 1
ATOM 4117 C CA . VAL B 1 247 ? 21.75 7.191 -7.57 1 97.19 247 VAL B CA 1
ATOM 4118 C C . VAL B 1 247 ? 21.969 6.594 -8.961 1 97.19 247 VAL B C 1
ATOM 4120 O O . VAL B 1 247 ? 21.016 6.188 -9.625 1 97.19 247 VAL B O 1
ATOM 4123 N N . LYS B 1 248 ? 23.172 6.547 -9.367 1 96.81 248 LYS B N 1
ATOM 4124 C CA . LYS B 1 248 ? 23.5 5.992 -10.68 1 96.81 248 LYS B CA 1
ATOM 4125 C C . LYS B 1 248 ? 23.172 4.5 -10.742 1 96.81 248 LYS B C 1
ATOM 4127 O O . LYS B 1 248 ? 23.375 3.777 -9.766 1 96.81 248 LYS B O 1
ATOM 4132 N N . ASP B 1 249 ? 22.844 4.027 -11.875 1 97.62 249 ASP B N 1
ATOM 4133 C CA . ASP B 1 249 ? 22.438 2.637 -12.07 1 97.62 249 ASP B CA 1
ATOM 4134 C C . ASP B 1 249 ? 23.562 1.681 -11.672 1 97.62 249 ASP B C 1
ATOM 4136 O O . ASP B 1 249 ? 23.312 0.636 -11.07 1 97.62 249 ASP B O 1
ATOM 4140 N N . ALA B 1 250 ? 24.766 2.035 -12.023 1 97.69 250 ALA B N 1
ATOM 4141 C CA . ALA B 1 250 ? 25.891 1.182 -11.688 1 97.69 250 ALA B CA 1
ATOM 4142 C C . ALA B 1 250 ? 26.016 1.003 -10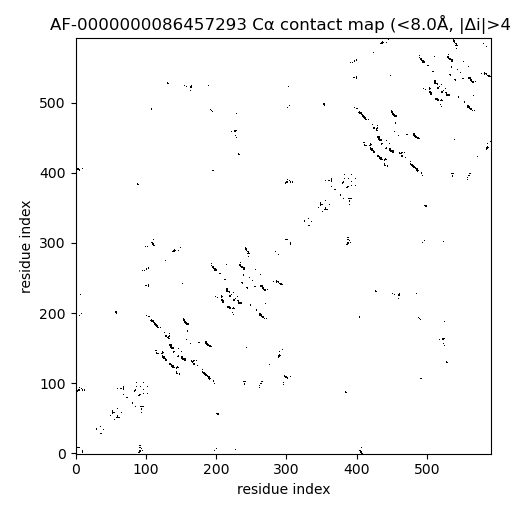.18 1 97.69 250 ALA B C 1
ATOM 4144 O O . ALA B 1 250 ? 26.328 -0.089 -9.695 1 97.69 250 ALA B O 1
ATOM 4145 N N . GLN B 1 251 ? 25.781 2.074 -9.477 1 97.56 251 GLN B N 1
ATOM 4146 C CA . GLN B 1 251 ? 25.859 2.025 -8.016 1 97.56 251 GLN B CA 1
ATOM 4147 C C . GLN B 1 251 ? 24.719 1.218 -7.43 1 97.56 251 GLN B C 1
ATOM 4149 O O . GLN B 1 251 ? 24.891 0.477 -6.461 1 97.56 251 GLN B O 1
ATOM 4154 N N . ILE B 1 252 ? 23.578 1.344 -8 1 98.06 252 ILE B N 1
ATOM 4155 C CA . ILE B 1 252 ? 22.422 0.557 -7.555 1 98.06 252 ILE B CA 1
ATOM 4156 C C . ILE B 1 252 ? 22.703 -0.928 -7.781 1 98.06 252 ILE B C 1
ATOM 4158 O O . ILE B 1 252 ? 22.422 -1.757 -6.91 1 98.06 252 ILE B O 1
ATOM 4162 N N . SER B 1 253 ? 23.25 -1.229 -8.93 1 97.38 253 SER B N 1
ATOM 4163 C CA . SER B 1 253 ? 23.594 -2.609 -9.234 1 97.38 253 SER B CA 1
ATOM 4164 C C . SER B 1 253 ? 24.594 -3.172 -8.227 1 97.38 253 SER B C 1
ATOM 4166 O O . SER B 1 253 ? 24.469 -4.324 -7.809 1 97.38 253 SER B O 1
ATOM 4168 N N . GLU B 1 254 ? 25.516 -2.367 -7.898 1 96.81 254 GLU B N 1
ATOM 4169 C CA . GLU B 1 254 ? 26.5 -2.777 -6.891 1 96.81 254 GLU B CA 1
ATOM 4170 C C . GLU B 1 254 ? 25.828 -3.006 -5.539 1 96.81 254 GLU B C 1
ATOM 4172 O O . GLU B 1 254 ? 26.156 -3.957 -4.828 1 96.81 254 GLU B O 1
ATOM 4177 N N . MET B 1 255 ? 24.922 -2.125 -5.172 1 96.12 255 MET B N 1
ATOM 4178 C CA . MET B 1 255 ? 24.172 -2.277 -3.934 1 96.12 255 MET B CA 1
ATOM 4179 C C . MET B 1 255 ? 23.406 -3.6 -3.918 1 96.12 255 MET B C 1
ATOM 4181 O O . MET B 1 255 ? 23.375 -4.289 -2.896 1 96.12 255 MET B O 1
ATOM 4185 N N . LEU B 1 256 ? 22.844 -3.951 -5 1 96.69 256 LEU B N 1
ATOM 4186 C CA . LEU B 1 256 ? 22.078 -5.191 -5.133 1 96.69 256 LEU B CA 1
ATOM 4187 C C . LEU B 1 256 ? 23.016 -6.402 -5.039 1 96.69 256 LEU B C 1
ATOM 4189 O O . LEU B 1 256 ? 22.672 -7.402 -4.402 1 96.69 256 LEU B O 1
ATOM 4193 N N . GLN B 1 257 ? 24.141 -6.301 -5.625 1 94.56 257 GLN B N 1
ATOM 4194 C CA . GLN B 1 257 ? 25.094 -7.402 -5.645 1 94.56 257 GLN B CA 1
ATOM 4195 C C . GLN B 1 257 ? 25.672 -7.656 -4.254 1 94.56 257 GLN B C 1
ATOM 4197 O O . GLN B 1 257 ? 25.922 -8.805 -3.879 1 94.56 257 GLN B O 1
ATOM 4202 N N . THR B 1 258 ? 25.812 -6.605 -3.525 1 93.75 258 THR B N 1
ATOM 4203 C CA . THR B 1 258 ? 26.484 -6.73 -2.234 1 93.75 258 THR B CA 1
ATOM 4204 C C . THR B 1 258 ? 25.469 -6.969 -1.121 1 93.75 258 THR B C 1
ATOM 4206 O O . THR B 1 258 ? 25.844 -7.293 0.008 1 93.75 258 THR B O 1
ATOM 4209 N N . ALA B 1 259 ? 24.266 -6.816 -1.511 1 92.75 259 ALA B N 1
ATOM 4210 C CA . ALA B 1 259 ? 23.219 -7.066 -0.526 1 92.75 259 ALA B CA 1
ATOM 4211 C C . ALA B 1 259 ? 23.172 -8.539 -0.134 1 92.75 259 ALA B C 1
ATOM 4213 O O . ALA B 1 259 ? 23.766 -9.383 -0.807 1 92.75 259 ALA B O 1
ATOM 4214 N N . GLY B 1 260 ? 22.531 -8.828 1.019 1 90.62 260 GLY B N 1
ATOM 4215 C CA . GLY B 1 260 ? 22.359 -10.211 1.441 1 90.62 260 GLY B CA 1
ATOM 4216 C C . GLY B 1 260 ? 21.438 -11 0.525 1 90.62 260 GLY B C 1
ATOM 4217 O O . GLY B 1 260 ? 21.094 -10.539 -0.565 1 90.62 260 GLY B O 1
ATOM 4218 N N . SER B 1 261 ? 21.094 -12.227 0.922 1 90.81 261 SER B N 1
ATOM 4219 C CA . SER B 1 261 ? 20.297 -13.133 0.1 1 90.81 261 SER B CA 1
ATOM 4220 C C . SER B 1 261 ? 18.859 -12.633 -0.042 1 90.81 261 SER B C 1
ATOM 4222 O O . SER B 1 261 ? 18.156 -13.016 -0.98 1 90.81 261 SER B O 1
ATOM 4224 N N . VAL B 1 262 ? 18.453 -11.891 0.938 1 93.38 262 VAL B N 1
ATOM 4225 C CA . VAL B 1 262 ? 17.125 -11.297 0.891 1 93.38 262 VAL B CA 1
ATOM 4226 C C . VAL B 1 262 ? 17.219 -9.828 0.491 1 93.38 262 VAL B C 1
ATOM 4228 O O . VAL B 1 262 ? 18.031 -9.078 1.055 1 93.38 262 VAL B O 1
ATOM 4231 N N . ILE B 1 263 ? 16.453 -9.445 -0.518 1 96.38 263 ILE B N 1
ATOM 4232 C CA . ILE B 1 263 ? 16.422 -8.062 -0.979 1 96.38 263 ILE B CA 1
ATOM 4233 C C . ILE B 1 263 ? 14.977 -7.551 -0.983 1 96.38 263 ILE B C 1
ATOM 4235 O O . ILE B 1 263 ? 14.086 -8.195 -1.531 1 96.38 263 ILE B O 1
ATOM 4239 N N . THR B 1 264 ? 14.742 -6.438 -0.375 1 97.06 264 THR B N 1
ATOM 4240 C CA . THR B 1 264 ? 13.438 -5.785 -0.42 1 97.06 264 THR B CA 1
ATOM 4241 C C . THR B 1 264 ? 13.5 -4.508 -1.255 1 97.06 264 THR B C 1
ATOM 4243 O O . THR B 1 264 ? 14.32 -3.625 -0.987 1 97.06 264 THR B O 1
ATOM 4246 N N . LEU B 1 265 ? 12.688 -4.457 -2.232 1 97.94 265 LEU B N 1
ATOM 4247 C CA . LEU B 1 265 ? 12.602 -3.289 -3.105 1 97.94 265 LEU B CA 1
ATOM 4248 C C . LEU B 1 265 ? 11.359 -2.461 -2.789 1 97.94 265 LEU B C 1
ATOM 4250 O O . LEU B 1 265 ? 10.289 -3.016 -2.52 1 97.94 265 LEU B O 1
ATOM 4254 N N . THR B 1 266 ? 11.484 -1.155 -2.709 1 97.75 266 THR B N 1
ATOM 4255 C CA . THR B 1 266 ? 10.359 -0.235 -2.779 1 97.75 266 THR B CA 1
ATOM 4256 C C . THR B 1 266 ? 10.227 0.353 -4.18 1 97.75 266 THR B C 1
ATOM 4258 O O . THR B 1 266 ? 11.188 0.899 -4.723 1 97.75 266 THR B O 1
ATOM 4261 N N . ILE B 1 267 ? 9.039 0.207 -4.727 1 97.94 267 ILE B N 1
ATOM 4262 C CA . ILE B 1 267 ? 8.875 0.625 -6.117 1 97.94 267 ILE B CA 1
ATOM 4263 C C . ILE B 1 267 ? 7.637 1.509 -6.246 1 97.94 267 ILE B C 1
ATOM 4265 O O . ILE B 1 267 ? 6.809 1.567 -5.332 1 97.94 267 ILE B O 1
ATOM 4269 N N . MET B 1 268 ? 7.586 2.189 -7.359 1 97.19 268 MET B N 1
ATOM 4270 C CA . MET B 1 268 ? 6.477 3.07 -7.715 1 97.19 268 MET B CA 1
ATOM 4271 C C . MET B 1 268 ? 6.207 3.029 -9.211 1 97.19 268 MET B C 1
ATOM 4273 O O . MET B 1 268 ? 7.141 2.998 -10.016 1 97.19 268 MET B O 1
ATOM 4277 N N . PRO B 1 269 ? 4.875 3.002 -9.586 1 95.94 269 PRO B N 1
ATOM 4278 C CA . PRO B 1 269 ? 4.609 3.078 -11.031 1 95.94 269 PRO B CA 1
ATOM 4279 C C . PRO B 1 269 ? 5.297 4.273 -11.688 1 95.94 269 PRO B C 1
ATOM 4281 O O . PRO B 1 269 ? 5.277 5.379 -11.148 1 95.94 269 PRO B O 1
ATOM 4284 N N . SER B 1 270 ? 5.867 4.035 -12.875 1 96.12 270 SER B N 1
ATOM 4285 C CA . SER B 1 270 ? 6.652 5.07 -13.539 1 96.12 270 SER B CA 1
ATOM 4286 C C . SER B 1 270 ? 5.809 6.305 -13.828 1 96.12 270 SER B C 1
ATOM 4288 O O . SER B 1 270 ? 6.297 7.43 -13.742 1 96.12 270 SER B O 1
ATOM 4290 N N . TYR B 1 271 ? 4.645 6.09 -14.148 1 92.44 271 TYR B N 1
ATOM 4291 C CA . TYR B 1 271 ? 3.752 7.211 -14.438 1 92.44 271 TYR B CA 1
ATOM 4292 C C . TYR B 1 271 ? 3.666 8.156 -13.25 1 92.44 271 TYR B C 1
ATOM 4294 O O . TYR B 1 271 ? 3.75 9.375 -13.414 1 92.44 271 TYR B O 1
ATOM 4302 N N . ILE B 1 272 ? 3.457 7.617 -12.086 1 94.38 272 ILE B N 1
ATOM 4303 C CA . ILE B 1 272 ? 3.354 8.414 -10.867 1 94.38 272 ILE B CA 1
ATOM 4304 C C . ILE B 1 272 ? 4.707 9.039 -10.547 1 94.38 272 ILE B C 1
ATOM 4306 O O . ILE B 1 272 ? 4.789 10.227 -10.211 1 94.38 272 ILE B O 1
ATOM 4310 N N . TYR B 1 273 ? 5.727 8.258 -10.688 1 96.38 273 TYR B N 1
ATOM 4311 C CA . TYR B 1 273 ? 7.082 8.742 -10.453 1 96.38 273 TYR B CA 1
ATOM 4312 C C . TYR B 1 273 ? 7.375 9.969 -11.305 1 96.38 273 TYR B C 1
ATOM 4314 O O . TYR B 1 273 ? 7.906 10.969 -10.805 1 96.38 273 TYR B O 1
ATOM 4322 N N . ASP B 1 274 ? 7.016 9.891 -12.555 1 93.62 274 ASP B N 1
ATOM 4323 C CA . ASP B 1 274 ? 7.273 10.992 -13.484 1 93.62 274 ASP B CA 1
ATOM 4324 C C . ASP B 1 274 ? 6.531 12.258 -13.062 1 93.62 274 ASP B C 1
ATOM 4326 O O . ASP B 1 274 ? 7.062 13.359 -13.172 1 93.62 274 ASP B O 1
ATOM 4330 N N . HIS B 1 275 ? 5.363 12.047 -12.562 1 91.94 275 HIS B N 1
ATOM 4331 C CA . HIS B 1 275 ? 4.605 13.195 -12.078 1 91.94 275 HIS B CA 1
ATOM 4332 C C . HIS B 1 275 ? 5.238 13.781 -10.82 1 91.94 275 HIS B C 1
ATOM 4334 O O . HIS B 1 275 ? 5.234 15 -10.633 1 91.94 275 HIS B O 1
ATOM 4340 N N . MET B 1 276 ? 5.73 12.93 -9.945 1 93.38 276 MET B N 1
ATOM 4341 C CA . MET B 1 276 ? 6.395 13.352 -8.711 1 93.38 276 MET B CA 1
ATOM 4342 C C . MET B 1 276 ? 7.672 14.125 -9.023 1 93.38 276 MET B C 1
ATOM 4344 O O . MET B 1 276 ? 7.996 15.094 -8.336 1 93.38 276 MET B O 1
ATOM 4348 N N . MET B 1 277 ? 8.305 13.711 -10.047 1 94.12 277 MET B N 1
ATOM 4349 C CA . MET B 1 277 ? 9.633 14.25 -10.336 1 94.12 277 MET B CA 1
ATOM 4350 C C . MET B 1 277 ? 9.555 15.383 -11.352 1 94.12 277 MET B C 1
ATOM 4352 O O . MET B 1 277 ? 10.578 15.977 -11.711 1 94.12 277 MET B O 1
ATOM 4356 N N . LYS B 1 278 ? 8.32 15.641 -11.695 1 88.19 278 LYS B N 1
ATOM 4357 C CA . LYS B 1 278 ? 8.164 16.719 -12.664 1 88.19 278 LYS B CA 1
ATOM 4358 C C . LYS B 1 278 ? 8.758 18.031 -12.141 1 88.19 278 LYS B C 1
ATOM 4360 O O . LYS B 1 278 ? 8.609 18.344 -10.961 1 88.19 278 LYS B O 1
ATOM 4365 N N . LYS B 1 279 ? 9.445 18.859 -12.828 1 84.88 279 LYS B N 1
ATOM 4366 C CA . LYS B 1 279 ? 10.047 20.156 -12.531 1 84.88 279 LYS B CA 1
ATOM 4367 C C . LYS B 1 279 ? 11.219 20.016 -11.57 1 84.88 279 LYS B C 1
ATOM 4369 O O . LYS B 1 279 ? 11.594 20.969 -10.883 1 84.88 279 LYS B O 1
ATOM 4374 N N . MET B 1 280 ? 11.602 18.828 -11.336 1 88 280 MET B N 1
ATOM 4375 C CA . MET B 1 280 ? 12.797 18.578 -10.531 1 88 280 MET B CA 1
ATOM 4376 C C . MET B 1 280 ? 14 18.312 -11.43 1 88 280 MET B C 1
ATOM 4378 O O . MET B 1 280 ? 13.953 17.453 -12.305 1 88 280 MET B O 1
ATOM 4382 N N . ALA B 1 281 ? 14.992 19.141 -11.234 1 85.56 281 ALA B N 1
ATOM 4383 C CA . ALA B 1 281 ? 16.234 18.891 -11.977 1 85.56 281 ALA B CA 1
ATOM 4384 C C . ALA B 1 281 ? 16.953 17.641 -11.453 1 85.56 281 ALA B C 1
ATOM 4386 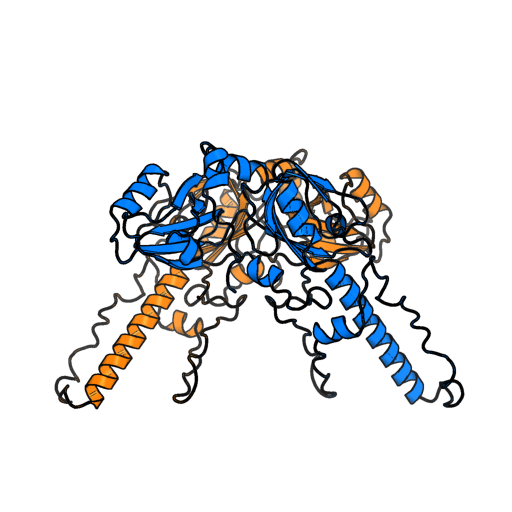O O . ALA B 1 281 ? 17.188 17.516 -10.25 1 85.56 281 ALA B O 1
ATOM 4387 N N . PHE B 1 282 ? 17.25 16.812 -12.359 1 86.38 282 PHE B N 1
ATOM 4388 C CA . PHE B 1 282 ? 17.906 15.57 -11.992 1 86.38 282 PHE B CA 1
ATOM 4389 C C . PHE B 1 282 ? 19.234 15.844 -11.289 1 86.38 282 PHE B C 1
ATOM 4391 O O . PHE B 1 282 ? 19.625 15.117 -10.375 1 86.38 282 PHE B O 1
ATOM 4398 N N . SER B 1 283 ? 19.922 16.875 -11.742 1 89.94 283 SER B N 1
ATOM 4399 C CA . SER B 1 283 ? 21.188 17.234 -11.141 1 89.94 283 SER B CA 1
ATOM 4400 C C . SER B 1 283 ? 21.031 17.578 -9.656 1 89.94 283 SER B C 1
ATOM 4402 O O . SER B 1 283 ? 21.906 17.25 -8.844 1 89.94 283 SER B O 1
ATOM 4404 N N . LEU B 1 284 ? 19.938 18.156 -9.352 1 91.19 284 LEU B N 1
ATOM 4405 C CA . LEU B 1 284 ? 19.656 18.5 -7.965 1 91.19 284 LEU B CA 1
ATOM 4406 C C . LEU B 1 284 ? 19.422 17.25 -7.129 1 91.19 284 LEU B C 1
ATOM 4408 O O . LEU B 1 284 ? 19.938 17.141 -6.016 1 91.19 284 LEU B O 1
ATOM 4412 N N . VAL B 1 285 ? 18.672 16.375 -7.645 1 93.94 285 VAL B N 1
ATOM 4413 C CA . VAL B 1 285 ? 18.359 15.125 -6.953 1 93.94 285 VAL B CA 1
ATOM 4414 C C . VAL B 1 285 ? 19.641 14.32 -6.727 1 93.94 285 VAL B C 1
ATOM 4416 O O . VAL B 1 285 ? 19.891 13.836 -5.621 1 93.94 285 VAL B O 1
ATOM 4419 N N . LYS B 1 286 ? 20.422 14.242 -7.672 1 92.94 286 LYS B N 1
ATOM 4420 C CA . LYS B 1 286 ? 21.672 13.492 -7.605 1 92.94 286 LYS B CA 1
ATOM 4421 C C . LYS B 1 286 ? 22.594 14.062 -6.527 1 92.94 286 LYS B C 1
ATOM 4423 O O . LYS B 1 286 ? 23.266 13.312 -5.812 1 92.94 286 LYS B O 1
ATOM 4428 N N . LYS B 1 287 ? 22.562 15.312 -6.398 1 93.38 287 LYS B N 1
ATOM 4429 C CA . LYS B 1 287 ? 23.5 15.992 -5.52 1 93.38 287 LYS B CA 1
ATOM 4430 C C . LYS B 1 287 ? 22.969 16.062 -4.09 1 93.38 287 LYS B C 1
ATOM 4432 O O . LYS B 1 287 ? 23.75 15.945 -3.131 1 93.38 287 LYS B O 1
ATOM 4437 N N . GLN B 1 288 ? 21.672 16.203 -3.984 1 96.06 288 GLN B N 1
ATOM 4438 C CA . GLN B 1 288 ? 21.188 16.641 -2.682 1 96.06 288 GLN B CA 1
ATOM 4439 C C . GLN B 1 288 ? 20.359 15.555 -2.004 1 96.06 288 GLN B C 1
ATOM 4441 O O . GLN B 1 288 ? 20.156 15.594 -0.79 1 96.06 288 GLN B O 1
ATOM 4446 N N . MET B 1 289 ? 19.891 14.594 -2.703 1 97.44 289 MET B N 1
ATOM 4447 C CA . MET B 1 289 ? 19 13.594 -2.141 1 97.44 289 MET B CA 1
ATOM 4448 C C . MET B 1 289 ? 19.688 12.805 -1.03 1 97.44 289 MET B C 1
ATOM 4450 O O . MET B 1 289 ? 20.844 12.43 -1.162 1 97.44 289 MET B O 1
ATOM 4454 N N . ASP B 1 290 ? 19 12.484 0.01 1 97.38 290 ASP B N 1
ATOM 4455 C CA . ASP B 1 290 ? 19.516 11.695 1.127 1 97.38 290 ASP B CA 1
ATOM 4456 C C . ASP B 1 290 ? 19.484 10.203 0.803 1 97.38 290 ASP B C 1
ATOM 4458 O O . ASP B 1 290 ? 18.422 9.656 0.471 1 97.38 290 ASP B O 1
ATOM 4462 N N . HIS B 1 291 ? 20.562 9.555 0.947 1 97.31 291 HIS B N 1
ATOM 4463 C CA . HIS B 1 291 ? 20.672 8.125 0.688 1 97.31 291 HIS B CA 1
ATOM 4464 C C . HIS B 1 291 ? 21.141 7.371 1.928 1 97.31 291 HIS B C 1
ATOM 4466 O O . HIS B 1 291 ? 21.672 6.266 1.823 1 97.31 291 HIS B O 1
ATOM 4472 N N . SER B 1 292 ? 20.922 7.926 3.076 1 94.69 292 SER B N 1
ATOM 4473 C CA . SER B 1 292 ? 21.344 7.25 4.301 1 94.69 292 SER B CA 1
ATOM 4474 C C . SER B 1 292 ? 20.438 6.047 4.594 1 94.69 292 SER B C 1
ATOM 4476 O O . SER B 1 292 ? 19.297 5.988 4.129 1 94.69 292 SER B O 1
ATOM 4478 N N . ILE B 1 293 ? 20.953 5.121 5.305 1 93.31 293 ILE B N 1
ATOM 4479 C CA . ILE B 1 293 ? 20.188 3.945 5.715 1 93.31 293 ILE B CA 1
ATOM 4480 C C . ILE B 1 293 ? 19.297 4.293 6.91 1 93.31 293 ILE B C 1
ATOM 4482 O O . ILE B 1 293 ? 19.797 4.699 7.961 1 93.31 293 ILE B O 1
ATOM 4486 N N . PRO B 1 294 ? 18.016 4.152 6.676 1 89.69 294 PRO B N 1
ATOM 4487 C CA . PRO B 1 294 ? 17.125 4.5 7.793 1 89.69 294 PRO B CA 1
ATOM 4488 C C . PRO B 1 294 ? 17.328 3.6 9.008 1 89.69 294 PRO B C 1
ATOM 4490 O O . PRO B 1 294 ? 17.672 2.422 8.859 1 89.69 294 PRO B O 1
ATOM 4493 N N . GLU B 1 295 ? 17.078 4.188 10.203 1 81.06 295 GLU B N 1
ATOM 4494 C CA . GLU B 1 295 ? 17.172 3.418 11.438 1 81.06 295 GLU B CA 1
ATOM 4495 C C . GLU B 1 295 ? 15.828 2.77 11.781 1 81.06 295 GLU B C 1
ATOM 4497 O O . GLU B 1 295 ? 14.766 3.342 11.508 1 81.06 295 GLU B O 1
ATOM 4502 N N . VAL B 1 296 ? 15.812 1.524 11.961 1 76.06 296 VAL B N 1
ATOM 4503 C CA . VAL B 1 296 ? 14.57 0.889 12.406 1 76.06 296 VAL B CA 1
ATOM 4504 C C . VAL B 1 296 ? 14.828 0.128 13.711 1 76.06 296 VAL B C 1
ATOM 4506 O O . VAL B 1 296 ? 15.945 -0.319 13.969 1 76.06 296 VAL B O 1
#

Foldseek 3Di:
DAAEQAPLLVVVVVLVVVVVVVVVVVVVCVVVVPDPPVVVPPPPCPVPPPDSCPPLQHNDDPVQLCQQQVPPPPPPPDDDPQSQQDDVRHRGSNCRVPLLCVLQDADQDKDKFKWAFDPVRDQQFAWADDPQWIFTLFHFAPGGCVVRPHFGQKTWQDKPRHGSGNPGRVVVVVSSSPDHRGIIMTIIGGRVQKDKHKFFAGPVLDQAFDDDLQFTADGHPSGRCVRGDPDGQKGWQDKSNFGCNLPHRVVVVVVSSPDDRMIMTMIGHNVVVCSSCPPPDSVCCNPTHHGDRDDD/DAAAQAPLLVVVVVLVVVVVVVVVVVVVCVVVPPDPPPVVPPPPVPVPPPDSCPPLQHNDDPVQLCQQQVPPPPPPPDDDPQSQQPDVRHRGSPCRVPLLCVLQDADQDKDKFKWAFDPVRDQQFAWADDPQWIFTLFHFAPGGCVVRPHFGQKTWQDKPRHGSGNPGRVVVVVSSSPDHRGIIMTIIGGRVQKDKHKFFAGPVLDQAFDDDLQFTADGHPSGRCVRGDPDGQKGWQDKSNFGCNLPHRVVVVVVSSPDDRMIMTMIGHNVVVCSSCPPPDSVCCNPTHHGDRDDD

Nearest PDB structures (foldseek):
  7fta-assembly4_D  TM=9.770E-01  e=2.131E-32  Homo sapiens
  8blv-assembly2_B  TM=9.742E-01  e=5.212E-29  Homo sapiens
  4z33-assembly2_B  TM=9.102E-01  e=1.071E-26  Homo sapiens
  8hu2-assembly1_A  TM=9.165E-01  e=2.884E-26  Rattus norvegicus
  8aao-assembly1_B  TM=8.997E-01  e=5.357E-26  Homo sapiens

Secondary structure (DSSP, 8-state):
---BSSHHHHHHHHHHHHHHHHHHHHHHHHHTT-S-SSTTTSS----SS--GGGGGG----HHHHHHHS------TTSS------SSTT---TTTTT-HHHHHH---S-EEEEEE---TTS---EEEEEETTEEEEEEEBTTSHHHHTT--TTPEEEEETTEE-TT--HHHHHHHHHHS-SS-EEEEEE--TT-EEEEEE--TTS--SEEEETTEEEEE-TTSHHHHTT--SSEEEEEETTEE-TT--HHHHHHHHHHS-SEEEEEEEEHHHHHHHSTT--HHHHHHHB--PPPP-/---BSSHHHHHHHHHHHHHHHHHHHHHHHHHTT-S-SSTTTSS----SS--GGGGGG----HHHHHHHS------TTS-------SSTT---TTTTT-HHHHHH---S-EEEEEE---TTS---EEEEEETTEEEEEEEBTTSHHHHTT--TTPEEEEETTEE-TT--HHHHHHHHHHS-SS-EEEEEE--TT-EEEEEE--TTS--SEEEETTEEEEE-TTSHHHHTT--SSEEEEEETTEE-TT--HHHHHHHHHHS-SEEEEEEEEHHHHHHHSTT--HHHHHHHB--PPPP-

pLDDT: mean 83.43, std 19.69, range [33.22, 98.69]